Protein 6SMS (pdb70)

Radius of gyration: 31.62 Å; Cα contacts (8 Å, |Δi|>4): 1943; chains: 1; bounding box: 71×90×67 Å

Secondary structure (DSSP, 8-state):
-----SBS-EEEEESSSSS-SEEEEEEPPTTSSS--HHHHHHHS-GGG-EEEEEEEEEEE--SS-EEEEEEESS---EEEETTEEEEETTBSPPPEEE-TT--EEEEEEEEEEEEEETTSHHHHH--EEEE-TT--EEEPPGGGEE---TTSHHHHHHHHHHTT--TTT----SS--TT--TT-SSS-HHHHHH-EEEETTEEEE--THHHHTT---B---TT-SSTT-SSS-HHHHHHT-S-TTS-GGGSSTTB-----EEEEEEEEEEESSTT-TT-BEE--EEETTHHHHTTPEEEEEETTTTEEEEEESS---TTEEEEE---EES--TTGGG-SEEEEEEEEEEEE-SSS-EEEE--EEEEEETTEEEEEE-GGG-SS-EEE-TT-EESPTTS--EEGGGSGGGTT--EEEEHHHHHHHHTTPPEEEEEE-TT-EEEEE-TTS-EEEEEETHHHHHHHHHHEEEEEEE-SS-EEEEEEE---TT-TT--PPP-BHHHHHHHH-TTTEEEETTEEEETTEE-STTTSEEEEEHHHHHHHHHHHH-SSSTTTT--SGGGPBP-TT-EEEEEPPSEEE-GGG-EEESTTS--EEEETTEEEETEEEEEETTEEEEEE--SSS----EEEEPTTTTTTSPTTEEEEEEEEEEESS-EEEEEEBTBT-EEEEE---SS-EEEEEEEEEBTTB---EEEEEE-SSS--EEEEEEEEEEEEEPP-

Solvent-accessible surface area: 30607 Å² total

Sequence (723 aa):
QKEMDRKGLLGYYFKDKDFSNLTMMFSPTRYNTLIYDQQTANKLLDKKQQEYQQSIRWIGLIQSNNKTGDFTFELSDDEAIIEMDGKVISNKKGKEKQVVVHLEKGKLVPIKIEYQLDEPLNIDDEKFKGFKLLKVDNQKQLHQVQQDELRNPEFNKKESQEFLAKASKINLFTKKIKRDIDEGTDTDGDSIPDMMWEENGYTIQNRIAVKWNDSLASKGYTKFVSNPLDSHTVGDPYTDYEKASRDLDLSNAKETFNPLVAAFPSVNVSMEKVILSPNKNLSNSVESHSSTNWSYTTNTEGASVEAGIGPKGFSFGVSANYQHSETVAQEWGASIGDTTQQLNTASAGYLNANVRYNNVGTGAIYDVKPTTSFVLEKNTIATITAKSNSTALSISPGESYPKKGQNNGIAITSMDDFNSHPITLNKKQLDQVLTNNPIMLETDQTDGIYKIKDTHGNIVTGGTWNGVTQQQQIKAKTASIIVDDGKQQVAEKRVVAAKDYAYPEDKTPSLTLKDALKLSFPEEIKETDGLLYYNNKPIYESSSVMMTYLDGNNTAKEEVKKQINDKTGEFKDVQHLYAVKLTPKMNFTIKVPVAYDTAKQAVNLGGDNPWGAKGLLGTWVNAMVVVDNSGDKAYKRVEPGYLLSPTLEFSEGSLDNLKKNYSFYVSMYVKSDKPFTLRINNAGPYSTKRRTIEASSNDDFKRVDIPAFYIEGFPIDTIRLLEGSDYPSAIWWKDVSITEVSAVKK

Foldseek 3Di:
DDQDFQWAWKKWFAADQFLFHTFKIFGDPWQANDDDCVVVCLVDPLVSQWGFKMKTWAKFADQAWAKKWKAKPQRCKWKDKQNRTQGHRNDNHDTDTGHHPDIIIMMIMDGHPHIDRCPDPVNRRIFMWIQGPVSDIDTRGRLRGGYHPLLDQVQLVVQQQCQQADPPPRDGHPDFGNSHQNRSNNHGQCQQQQWWAADLRMIGRDDVVVVVVPTDTAHFFSNHQQLLLASHGQSCLRNVNFDPLFANLSSGSFWHAAWAKAKDWAQKWKDLDFVCPPIKTAPKAKDQFQQQFPPWDKDWLFFPQTEIATAGQRGDDRNKIWMWRQAIDHDCVVVLVHQKMFMKTFMKMATQERHKWPQWQKKKFWAFPNRTQFIRGSQQCVPGDTAGHGAMVVGPVDTGHIPLNGRRQVNTTGMGGNVRSLSRNQTRITMIRMDGFQIFGWDADSSRDIDTSGTSNVRVVSSLQFWEWEWECQRPGIHIITGGAFDPVDVSSRGDWDFQLNCVCSRCVPQWDADPRFIGGVNAGQGRLAKHKGWYPVLVVLLSVLCVDCDPPNVVPNGRRRRTGHRHTYMYIFGFLAKWFLLAKAFDDPPQGQWIQTLFAIFGQWHWDQDPNDIWIKGRCPPDDDKGKGFGDVPRCVSPRAQFKKKKKKWKAKQAWWKKWFAQDVQIWIDIGGHDPGTHMDITMGGHHVVGDGGIIITGDDDPPMMMIIGIIGIGTNRGHGD

Nearest PDB structures (foldseek):
  6sms-assembly1_A  TM=1.001E+00  e=0.000E+00  Bacillus thuringiensis
  6uwi-assembly1_E  TM=7.255E-01  e=1.960E-38  Clostridioides difficile
  6uwi-assembly2_g  TM=7.234E-01  e=5.382E-38  Clostridioides difficile
  6uwi-assembly1_A  TM=7.252E-01  e=7.403E-38  Clostridioides difficile
  6uwi-assembly2_d  TM=7.255E-01  e=8.683E-38  Clostridioides difficile

B-factor: mean 29.75, std 10.73, range [6.21, 104.7]

Structure (mmCIF, N/CA/C/O backbone):
data_6SMS
#
_entry.id   6SMS
#
_cell.length_a   105.170
_cell.length_b   176.240
_cell.length_c   48.780
_cell.angle_alpha   90.000
_cell.angle_beta   90.000
_cell.angle_gamma   90.000
#
_symmetry.space_group_name_H-M   'P 21 21 2'
#
loop_
_entity.id
_entity.type
_entity.pdbx_description
1 polymer 'Vegetative Insecticidal Protein 1Ac from Bacillus Thuringiensis'
2 non-polymer 'CALCIUM ION'
3 non-polymer 1,2-ETHANEDIOL
4 non-polymer 'SULFATE ION'
5 water water
#
loop_
_atom_site.group_PDB
_atom_site.id
_atom_site.type_symbol
_atom_site.label_atom_id
_atom_site.label_alt_id
_atom_site.label_comp_id
_atom_site.label_asym_id
_atom_site.label_entity_id
_atom_site.label_seq_id
_atom_site.pdbx_PDB_ins_code
_atom_site.Cartn_x
_atom_site.Cartn_y
_atom_site.Cartn_z
_atom_site.occupancy
_atom_site.B_iso_or_equiv
_atom_site.auth_seq_id
_atom_site.auth_comp_id
_atom_site.auth_asym_id
_atom_site.auth_atom_id
_atom_site.pdbx_PDB_model_num
ATOM 1 N N . GLN A 1 1 ? 34.453 44.123 4.038 1.00 58.99 16 GLN A N 1
ATOM 2 C CA . GLN A 1 1 ? 34.361 42.657 3.793 1.00 45.81 16 GLN A CA 1
ATOM 3 C C . GLN A 1 1 ? 33.131 42.315 2.946 1.00 44.68 16 GLN A C 1
ATOM 4 O O . GLN A 1 1 ? 32.167 43.112 2.914 1.00 44.72 16 GLN A O 1
ATOM 10 N N . LYS A 1 2 ? 33.164 41.131 2.315 1.00 42.38 17 LYS A N 1
ATOM 11 C CA . LYS A 1 2 ? 32.008 40.539 1.586 1.00 42.84 17 LYS A CA 1
ATOM 12 C C . LYS A 1 2 ? 30.802 40.348 2.523 1.00 40.49 17 LYS A C 1
ATOM 13 O O . LYS A 1 2 ? 30.970 39.817 3.661 1.00 42.29 17 LYS A O 1
ATOM 19 N N . GLU A 1 3 ? 29.611 40.714 2.048 1.00 44.18 18 GLU A N 1
ATOM 20 C CA . GLU A 1 3 ? 28.318 40.226 2.611 1.00 43.23 18 GLU A CA 1
ATOM 21 C C . GLU A 1 3 ? 28.045 38.849 1.979 1.00 38.86 18 GLU A C 1
ATOM 22 O O . GLU A 1 3 ? 27.926 38.744 0.742 1.00 45.45 18 GLU A O 1
ATOM 28 N N . MET A 1 4 ? 28.043 37.806 2.792 1.00 36.79 19 MET A N 1
ATOM 29 C CA . MET A 1 4 ? 27.978 36.411 2.289 1.00 33.29 19 MET A CA 1
ATOM 30 C C . MET A 1 4 ? 26.673 35.776 2.760 1.00 31.96 19 MET A C 1
ATOM 31 O O . MET A 1 4 ? 26.164 36.169 3.837 1.00 35.20 19 MET A O 1
ATOM 36 N N . ASP A 1 5 ? 26.144 34.832 1.984 1.00 30.58 20 ASP A N 1
ATOM 37 C CA . ASP A 1 5 ? 24.929 34.071 2.369 1.00 32.21 20 ASP A CA 1
ATOM 38 C C . ASP A 1 5 ? 25.389 32.913 3.277 1.00 27.04 20 ASP A C 1
ATOM 39 O O . ASP A 1 5 ? 26.625 32.804 3.567 1.00 29.10 20 ASP A O 1
ATOM 44 N N . ARG A 1 6 ? 24.443 32.119 3.775 1.00 26.05 21 ARG A N 1
ATOM 45 C CA . ARG A 1 6 ? 24.721 30.921 4.602 1.00 22.80 21 ARG A CA 1
ATOM 46 C C . ARG A 1 6 ? 24.575 29.648 3.802 1.00 21.70 21 ARG A C 1
ATOM 47 O O . ARG A 1 6 ? 24.289 28.607 4.446 1.00 22.65 21 ARG A O 1
ATOM 55 N N . LYS A 1 7 ? 24.807 29.703 2.504 1.00 22.07 22 LYS A N 1
ATOM 56 C CA . LYS A 1 7 ? 24.782 28.491 1.661 1.00 22.39 22 LYS A CA 1
ATOM 57 C C . LYS A 1 7 ? 26.143 27.781 1.721 1.00 21.96 22 LYS A C 1
ATOM 58 O O . LYS A 1 7 ? 27.148 28.339 2.213 1.00 23.79 22 LYS A O 1
ATOM 64 N N . GLY A 1 8 ? 26.161 26.583 1.161 1.00 19.70 23 GLY A N 1
ATOM 65 C CA . GLY A 1 8 ? 27.285 25.652 1.275 1.00 20.89 23 GLY A CA 1
ATOM 66 C C . GLY A 1 8 ? 27.368 25.107 2.685 1.00 19.62 23 GLY A C 1
ATOM 67 O O . GLY A 1 8 ? 26.459 25.324 3.511 1.00 20.95 23 GLY A O 1
ATOM 68 N N . LEU A 1 9 ? 28.408 24.327 2.958 1.00 19.27 24 LEU A N 1
ATOM 69 C CA . LEU A 1 9 ? 28.623 23.782 4.310 1.00 18.65 24 LEU A CA 1
ATOM 70 C C . LEU A 1 9 ? 29.729 24.577 4.991 1.00 19.09 24 LEU A C 1
ATOM 71 O O . LEU A 1 9 ? 30.420 25.376 4.310 1.00 19.91 24 LEU A O 1
ATOM 76 N N . LEU A 1 10 ? 29.929 24.327 6.271 1.00 17.01 25 LEU A N 1
ATOM 77 C CA . LEU A 1 10 ? 31.085 24.872 6.999 1.00 17.13 25 LEU A CA 1
ATOM 78 C C . LEU A 1 10 ? 32.236 23.848 6.958 1.00 17.66 25 LEU A C 1
ATOM 79 O O . LEU A 1 10 ? 32.075 22.720 7.482 1.00 18.45 25 LEU A O 1
ATOM 84 N N . GLY A 1 11 ? 33.337 24.205 6.303 1.00 16.99 26 GLY A N 1
ATOM 85 C CA . GLY A 1 11 ? 34.515 23.339 6.147 1.00 16.23 26 GLY A CA 1
ATOM 86 C C . GLY A 1 11 ? 35.565 23.617 7.184 1.00 16.64 26 GLY A C 1
ATOM 87 O O . GLY A 1 11 ? 35.914 24.790 7.388 1.00 17.28 26 GLY A O 1
ATOM 88 N N . TYR A 1 12 ? 36.063 22.557 7.794 1.00 16.41 27 TYR A N 1
ATOM 89 C CA . TYR A 1 12 ? 37.127 22.545 8.817 1.00 15.32 27 TYR A CA 1
ATOM 90 C C . TYR A 1 12 ? 38.300 21.780 8.218 1.00 16.99 27 TYR A C 1
ATOM 91 O O . TYR A 1 12 ? 38.152 20.599 7.869 1.00 18.43 27 TYR A O 1
ATOM 100 N N . TYR A 1 13 ? 39.447 22.432 8.130 1.00 16.29 28 TYR A N 1
ATOM 101 C CA . TYR A 1 13 ? 40.640 21.901 7.414 1.00 16.97 28 TYR A CA 1
ATOM 102 C C . TYR A 1 13 ? 41.740 21.722 8.447 1.00 18.18 28 TYR A C 1
ATOM 103 O O . TYR A 1 13 ? 42.165 22.704 9.054 1.00 18.23 28 TYR A O 1
ATOM 112 N N . PHE A 1 14 ? 42.136 20.479 8.690 1.00 18.53 29 PHE A N 1
ATOM 113 C CA . PHE A 1 14 ? 43.057 20.127 9.793 1.00 18.60 29 PHE A CA 1
ATOM 114 C C . PHE A 1 14 ? 44.429 19.735 9.253 1.00 19.74 29 PHE A C 1
ATOM 115 O O . PHE A 1 14 ? 44.541 19.048 8.208 1.00 20.06 29 PHE A O 1
ATOM 123 N N . LYS A 1 15 ? 45.445 20.124 10.013 1.00 19.45 30 LYS A N 1
ATOM 124 C CA . LYS A 1 15 ? 46.851 19.778 9.702 1.00 21.16 30 LYS A CA 1
ATOM 125 C C . LYS A 1 15 ? 47.085 18.270 9.884 1.00 21.91 30 LYS A C 1
ATOM 126 O O . LYS A 1 15 ? 47.783 17.646 9.050 1.00 22.73 30 LYS A O 1
ATOM 132 N N . ASP A 1 16 ? 46.568 17.718 10.976 1.00 20.59 31 ASP A N 1
ATOM 133 C CA . ASP A 1 16 ? 46.781 16.298 11.346 1.00 22.50 31 ASP A CA 1
ATOM 134 C C . ASP A 1 16 ? 45.723 15.404 10.687 1.00 23.04 31 ASP A C 1
ATOM 135 O O . ASP A 1 16 ? 44.823 15.908 10.024 1.00 22.79 31 ASP A O 1
ATOM 140 N N . LYS A 1 17 ? 45.900 14.078 10.834 1.00 23.86 32 LYS A N 1
ATOM 141 C CA . LYS A 1 17 ? 44.981 13.083 10.239 1.00 22.95 32 LYS A CA 1
ATOM 142 C C . LYS A 1 17 ? 43.717 12.908 11.108 1.00 23.10 32 LYS A C 1
ATOM 143 O O . LYS A 1 17 ? 42.739 12.326 10.615 1.00 24.29 32 LYS A O 1
ATOM 149 N N . ASP A 1 18 ? 43.733 13.341 12.370 1.00 22.69 33 ASP A N 1
ATOM 150 C CA . ASP A 1 18 ? 42.744 12.927 13.394 1.00 23.12 33 ASP A CA 1
ATOM 151 C C . ASP A 1 18 ? 41.851 14.104 13.827 1.00 22.65 33 ASP A C 1
ATOM 152 O O . ASP A 1 18 ? 41.386 14.096 14.959 1.00 22.98 33 ASP A O 1
ATOM 157 N N . PHE A 1 19 ? 41.634 15.118 12.990 1.00 20.98 34 PHE A N 1
ATOM 158 C CA . PHE A 1 19 ? 40.652 16.189 13.290 1.00 21.63 34 PHE A CA 1
ATOM 159 C C . PHE A 1 19 ? 40.984 16.862 14.638 1.00 22.25 34 PHE A C 1
ATOM 160 O O . PHE A 1 19 ? 40.051 17.277 15.383 1.00 22.54 34 PHE A O 1
ATOM 168 N N . SER A 1 20 ? 42.267 17.047 14.944 1.00 21.89 35 SER A N 1
ATOM 169 C CA . SER A 1 20 ? 42.728 17.569 16.261 1.00 22.94 35 SER A CA 1
ATOM 170 C C . SER A 1 20 ? 43.396 18.934 16.164 1.00 24.71 35 SER A C 1
ATOM 171 O O . SER A 1 20 ? 43.350 19.637 17.180 1.00 31.52 35 SER A O 1
ATOM 174 N N . ASN A 1 21 ? 44.050 19.259 15.044 1.00 20.93 36 ASN A N 1
ATOM 175 C CA . ASN A 1 21 ? 44.828 20.518 14.917 1.00 20.08 36 ASN A CA 1
ATOM 176 C C . ASN A 1 21 ? 44.204 21.321 13.777 1.00 20.01 36 ASN A C 1
ATOM 177 O O . ASN A 1 21 ? 44.613 21.150 12.614 1.00 21.35 36 ASN A O 1
ATOM 182 N N . LEU A 1 22 ? 43.240 22.162 14.105 1.00 19.59 37 LEU A N 1
ATOM 183 C CA . LEU A 1 22 ? 42.516 22.908 13.061 1.00 18.00 37 LEU A CA 1
ATOM 184 C C . LEU A 1 22 ? 43.428 24.028 12.536 1.00 18.19 37 LEU A C 1
ATOM 185 O O . LEU A 1 22 ? 44.025 24.742 13.331 1.00 18.73 37 LEU A O 1
ATOM 190 N N . THR A 1 23 ? 43.506 24.153 11.228 1.00 17.26 38 THR A N 1
ATOM 191 C CA . THR A 1 23 ? 44.263 25.206 10.541 1.00 17.68 38 THR A CA 1
ATOM 192 C C . THR A 1 23 ? 43.351 26.346 10.088 1.00 17.94 38 THR A C 1
ATOM 193 O O . THR A 1 23 ? 43.714 27.511 10.248 1.00 19.27 38 THR A O 1
ATOM 197 N N A MET A 1 24 ? 42.255 26.060 9.386 0.50 16.10 39 MET A N 1
ATOM 198 N N B MET A 1 24 ? 42.144 26.043 9.636 0.50 16.55 39 MET A N 1
ATOM 199 C CA A MET A 1 24 ? 41.303 27.135 9.024 0.50 17.37 39 MET A CA 1
ATOM 200 C CA B MET A 1 24 ? 41.296 27.047 8.972 0.50 17.60 39 MET A CA 1
ATOM 201 C C A MET A 1 24 ? 39.909 26.566 8.827 0.50 16.40 39 MET A C 1
ATOM 202 C C B MET A 1 24 ? 39.878 26.518 8.982 0.50 16.32 39 MET A C 1
ATOM 203 O O A MET A 1 24 ? 39.794 25.335 8.537 0.50 17.06 39 MET A O 1
ATOM 204 O O B MET A 1 24 ? 39.714 25.271 8.921 0.50 17.08 39 MET A O 1
ATOM 213 N N . PHE A 1 25 ? 38.885 27.400 9.055 1.00 17.42 40 PHE A N 1
ATOM 214 C CA . PHE A 1 25 ? 37.508 26.965 8.753 1.00 16.66 40 PHE A CA 1
ATOM 215 C C . PHE A 1 25 ? 36.810 28.089 8.014 1.00 15.94 40 PHE A C 1
ATOM 216 O O . PHE A 1 25 ? 37.063 29.305 8.248 1.00 17.69 40 PHE A O 1
ATOM 224 N N . SER A 1 26 ? 35.943 27.693 7.110 1.00 17.37 41 SER A N 1
ATOM 225 C CA . SER A 1 26 ? 35.274 28.624 6.173 1.00 16.21 41 SER A CA 1
ATOM 226 C C . SER A 1 26 ? 34.033 27.974 5.621 1.00 18.05 41 SER A C 1
ATOM 227 O O . SER A 1 26 ? 34.031 26.776 5.337 1.00 18.25 41 SER A O 1
ATOM 230 N N . PRO A 1 27 ? 32.999 28.747 5.281 1.00 17.26 42 PRO A N 1
ATOM 231 C CA . PRO A 1 27 ? 31.989 28.182 4.411 1.00 17.57 42 PRO A CA 1
ATOM 232 C C . PRO A 1 27 ? 32.574 27.811 3.046 1.00 19.01 42 PRO A C 1
ATOM 233 O O . PRO A 1 27 ? 33.578 28.370 2.571 1.00 20.41 42 PRO A O 1
ATOM 237 N N . THR A 1 28 ? 31.927 26.865 2.391 1.00 18.90 43 THR A N 1
ATOM 238 C CA . THR A 1 28 ? 32.373 26.372 1.087 1.00 19.83 43 THR A CA 1
ATOM 239 C C . THR A 1 28 ? 31.871 27.276 -0.030 1.00 21.80 43 THR A C 1
ATOM 240 O O . THR A 1 28 ? 30.733 27.784 0.019 1.00 23.11 43 THR A O 1
ATOM 244 N N . ARG A 1 29 ? 32.716 27.489 -1.021 1.00 23.27 44 ARG A N 1
ATOM 245 C CA . ARG A 1 29 ? 32.375 28.411 -2.115 1.00 27.18 44 ARG A CA 1
ATOM 246 C C . ARG A 1 29 ? 31.641 27.637 -3.206 1.00 24.98 44 ARG A C 1
ATOM 247 O O . ARG A 1 29 ? 31.713 26.397 -3.253 1.00 26.12 44 ARG A O 1
ATOM 255 N N . TYR A 1 30 ? 30.878 28.378 -3.982 1.00 26.88 45 TYR A N 1
ATOM 256 C CA . TYR A 1 30 ? 29.868 27.894 -4.947 1.00 27.39 45 TYR A CA 1
ATOM 257 C C . TYR A 1 30 ? 30.282 26.598 -5.655 1.00 27.41 45 TYR A C 1
ATOM 258 O O . TYR A 1 30 ? 31.232 26.543 -6.487 1.00 28.76 45 TYR A O 1
ATOM 267 N N . ASN A 1 31 ? 29.506 25.568 -5.347 1.00 26.72 46 ASN A N 1
ATOM 268 C CA . ASN A 1 31 ? 29.536 24.231 -5.985 1.00 28.43 46 ASN A CA 1
ATOM 269 C C . ASN A 1 31 ? 30.916 23.585 -5.812 1.00 26.06 46 ASN A C 1
ATOM 270 O O . ASN A 1 31 ? 31.318 22.823 -6.704 1.00 29.25 46 ASN A O 1
ATOM 275 N N . THR A 1 32 ? 31.630 23.910 -4.737 1.00 24.72 47 THR A N 1
ATOM 276 C CA . THR A 1 32 ? 32.923 23.260 -4.388 1.00 25.48 47 THR A CA 1
ATOM 277 C C . THR A 1 32 ? 32.863 22.879 -2.922 1.00 25.32 47 THR A C 1
ATOM 278 O O . THR A 1 32 ? 31.902 23.201 -2.241 1.00 25.72 47 THR A O 1
ATOM 282 N N . LEU A 1 33 ? 33.869 22.184 -2.456 1.00 25.02 48 LEU A N 1
ATOM 283 C CA . LEU A 1 33 ? 33.982 21.881 -1.022 1.00 24.22 48 LEU A CA 1
ATOM 284 C C . LEU A 1 33 ? 35.246 22.564 -0.526 1.00 23.63 48 LEU A C 1
ATOM 285 O O . LEU A 1 33 ? 35.815 22.132 0.441 1.00 23.71 48 LEU A O 1
ATOM 290 N N . ILE A 1 34 ? 35.640 23.647 -1.177 1.00 24.27 49 ILE A N 1
ATOM 291 C CA . ILE A 1 34 ? 36.846 24.408 -0.749 1.00 22.31 49 ILE A CA 1
ATOM 292 C C . ILE A 1 34 ? 36.439 25.874 -0.543 1.00 22.65 49 ILE A C 1
ATOM 293 O O . ILE A 1 34 ? 35.254 26.189 -0.541 1.00 25.33 49 ILE A O 1
ATOM 298 N N . TYR A 1 35 ? 37.405 26.727 -0.298 1.00 23.14 50 TYR A N 1
ATOM 299 C CA . TYR A 1 35 ? 37.186 28.116 0.164 1.00 22.31 50 TYR A CA 1
ATOM 300 C C . TYR A 1 35 ? 37.791 29.105 -0.832 1.00 23.07 50 TYR A C 1
ATOM 301 O O . TYR A 1 35 ? 38.414 28.711 -1.832 1.00 23.89 50 TYR A O 1
ATOM 310 N N . ASP A 1 36 ? 37.635 30.394 -0.517 1.00 23.22 51 ASP A N 1
ATOM 311 C CA . ASP A 1 36 ? 38.167 31.518 -1.334 1.00 24.00 51 ASP A CA 1
ATOM 312 C C . ASP A 1 36 ? 39.685 31.657 -1.125 1.00 24.02 51 ASP A C 1
ATOM 313 O O . ASP A 1 36 ? 40.104 32.058 -0.050 1.00 24.76 51 ASP A O 1
ATOM 318 N N . GLN A 1 37 ? 40.487 31.366 -2.148 1.00 25.22 52 GLN A N 1
ATOM 319 C CA . GLN A 1 37 ? 41.974 31.385 -2.034 1.00 25.78 52 GLN A CA 1
ATOM 320 C C . GLN A 1 37 ? 42.488 32.819 -1.956 1.00 24.95 52 GLN A C 1
ATOM 321 O O . GLN A 1 37 ? 43.482 33.052 -1.271 1.00 27.59 52 GLN A O 1
ATOM 327 N N . GLN A 1 38 ? 41.829 33.770 -2.594 1.00 25.92 53 GLN A N 1
ATOM 328 C CA . GLN A 1 38 ? 42.314 35.179 -2.535 1.00 27.07 53 GLN A CA 1
ATOM 329 C C . GLN A 1 38 ? 42.365 35.590 -1.067 1.00 25.41 53 GLN A C 1
ATOM 330 O O . GLN A 1 38 ? 43.338 36.236 -0.683 1.00 28.77 53 GLN A O 1
ATOM 336 N N . THR A 1 39 ? 41.327 35.294 -0.277 1.00 24.99 54 THR A N 1
ATOM 337 C CA . THR A 1 39 ? 41.292 35.667 1.142 1.00 22.92 54 THR A CA 1
ATOM 338 C C . THR A 1 39 ? 42.229 34.741 1.924 1.00 22.44 54 THR A C 1
ATOM 339 O O . THR A 1 39 ? 42.992 35.232 2.723 1.00 24.03 54 THR A O 1
ATOM 343 N N . ALA A 1 40 ? 42.161 33.435 1.706 1.00 23.34 55 ALA A N 1
ATOM 344 C CA . ALA A 1 40 ? 42.932 32.457 2.531 1.00 21.80 55 ALA A CA 1
ATOM 345 C C . ALA A 1 40 ? 44.425 32.750 2.414 1.00 22.54 55 ALA A C 1
ATOM 346 O O . ALA A 1 40 ? 45.149 32.664 3.440 1.00 22.01 55 ALA A O 1
ATOM 348 N N . ASN A 1 41 ? 44.879 33.128 1.226 1.00 23.22 56 ASN A N 1
ATOM 349 C CA . ASN A 1 41 ? 46.319 33.349 0.946 1.00 25.69 56 ASN A CA 1
ATOM 350 C C . ASN A 1 41 ? 46.840 34.555 1.732 1.00 24.39 56 ASN A C 1
ATOM 351 O O . ASN A 1 41 ? 48.038 34.640 1.984 1.00 27.98 56 ASN A O 1
ATOM 356 N N . LYS A 1 42 ? 45.973 35.485 2.106 1.00 24.94 57 LYS A N 1
ATOM 357 C CA . LYS A 1 42 ? 46.408 36.618 2.943 1.00 26.01 57 LYS A CA 1
ATOM 358 C C . LYS A 1 42 ? 46.499 36.225 4.414 1.00 24.13 57 LYS A C 1
ATOM 359 O O . LYS A 1 42 ? 47.270 36.867 5.153 1.00 27.19 57 LYS A O 1
ATOM 365 N N . LEU A 1 43 ? 45.738 35.219 4.836 1.00 22.76 58 LEU A N 1
ATOM 366 C CA . LEU A 1 43 ? 45.697 34.820 6.252 1.00 25.11 58 LEU A CA 1
ATOM 367 C C . LEU A 1 43 ? 46.767 33.769 6.538 1.00 24.71 58 LEU A C 1
ATOM 368 O O . LEU A 1 43 ? 47.266 33.724 7.691 1.00 29.51 58 LEU A O 1
ATOM 373 N N . LEU A 1 44 ? 47.098 32.959 5.536 1.00 24.11 59 LEU A N 1
ATOM 374 C CA . LEU A 1 44 ? 48.025 31.818 5.707 1.00 27.01 59 LEU A CA 1
ATOM 375 C C . LEU A 1 44 ? 48.813 31.614 4.425 1.00 26.34 59 LEU A C 1
ATOM 376 O O . LEU A 1 44 ? 48.208 31.487 3.392 1.00 27.48 59 LEU A O 1
ATOM 381 N N . ASP A 1 45 ? 50.134 31.495 4.512 1.00 30.28 60 ASP A N 1
ATOM 382 C CA . ASP A 1 45 ? 50.952 31.221 3.310 1.00 32.39 60 ASP A CA 1
ATOM 383 C C . ASP A 1 45 ? 50.392 29.968 2.627 1.00 30.24 60 ASP A C 1
ATOM 384 O O . ASP A 1 45 ? 50.014 28.997 3.343 1.00 27.52 60 ASP A O 1
ATOM 389 N N . LYS A 1 46 ? 50.314 29.993 1.292 1.00 32.96 61 LYS A N 1
ATOM 390 C CA . LYS A 1 46 ? 49.815 28.845 0.487 1.00 34.83 61 LYS A CA 1
ATOM 391 C C . LYS A 1 46 ? 50.514 27.557 0.933 1.00 31.54 61 LYS A C 1
ATOM 392 O O . LYS A 1 46 ? 49.889 26.489 0.923 1.00 33.79 61 LYS A O 1
ATOM 398 N N . LYS A 1 47 ? 51.774 27.646 1.320 1.00 34.05 62 LYS A N 1
ATOM 399 C CA . LYS A 1 47 ? 52.577 26.444 1.664 1.00 36.54 62 LYS A CA 1
ATOM 400 C C . LYS A 1 47 ? 52.036 25.782 2.938 1.00 33.16 62 LYS A C 1
ATOM 401 O O . LYS A 1 47 ? 52.208 24.570 3.074 1.00 39.43 62 LYS A O 1
ATOM 407 N N . GLN A 1 48 ? 51.363 26.524 3.815 1.00 30.09 63 GLN A N 1
ATOM 408 C CA . GLN A 1 48 ? 50.810 26.008 5.093 1.00 29.21 63 GLN A CA 1
ATOM 409 C C . GLN A 1 48 ? 49.351 25.549 4.929 1.00 26.65 63 GLN A C 1
ATOM 410 O O . GLN A 1 48 ? 48.793 25.037 5.896 1.00 28.00 63 GLN A O 1
ATOM 416 N N . GLN A 1 49 ? 48.763 25.722 3.746 1.00 25.36 64 GLN A N 1
ATOM 417 C CA . GLN A 1 49 ? 47.377 25.276 3.423 1.00 23.58 64 GLN A CA 1
ATOM 418 C C . GLN A 1 49 ? 47.451 23.841 2.920 1.00 24.30 64 GLN A C 1
ATOM 419 O O . GLN A 1 49 ? 47.112 23.580 1.781 1.00 25.22 64 GLN A O 1
ATOM 425 N N . GLU A 1 50 ? 47.933 22.940 3.767 1.00 24.10 65 GLU A N 1
ATOM 426 C CA . GLU A 1 50 ? 47.972 21.501 3.421 1.00 25.28 65 GLU A CA 1
ATOM 427 C C . GLU A 1 50 ? 47.429 20.735 4.612 1.00 22.89 65 GLU A C 1
ATOM 428 O O . GLU A 1 50 ? 47.742 21.076 5.760 1.00 22.72 65 GLU A O 1
ATOM 434 N N . TYR A 1 51 ? 46.550 19.805 4.305 1.00 21.48 66 TYR A N 1
ATOM 435 C CA . TYR A 1 51 ? 45.630 19.230 5.306 1.00 20.23 66 TYR A CA 1
ATOM 436 C C . TYR A 1 51 ? 45.705 17.718 5.219 1.00 21.08 66 TYR A C 1
ATOM 437 O O . TYR A 1 51 ? 45.917 17.175 4.126 1.00 22.33 66 TYR A O 1
ATOM 446 N N A GLN A 1 52 ? 45.502 17.068 6.360 0.50 20.49 67 GLN A N 1
ATOM 447 N N B GLN A 1 52 ? 45.505 17.046 6.348 0.50 20.17 67 GLN A N 1
ATOM 448 C CA A GLN A 1 52 ? 45.420 15.583 6.422 0.50 20.93 67 GLN A CA 1
ATOM 449 C CA B GLN A 1 52 ? 45.376 15.562 6.319 0.50 20.47 67 GLN A CA 1
ATOM 450 C C A GLN A 1 52 ? 44.017 15.091 6.819 0.50 20.58 67 GLN A C 1
ATOM 451 C C B GLN A 1 52 ? 44.024 15.076 6.868 0.50 20.38 67 GLN A C 1
ATOM 452 O O A GLN A 1 52 ? 43.762 13.880 6.686 0.50 21.28 67 GLN A O 1
ATOM 453 O O B GLN A 1 52 ? 43.796 13.853 6.860 0.50 21.29 67 GLN A O 1
ATOM 464 N N . SER A 1 53 ? 43.103 15.959 7.262 1.00 19.76 68 SER A N 1
ATOM 465 C CA . SER A 1 53 ? 41.708 15.560 7.571 1.00 19.69 68 SER A CA 1
ATOM 466 C C . SER A 1 53 ? 40.838 16.777 7.343 1.00 19.48 68 SER A C 1
ATOM 467 O O . SER A 1 53 ? 41.329 17.919 7.486 1.00 19.76 68 SER A O 1
ATOM 470 N N . ILE A 1 54 ? 39.611 16.533 6.926 1.00 18.51 69 ILE A N 1
ATOM 471 C CA . ILE A 1 54 ? 38.634 17.604 6.623 1.00 17.45 69 ILE A CA 1
ATOM 472 C C . ILE A 1 54 ? 37.289 17.173 7.173 1.00 18.69 69 ILE A C 1
ATOM 473 O O . ILE A 1 54 ? 36.875 16.001 6.975 1.00 18.90 69 ILE A O 1
ATOM 478 N N . ARG A 1 55 ? 36.585 18.121 7.775 1.00 16.86 70 ARG A N 1
ATOM 479 C CA . ARG A 1 55 ? 35.172 17.919 8.142 1.00 16.49 70 ARG A CA 1
ATOM 480 C C . ARG A 1 55 ? 34.328 18.993 7.453 1.00 17.87 70 ARG A C 1
ATOM 481 O O . ARG A 1 55 ? 34.671 20.185 7.559 1.00 18.11 70 ARG A O 1
ATOM 489 N N . TRP A 1 56 ? 33.230 18.609 6.797 1.00 17.39 71 TRP A N 1
ATOM 490 C CA . TRP A 1 56 ? 32.213 19.568 6.322 1.00 17.58 71 TRP A CA 1
ATOM 491 C C . TRP A 1 56 ? 30.940 19.364 7.124 1.00 18.19 71 TRP A C 1
ATOM 492 O O . TRP A 1 56 ? 30.514 18.204 7.298 1.00 20.01 71 TRP A O 1
ATOM 503 N N . ILE A 1 57 ? 30.334 20.418 7.625 1.00 17.65 72 ILE A N 1
ATOM 504 C CA . ILE A 1 57 ? 29.201 20.249 8.557 1.00 16.76 72 ILE A CA 1
ATOM 505 C C . ILE A 1 57 ? 28.164 21.340 8.271 1.00 16.91 72 ILE A C 1
ATOM 506 O O . ILE A 1 57 ? 28.520 22.501 7.963 1.00 17.65 72 ILE A O 1
ATOM 511 N N . GLY A 1 58 ? 26.904 20.982 8.436 1.00 18.22 73 GLY A N 1
ATOM 512 C CA . GLY A 1 58 ? 25.790 21.929 8.289 1.00 18.28 73 GLY A CA 1
ATOM 513 C C . GLY A 1 58 ? 24.512 21.190 7.998 1.00 19.15 73 GLY A C 1
ATOM 514 O O . GLY A 1 58 ? 24.150 20.296 8.797 1.00 19.40 73 GLY A O 1
ATOM 515 N N . LEU A 1 59 ? 23.836 21.594 6.935 1.00 18.78 74 LEU A N 1
ATOM 516 C CA . LEU A 1 59 ? 22.484 21.100 6.618 1.00 19.21 74 LEU A CA 1
ATOM 517 C C . LEU A 1 59 ? 22.373 20.811 5.146 1.00 20.36 74 LEU A C 1
ATOM 518 O O . LEU A 1 59 ? 23.014 21.493 4.357 1.00 20.26 74 LEU A O 1
ATOM 523 N N . ILE A 1 60 ? 21.555 19.800 4.807 1.00 20.80 75 ILE A N 1
ATOM 524 C CA . ILE A 1 60 ? 21.290 19.500 3.383 1.00 20.51 75 ILE A CA 1
ATOM 525 C C . ILE A 1 60 ? 19.777 19.561 3.163 1.00 21.02 75 ILE A C 1
ATOM 526 O O . ILE A 1 60 ? 19.023 19.120 4.041 1.00 22.52 75 ILE A O 1
ATOM 531 N N . GLN A 1 61 ? 19.365 20.009 1.994 1.00 23.36 76 GLN A N 1
ATOM 532 C CA . GLN A 1 61 ? 17.964 19.849 1.536 1.00 25.86 76 GLN A CA 1
ATOM 533 C C . GLN A 1 61 ? 18.016 19.355 0.101 1.00 27.08 76 GLN A C 1
ATOM 534 O O . GLN A 1 61 ? 18.913 19.751 -0.646 1.00 33.30 76 GLN A O 1
ATOM 540 N N . SER A 1 62 ? 17.088 18.499 -0.278 1.00 24.59 77 SER A N 1
ATOM 541 C CA . SER A 1 62 ? 17.016 18.099 -1.683 1.00 26.67 77 SER A CA 1
ATOM 542 C C . SER A 1 62 ? 16.177 19.133 -2.432 1.00 25.44 77 SER A C 1
ATOM 543 O O . SER A 1 62 ? 15.173 19.591 -1.887 1.00 26.52 77 SER A O 1
ATOM 546 N N A ASN A 1 63 ? 16.508 19.390 -3.685 0.50 27.47 78 ASN A N 1
ATOM 547 N N B ASN A 1 63 ? 16.558 19.381 -3.683 0.50 27.45 78 ASN A N 1
ATOM 548 C CA A ASN A 1 63 ? 15.684 20.228 -4.589 0.50 28.47 78 ASN A CA 1
ATOM 549 C CA B ASN A 1 63 ? 15.802 20.142 -4.711 0.50 28.78 78 ASN A CA 1
ATOM 550 C C A ASN A 1 63 ? 14.522 19.405 -5.165 0.50 29.05 78 ASN A C 1
ATOM 551 C C B ASN A 1 63 ? 14.506 19.418 -5.092 0.50 29.57 78 ASN A C 1
ATOM 552 O O A ASN A 1 63 ? 13.748 19.970 -5.932 0.50 30.19 78 ASN A O 1
ATOM 553 O O B ASN A 1 63 ? 13.630 20.064 -5.657 0.50 31.07 78 ASN A O 1
ATOM 562 N N . LYS A 1 64 ? 14.428 18.107 -4.853 1.00 28.96 79 LYS A N 1
ATOM 563 C CA . LYS A 1 64 ? 13.300 17.270 -5.303 1.00 31.01 79 LYS A CA 1
ATOM 564 C C . LYS A 1 64 ? 13.098 16.177 -4.262 1.00 29.25 79 LYS A C 1
ATOM 565 O O . LYS A 1 64 ? 14.067 15.600 -3.786 1.00 30.17 79 LYS A O 1
ATOM 571 N N . THR A 1 65 ? 11.850 15.907 -3.901 1.00 28.80 80 THR A N 1
ATOM 572 C CA . THR A 1 65 ? 11.529 14.791 -2.985 1.00 28.30 80 THR A CA 1
ATOM 573 C C . THR A 1 65 ? 11.963 13.479 -3.645 1.00 28.58 80 THR A C 1
ATOM 574 O O . THR A 1 65 ? 11.706 13.266 -4.845 1.00 31.37 80 THR A O 1
ATOM 578 N N . GLY A 1 66 ? 12.605 12.621 -2.881 1.00 27.92 81 GLY A N 1
ATOM 579 C CA . GLY A 1 66 ? 13.051 11.341 -3.443 1.00 28.45 81 GLY A CA 1
ATOM 580 C C . GLY A 1 66 ? 13.779 10.492 -2.428 1.00 27.65 81 GLY A C 1
ATOM 581 O O . GLY A 1 66 ? 13.829 10.842 -1.231 1.00 28.84 81 GLY A O 1
ATOM 582 N N . ASP A 1 67 ? 14.284 9.363 -2.922 1.00 29.12 82 ASP A N 1
ATOM 583 C CA . ASP A 1 67 ? 15.022 8.382 -2.109 1.00 28.26 82 ASP A CA 1
ATOM 584 C C . ASP A 1 67 ? 16.427 8.313 -2.680 1.00 27.64 82 ASP A C 1
ATOM 585 O O . ASP A 1 67 ? 16.561 7.978 -3.862 1.00 31.13 82 ASP A O 1
ATOM 590 N N . PHE A 1 68 ? 17.432 8.657 -1.877 1.00 25.62 83 PHE A N 1
ATOM 591 C CA . PHE A 1 68 ? 18.782 8.916 -2.398 1.00 26.22 83 PHE A CA 1
ATOM 592 C C . PHE A 1 68 ? 19.822 8.122 -1.613 1.00 25.53 83 PHE A C 1
ATOM 593 O O . PHE A 1 68 ? 19.688 7.897 -0.395 1.00 25.49 83 PHE A O 1
ATOM 601 N N . THR A 1 69 ? 20.921 7.857 -2.286 1.00 25.74 84 THR A N 1
ATOM 602 C CA . THR A 1 69 ? 22.187 7.501 -1.601 1.00 25.61 84 THR A CA 1
ATOM 603 C C . THR A 1 69 ? 23.170 8.631 -1.845 1.00 25.72 84 THR A C 1
ATOM 604 O O . THR A 1 69 ? 22.953 9.414 -2.782 1.00 25.96 84 THR A O 1
ATOM 608 N N . PHE A 1 70 ? 24.211 8.687 -1.029 1.00 23.73 85 PHE A N 1
ATOM 609 C CA . PHE A 1 70 ? 25.223 9.755 -1.110 1.00 24.48 85 PHE A CA 1
ATOM 610 C C . PHE A 1 70 ? 26.607 9.151 -1.268 1.00 25.49 85 PHE A C 1
ATOM 611 O O . PHE A 1 70 ? 26.908 8.105 -0.715 1.00 26.74 85 PHE A O 1
ATOM 619 N N . GLU A 1 71 ? 27.454 9.902 -1.944 1.00 25.67 86 GLU A N 1
ATOM 620 C CA . GLU A 1 71 ? 28.873 9.554 -2.051 1.00 24.98 86 GLU A CA 1
ATOM 621 C C . GLU A 1 71 ? 29.679 10.844 -2.196 1.00 24.89 86 GLU A C 1
ATOM 622 O O . GLU A 1 71 ? 29.188 11.846 -2.718 1.00 27.12 86 GLU A O 1
ATOM 628 N N . LEU A 1 72 ? 30.909 10.785 -1.741 1.00 25.67 87 LEU A N 1
ATOM 629 C CA . LEU A 1 72 ? 31.879 11.822 -2.077 1.00 25.66 87 LEU A CA 1
ATOM 630 C C . LEU A 1 72 ? 32.616 11.402 -3.351 1.00 31.98 87 LEU A C 1
ATOM 631 O O . LEU A 1 72 ? 32.715 10.202 -3.643 1.00 34.34 87 LEU A O 1
ATOM 636 N N . SER A 1 73 ? 33.109 12.383 -4.100 1.00 35.07 88 SER A N 1
ATOM 637 C CA . SER A 1 73 ? 33.887 12.174 -5.340 1.00 37.44 88 SER A CA 1
ATOM 638 C C . SER A 1 73 ? 35.022 11.174 -5.061 1.00 39.30 88 SER A C 1
ATOM 639 O O . SER A 1 73 ? 35.230 10.281 -5.952 1.00 46.87 88 SER A O 1
ATOM 642 N N . ASP A 1 74 ? 35.721 11.284 -3.909 1.00 38.50 89 ASP A N 1
ATOM 643 C CA . ASP A 1 74 ? 36.730 10.270 -3.455 1.00 36.87 89 ASP A CA 1
ATOM 644 C C . ASP A 1 74 ? 36.102 9.564 -2.255 1.00 37.45 89 ASP A C 1
ATOM 645 O O . ASP A 1 74 ? 36.180 10.161 -1.187 1.00 41.46 89 ASP A O 1
ATOM 650 N N . ASP A 1 75 ? 35.404 8.442 -2.469 1.00 28.89 90 ASP A N 1
ATOM 651 C CA . ASP A 1 75 ? 34.427 7.905 -1.501 1.00 27.22 90 ASP A CA 1
ATOM 652 C C . ASP A 1 75 ? 35.079 6.938 -0.512 1.00 27.90 90 ASP A C 1
ATOM 653 O O . ASP A 1 75 ? 34.570 6.821 0.625 1.00 27.87 90 ASP A O 1
ATOM 658 N N . GLU A 1 76 ? 36.187 6.281 -0.888 1.00 28.90 91 GLU A N 1
ATOM 659 C CA . GLU A 1 76 ? 36.734 5.192 -0.042 1.00 31.97 91 GLU A CA 1
ATOM 660 C C . GLU A 1 76 ? 37.361 5.753 1.222 1.00 30.80 91 GLU A C 1
ATOM 661 O O . GLU A 1 76 ? 37.590 4.972 2.137 1.00 32.75 91 GLU A O 1
ATOM 674 N N . ALA A 1 78 ? 35.872 8.606 2.762 1.00 24.67 93 ALA A N 1
ATOM 675 C CA . ALA A 1 78 ? 34.862 9.518 3.272 1.00 21.46 93 ALA A CA 1
ATOM 676 C C . ALA A 1 78 ? 33.890 8.726 4.143 1.00 20.96 93 ALA A C 1
ATOM 677 O O . ALA A 1 78 ? 33.488 7.610 3.761 1.00 23.43 93 ALA A O 1
ATOM 679 N N . ILE A 1 79 ? 33.379 9.375 5.173 1.00 20.59 94 ILE A N 1
ATOM 680 C CA . ILE A 1 79 ? 32.226 8.900 5.964 1.00 21.27 94 ILE A CA 1
ATOM 681 C C . ILE A 1 79 ? 31.205 10.033 6.025 1.00 20.58 94 ILE A C 1
ATOM 682 O O . ILE A 1 79 ? 31.595 11.172 6.241 1.00 20.42 94 ILE A O 1
ATOM 687 N N . ILE A 1 80 ? 29.943 9.704 5.740 1.00 20.54 95 ILE A N 1
ATOM 688 C CA . ILE A 1 80 ? 28.824 10.688 5.697 1.00 20.14 95 ILE A CA 1
ATOM 689 C C . ILE A 1 80 ? 27.786 10.322 6.762 1.00 20.73 95 ILE A C 1
ATOM 690 O O . ILE A 1 80 ? 27.255 9.189 6.702 1.00 21.67 95 ILE A O 1
ATOM 695 N N . GLU A 1 81 ? 27.470 11.287 7.634 1.00 20.76 96 GLU A N 1
ATOM 696 C CA . GLU A 1 81 ? 26.413 11.211 8.644 1.00 20.78 96 GLU A CA 1
ATOM 697 C C . GLU A 1 81 ? 25.298 12.164 8.224 1.00 20.29 96 GLU A C 1
ATOM 698 O O . GLU A 1 81 ? 25.576 13.329 7.940 1.00 21.19 96 GLU A O 1
ATOM 704 N N . MET A 1 82 ? 24.052 11.717 8.273 1.00 22.52 97 MET A N 1
ATOM 705 C CA . MET A 1 82 ? 22.896 12.572 7.903 1.00 23.20 97 MET A CA 1
ATOM 706 C C . MET A 1 82 ? 21.822 12.330 8.948 1.00 23.32 97 MET A C 1
ATOM 707 O O . MET A 1 82 ? 21.472 11.156 9.212 1.00 23.91 97 MET A O 1
ATOM 712 N N . ASP A 1 83 ? 21.376 13.401 9.606 1.00 23.87 98 ASP A N 1
ATOM 713 C CA . ASP A 1 83 ? 20.318 13.306 10.645 1.00 26.21 98 ASP A CA 1
ATOM 714 C C . ASP A 1 83 ? 20.756 12.298 11.727 1.00 24.96 98 ASP A C 1
ATOM 715 O O . ASP A 1 83 ? 19.898 11.557 12.191 1.00 28.92 98 ASP A O 1
ATOM 720 N N . GLY A 1 84 ? 22.049 12.310 12.107 1.00 25.65 99 GLY A N 1
ATOM 721 C CA . GLY A 1 84 ? 22.621 11.542 13.231 1.00 25.16 99 GLY A CA 1
ATOM 722 C C . GLY A 1 84 ? 22.891 10.084 12.867 1.00 27.62 99 GLY A C 1
ATOM 723 O O . GLY A 1 84 ? 23.341 9.345 13.755 1.00 31.72 99 GLY A O 1
ATOM 724 N N . LYS A 1 85 ? 22.662 9.692 11.614 1.00 26.32 100 LYS A N 1
ATOM 725 C CA . LYS A 1 85 ? 22.819 8.295 11.134 1.00 26.68 100 LYS A CA 1
ATOM 726 C C . LYS A 1 85 ? 23.990 8.211 10.159 1.00 24.92 100 LYS A C 1
ATOM 727 O O . LYS A 1 85 ? 24.072 9.020 9.238 1.00 23.76 100 LYS A O 1
ATOM 733 N N . VAL A 1 86 ? 24.832 7.177 10.262 1.00 25.12 101 VAL A N 1
ATOM 734 C CA . VAL A 1 86 ? 25.925 7.015 9.271 1.00 24.67 101 VAL A CA 1
ATOM 735 C C . VAL A 1 86 ? 25.332 6.411 8.005 1.00 24.13 101 VAL A C 1
ATOM 736 O O . VAL A 1 86 ? 24.816 5.258 8.057 1.00 25.49 101 VAL A O 1
ATOM 740 N N . ILE A 1 87 ? 25.375 7.127 6.901 1.00 21.47 102 ILE A N 1
ATOM 741 C CA . ILE A 1 87 ? 24.667 6.715 5.667 1.00 23.81 102 ILE A CA 1
ATOM 742 C C . ILE A 1 87 ? 25.640 6.288 4.583 1.00 23.96 102 ILE A C 1
ATOM 743 O O . ILE A 1 87 ? 25.176 5.844 3.529 1.00 24.61 102 ILE A O 1
ATOM 748 N N . SER A 1 88 ? 26.941 6.503 4.778 1.00 22.20 103 SER A N 1
ATOM 749 C CA . SER A 1 88 ? 27.958 5.975 3.855 1.00 23.31 103 SER A CA 1
ATOM 750 C C . SER A 1 88 ? 29.264 5.848 4.624 1.00 22.63 103 SER A C 1
ATOM 751 O O . SER A 1 88 ? 29.603 6.821 5.362 1.00 23.11 103 SER A O 1
ATOM 754 N N . ASN A 1 89 ? 29.962 4.719 4.483 1.00 24.61 104 ASN A N 1
ATOM 755 C CA . ASN A 1 89 ? 31.168 4.512 5.312 1.00 25.31 104 ASN A CA 1
ATOM 756 C C . ASN A 1 89 ? 32.285 3.987 4.417 1.00 25.21 104 ASN A C 1
ATOM 757 O O . ASN A 1 89 ? 32.258 2.764 4.111 1.00 27.21 104 ASN A O 1
ATOM 762 N N A LYS A 1 90 ? 33.197 4.857 3.965 0.50 25.61 105 LYS A N 1
ATOM 763 N N B LYS A 1 90 ? 33.169 4.867 3.938 0.50 25.44 105 LYS A N 1
ATOM 764 C CA A LYS A 1 90 ? 34.338 4.483 3.083 0.50 26.09 105 LYS A CA 1
ATOM 765 C CA B LYS A 1 90 ? 34.332 4.462 3.107 0.50 25.66 105 LYS A CA 1
ATOM 766 C C A LYS A 1 90 ? 33.787 3.722 1.865 0.50 27.23 105 LYS A C 1
ATOM 767 C C B LYS A 1 90 ? 33.789 3.720 1.870 0.50 27.33 105 LYS A C 1
ATOM 768 O O A LYS A 1 90 ? 34.395 2.705 1.451 0.50 29.85 105 LYS A O 1
ATOM 769 O O B LYS A 1 90 ? 34.401 2.708 1.448 0.50 29.90 105 LYS A O 1
ATOM 780 N N . GLY A 1 91 ? 32.682 4.218 1.299 1.00 27.56 106 GLY A N 1
ATOM 781 C CA . GLY A 1 91 ? 32.109 3.712 0.039 1.00 28.05 106 GLY A CA 1
ATOM 782 C C . GLY A 1 91 ? 31.222 2.500 0.248 1.00 28.49 106 GLY A C 1
ATOM 783 O O . GLY A 1 91 ? 30.678 1.993 -0.750 1.00 30.87 106 GLY A O 1
ATOM 784 N N . LYS A 1 92 ? 31.046 2.066 1.498 1.00 26.66 107 LYS A N 1
ATOM 785 C CA . LYS A 1 92 ? 30.249 0.863 1.851 1.00 27.77 107 LYS A CA 1
ATOM 786 C C . LYS A 1 92 ? 29.095 1.221 2.790 1.00 26.14 107 LYS A C 1
ATOM 787 O O . LYS A 1 92 ? 28.982 2.385 3.270 1.00 24.48 107 LYS A O 1
ATOM 793 N N . GLU A 1 93 ? 28.204 0.274 3.051 1.00 26.80 108 GLU A N 1
ATOM 794 C CA . GLU A 1 93 ? 27.115 0.445 4.039 1.00 26.57 108 GLU A CA 1
ATOM 795 C C . GLU A 1 93 ? 26.248 1.648 3.704 1.00 25.62 108 GLU A C 1
ATOM 796 O O . GLU A 1 93 ? 25.857 2.378 4.622 1.00 26.72 108 GLU A O 1
ATOM 802 N N . LYS A 1 94 ? 25.952 1.803 2.426 1.00 25.66 109 LYS A N 1
ATOM 803 C CA . LYS A 1 94 ? 25.157 2.965 1.967 1.00 24.59 109 LYS A CA 1
ATOM 804 C C . LYS A 1 94 ? 23.702 2.783 2.369 1.00 24.78 109 LYS A C 1
ATOM 805 O O . LYS A 1 94 ? 23.063 1.777 1.983 1.00 26.36 109 LYS A O 1
ATOM 811 N N . GLN A 1 95 ? 23.172 3.744 3.105 1.00 24.72 110 GLN A N 1
ATOM 812 C CA . GLN A 1 95 ? 21.728 3.777 3.431 1.00 26.08 110 GLN A CA 1
ATOM 813 C C . GLN A 1 95 ? 20.992 4.640 2.402 1.00 26.68 110 GLN A C 1
ATOM 814 O O . GLN A 1 95 ? 21.499 5.755 2.031 1.00 27.97 110 GLN A O 1
ATOM 820 N N . VAL A 1 96 ? 19.814 4.208 2.004 1.00 28.66 111 VAL A N 1
ATOM 821 C CA . VAL A 1 96 ? 18.884 5.029 1.192 1.00 28.58 111 VAL A CA 1
ATOM 822 C C . VAL A 1 96 ? 18.180 5.953 2.163 1.00 29.08 111 VAL A C 1
ATOM 823 O O . VAL A 1 96 ? 17.637 5.483 3.180 1.00 30.33 111 VAL A O 1
ATOM 827 N N A VAL A 1 97 ? 18.213 7.247 1.875 0.50 26.89 112 VAL A N 1
ATOM 828 N N B VAL A 1 97 ? 18.219 7.244 1.843 0.50 26.47 112 VAL A N 1
ATOM 829 C CA A VAL A 1 97 ? 17.578 8.263 2.751 0.50 26.74 112 VAL A CA 1
ATOM 830 C CA B VAL A 1 97 ? 17.649 8.342 2.670 0.50 26.35 112 VAL A CA 1
ATOM 831 C C A VAL A 1 97 ? 16.497 8.983 1.947 0.50 26.18 112 VAL A C 1
ATOM 832 C C B VAL A 1 97 ? 16.481 8.967 1.903 0.50 26.40 112 VAL A C 1
ATOM 833 O O A VAL A 1 97 ? 16.734 9.405 0.804 0.50 27.29 112 VAL A O 1
ATOM 834 O O B VAL A 1 97 ? 16.648 9.337 0.730 0.50 28.10 112 VAL A O 1
ATOM 841 N N . HIS A 1 98 ? 15.322 9.057 2.551 1.00 26.62 113 HIS A N 1
ATOM 842 C CA . HIS A 1 98 ? 14.188 9.798 1.978 1.00 27.08 113 HIS A CA 1
ATOM 843 C C . HIS A 1 98 ? 14.353 11.261 2.355 1.00 27.51 113 HIS A C 1
ATOM 844 O O . HIS A 1 98 ? 14.450 11.550 3.552 1.00 29.38 113 HIS A O 1
ATOM 851 N N . LEU A 1 99 ? 14.394 12.126 1.357 1.00 26.26 114 LEU A N 1
ATOM 852 C CA . LEU A 1 99 ? 14.465 13.588 1.597 1.00 25.07 114 LEU A CA 1
ATOM 853 C C . LEU A 1 99 ? 13.275 14.286 0.945 1.00 25.97 114 LEU A C 1
ATOM 854 O O . LEU A 1 99 ? 12.948 13.997 -0.223 1.00 27.03 114 LEU A O 1
ATOM 859 N N . GLU A 1 100 ? 12.584 15.096 1.728 1.00 26.84 115 GLU A N 1
ATOM 860 C CA . GLU A 1 100 ? 11.450 15.898 1.234 1.00 28.36 115 GLU A CA 1
ATOM 861 C C . GLU A 1 100 ? 12.020 17.217 0.691 1.00 26.85 115 GLU A C 1
ATOM 862 O O . GLU A 1 100 ? 12.822 17.854 1.410 1.00 27.70 115 GLU A O 1
ATOM 868 N N . LYS A 1 101 ? 11.565 17.640 -0.484 1.00 27.41 116 LYS A N 1
ATOM 869 C CA . LYS A 1 101 ? 11.968 18.951 -1.067 1.00 28.75 116 LYS A CA 1
ATOM 870 C C . LYS A 1 101 ? 11.907 20.048 -0.011 1.00 26.50 116 LYS A C 1
ATOM 871 O O . LYS A 1 101 ? 10.845 20.283 0.568 1.00 28.17 116 LYS A O 1
ATOM 877 N N . GLY A 1 102 ? 13.028 20.760 0.150 1.00 26.35 117 GLY A N 1
ATOM 878 C CA . GLY A 1 102 ? 13.083 22.014 0.920 1.00 27.53 117 GLY A CA 1
ATOM 879 C C . GLY A 1 102 ? 13.191 21.799 2.409 1.00 27.29 117 GLY A C 1
ATOM 880 O O . GLY A 1 102 ? 13.186 22.818 3.137 1.00 29.98 117 GLY A O 1
ATOM 881 N N . LYS A 1 103 ? 13.354 20.548 2.857 1.00 25.63 118 LYS A N 1
ATOM 882 C CA . LYS A 1 103 ? 13.451 20.238 4.294 1.00 25.46 118 LYS A CA 1
ATOM 883 C C . LYS A 1 103 ? 14.928 20.052 4.661 1.00 24.19 118 LYS A C 1
ATOM 884 O O . LYS A 1 103 ? 15.573 19.134 4.145 1.00 25.61 118 LYS A O 1
ATOM 890 N N . LEU A 1 104 ? 15.458 20.915 5.518 1.00 24.62 119 LEU A N 1
ATOM 891 C CA . LEU A 1 104 ? 16.891 20.867 5.874 1.00 24.37 119 LEU A CA 1
ATOM 892 C C . LEU A 1 104 ? 17.148 19.800 6.930 1.00 24.24 119 LEU A C 1
ATOM 893 O O . LEU A 1 104 ? 16.433 19.796 7.945 1.00 28.34 119 LEU A O 1
ATOM 898 N N . VAL A 1 105 ? 18.137 18.931 6.695 1.00 22.45 120 VAL A N 1
ATOM 899 C CA . VAL A 1 105 ? 18.551 17.933 7.720 1.00 23.11 120 VAL A CA 1
ATOM 900 C C . VAL A 1 105 ? 20.034 18.053 7.990 1.00 21.12 120 VAL A C 1
ATOM 901 O O . VAL A 1 105 ? 20.809 18.381 7.093 1.00 20.56 120 VAL A O 1
ATOM 905 N N . PRO A 1 106 ? 20.456 17.801 9.239 1.00 21.01 121 PRO A N 1
ATOM 906 C CA . PRO A 1 106 ? 21.877 17.866 9.555 1.00 21.72 121 PRO A CA 1
ATOM 907 C C . PRO A 1 106 ? 22.728 16.908 8.710 1.00 20.51 121 PRO A C 1
ATOM 908 O O . PRO A 1 106 ? 22.342 15.767 8.442 1.00 20.48 121 PRO A O 1
ATOM 912 N N . ILE A 1 107 ? 23.897 17.384 8.318 1.00 18.83 122 ILE A N 1
ATOM 913 C CA . ILE A 1 107 ? 24.868 16.557 7.573 1.00 18.19 122 ILE A CA 1
ATOM 914 C C . ILE A 1 107 ? 26.257 16.832 8.155 1.00 18.28 122 ILE A C 1
ATOM 915 O O . ILE A 1 107 ? 26.603 17.991 8.476 1.00 18.10 122 ILE A O 1
ATOM 920 N N . LYS A 1 108 ? 27.058 15.779 8.273 1.00 19.79 123 LYS A N 1
ATOM 921 C CA . LYS A 1 108 ? 28.482 15.853 8.674 1.00 19.30 123 LYS A CA 1
ATOM 922 C C . LYS A 1 108 ? 29.241 14.925 7.737 1.00 18.35 123 LYS A C 1
ATOM 923 O O . LYS A 1 108 ? 28.879 13.766 7.681 1.00 21.13 123 LYS A O 1
ATOM 929 N N . ILE A 1 109 ? 30.245 15.420 7.022 1.00 19.06 124 ILE A N 1
ATOM 930 C CA . ILE A 1 109 ? 31.095 14.627 6.106 1.00 18.40 124 ILE A CA 1
ATOM 931 C C . ILE A 1 109 ? 32.517 14.684 6.634 1.00 18.00 124 ILE A C 1
ATOM 932 O O . ILE A 1 109 ? 32.992 15.810 6.920 1.00 18.54 124 ILE A O 1
ATOM 937 N N . GLU A 1 110 ? 33.152 13.526 6.832 1.00 19.70 125 GLU A N 1
ATOM 938 C CA . GLU A 1 110 ? 34.566 13.489 7.253 1.00 19.36 125 GLU A CA 1
ATOM 939 C C . GLU A 1 110 ? 35.430 12.761 6.234 1.00 19.98 125 GLU A C 1
ATOM 940 O O . GLU A 1 110 ? 35.030 11.745 5.677 1.00 20.59 125 GLU A O 1
ATOM 946 N N . TYR A 1 111 ? 36.637 13.270 6.040 1.00 20.78 126 TYR A N 1
ATOM 947 C CA . TYR A 1 111 ? 37.585 12.770 5.023 1.00 21.16 126 TYR A CA 1
ATOM 948 C C . TYR A 1 111 ? 38.961 12.692 5.655 1.00 20.87 126 TYR A C 1
ATOM 949 O O . TYR A 1 111 ? 39.411 13.678 6.281 1.00 21.03 126 TYR A O 1
ATOM 958 N N . GLN A 1 112 ? 39.641 11.569 5.483 1.00 21.45 127 GLN A N 1
ATOM 959 C CA . GLN A 1 112 ? 41.022 11.402 5.994 1.00 24.00 127 GLN A CA 1
ATOM 960 C C . GLN A 1 112 ? 41.967 11.141 4.822 1.00 25.15 127 GLN A C 1
ATOM 961 O O . GLN A 1 112 ? 41.612 10.386 3.915 1.00 27.29 127 GLN A O 1
ATOM 967 N N . LEU A 1 113 ? 43.148 11.728 4.862 1.00 26.08 128 LEU A N 1
ATOM 968 C CA . LEU A 1 113 ? 44.211 11.533 3.835 1.00 28.64 128 LEU A CA 1
ATOM 969 C C . LEU A 1 113 ? 45.413 10.800 4.434 1.00 30.10 128 LEU A C 1
ATOM 970 O O . LEU A 1 113 ? 45.658 10.974 5.628 1.00 31.11 128 LEU A O 1
ATOM 975 N N . ASP A 1 114 ? 46.175 10.044 3.638 1.00 35.49 129 ASP A N 1
ATOM 976 C CA . ASP A 1 114 ? 47.336 9.302 4.203 1.00 42.77 129 ASP A CA 1
ATOM 977 C C . ASP A 1 114 ? 48.580 10.191 4.220 1.00 38.40 129 ASP A C 1
ATOM 978 O O . ASP A 1 114 ? 49.580 9.808 4.859 1.00 41.28 129 ASP A O 1
ATOM 983 N N . GLU A 1 115 ? 48.558 11.334 3.544 1.00 36.35 130 GLU A N 1
ATOM 984 C CA . GLU A 1 115 ? 49.650 12.331 3.646 1.00 35.54 130 GLU A CA 1
ATOM 985 C C . GLU A 1 115 ? 49.048 13.703 3.359 1.00 30.96 130 GLU A C 1
ATOM 986 O O . GLU A 1 115 ? 47.968 13.799 2.776 1.00 31.40 130 GLU A O 1
ATOM 992 N N . PRO A 1 116 ? 49.700 14.795 3.792 1.00 30.85 131 PRO A N 1
ATOM 993 C CA . PRO A 1 116 ? 49.156 16.138 3.599 1.00 29.11 131 PRO A CA 1
ATOM 994 C C . PRO A 1 116 ? 48.936 16.458 2.119 1.00 27.48 131 PRO A C 1
ATOM 995 O O . PRO A 1 116 ? 49.766 16.101 1.301 1.00 31.64 131 PRO A O 1
ATOM 999 N N . LEU A 1 117 ? 47.826 17.117 1.832 1.00 26.70 132 LEU A N 1
ATOM 1000 C CA . LEU A 1 117 ? 47.463 17.560 0.474 1.00 30.10 132 LEU A CA 1
ATOM 1001 C C . LEU A 1 117 ? 47.276 19.078 0.486 1.00 27.09 132 LEU A C 1
ATOM 1002 O O . LEU A 1 117 ? 46.595 19.578 1.368 1.00 26.14 132 LEU A O 1
ATOM 1007 N N . ASN A 1 118 ? 47.913 19.770 -0.447 1.00 29.21 133 ASN A N 1
ATOM 1008 C CA . ASN A 1 118 ? 47.789 21.236 -0.565 1.00 30.29 133 ASN A CA 1
ATOM 1009 C C . ASN A 1 118 ? 46.419 21.500 -1.176 1.00 29.94 133 ASN A C 1
ATOM 1010 O O . ASN A 1 118 ? 45.982 20.722 -2.043 1.00 29.21 133 ASN A O 1
ATOM 1015 N N . ILE A 1 119 ? 45.740 22.543 -0.697 1.00 29.08 134 ILE A N 1
ATOM 1016 C CA . ILE A 1 119 ? 44.394 22.940 -1.205 1.00 32.56 134 ILE A CA 1
ATOM 1017 C C . ILE A 1 119 ? 44.427 23.138 -2.727 1.00 31.82 134 ILE A C 1
ATOM 1018 O O . ILE A 1 119 ? 43.357 22.985 -3.346 1.00 35.63 134 ILE A O 1
ATOM 1023 N N . ASP A 1 120 ? 45.565 23.487 -3.316 1.00 33.69 135 ASP A N 1
ATOM 1024 C CA . ASP A 1 120 ? 45.694 23.725 -4.783 1.00 41.95 135 ASP A CA 1
ATOM 1025 C C . ASP A 1 120 ? 45.963 22.420 -5.554 1.00 41.15 135 ASP A C 1
ATOM 1026 O O . ASP A 1 120 ? 46.157 22.498 -6.754 1.00 46.47 135 ASP A O 1
ATOM 1031 N N . ASP A 1 121 ? 45.887 21.239 -4.940 1.00 34.01 136 ASP A N 1
ATOM 1032 C CA . ASP A 1 121 ? 46.010 19.955 -5.691 1.00 37.35 136 ASP A CA 1
ATOM 1033 C C . ASP A 1 121 ? 44.749 19.714 -6.539 1.00 35.95 136 ASP A C 1
ATOM 1034 O O . ASP A 1 121 ? 43.666 20.068 -6.065 1.00 32.70 136 ASP A O 1
ATOM 1039 N N . GLU A 1 122 ? 44.878 19.089 -7.718 1.00 42.04 137 GLU A N 1
ATOM 1040 C CA . GLU A 1 122 ? 43.726 18.611 -8.550 1.00 46.22 137 GLU A CA 1
ATOM 1041 C C . GLU A 1 122 ? 42.632 17.951 -7.687 1.00 41.06 137 GLU A C 1
ATOM 1042 O O . GLU A 1 122 ? 41.412 18.214 -7.921 1.00 41.18 137 GLU A O 1
ATOM 1048 N N . LYS A 1 123 ? 43.023 17.084 -6.753 1.00 39.23 138 LYS A N 1
ATOM 1049 C CA . LYS A 1 123 ? 42.096 16.233 -5.966 1.00 38.03 138 LYS A CA 1
ATOM 1050 C C . LYS A 1 123 ? 41.216 17.117 -5.076 1.00 37.03 138 LYS A C 1
ATOM 1051 O O . LYS A 1 123 ? 40.026 16.827 -4.899 1.00 38.99 138 LYS A O 1
ATOM 1057 N N . PHE A 1 124 ? 41.792 18.170 -4.523 1.00 33.88 139 PHE A N 1
ATOM 1058 C CA . PHE A 1 124 ? 41.109 19.065 -3.563 1.00 35.65 139 PHE A CA 1
ATOM 1059 C C . PHE A 1 124 ? 40.079 19.890 -4.308 1.00 36.79 139 PHE A C 1
ATOM 1060 O O . PHE A 1 124 ? 38.984 20.151 -3.781 1.00 39.36 139 PHE A O 1
ATOM 1068 N N . LYS A 1 125 ? 40.437 20.309 -5.515 1.00 41.78 140 LYS A N 1
ATOM 1069 C CA . LYS A 1 125 ? 39.544 21.134 -6.358 1.00 45.79 140 LYS A CA 1
ATOM 1070 C C . LYS A 1 125 ? 38.408 20.248 -6.862 1.00 43.22 140 LYS A C 1
ATOM 1071 O O . LYS A 1 125 ? 37.328 20.784 -7.148 1.00 46.75 140 LYS A O 1
ATOM 1077 N N . GLY A 1 126 ? 38.633 18.936 -6.936 1.00 39.79 141 GLY A N 1
ATOM 1078 C CA . GLY A 1 126 ? 37.680 17.998 -7.553 1.00 47.19 141 GLY A CA 1
ATOM 1079 C C . GLY A 1 126 ? 36.621 17.507 -6.581 1.00 42.11 141 GLY A C 1
ATOM 1080 O O . GLY A 1 126 ? 35.629 16.961 -7.059 1.00 44.38 141 GLY A O 1
ATOM 1081 N N . PHE A 1 127 ? 36.862 17.624 -5.271 1.00 38.83 142 PHE A N 1
ATOM 1082 C CA . PHE A 1 127 ? 35.984 17.076 -4.221 1.00 38.84 142 PHE A CA 1
ATOM 1083 C C . PHE A 1 127 ? 34.576 17.605 -4.439 1.00 36.79 142 PHE A C 1
ATOM 1084 O O . PHE A 1 127 ? 34.333 18.857 -4.483 1.00 31.73 142 PHE A O 1
ATOM 1092 N N . LYS A 1 128 ? 33.659 16.663 -4.515 1.00 32.08 143 LYS A N 1
ATOM 1093 C CA . LYS A 1 128 ? 32.239 17.033 -4.547 1.00 29.44 143 LYS A CA 1
ATOM 1094 C C . LYS A 1 128 ? 31.449 16.013 -3.751 1.00 26.58 143 LYS A C 1
ATOM 1095 O O . LYS A 1 128 ? 31.923 14.850 -3.561 1.00 28.17 143 LYS A O 1
ATOM 1101 N N . LEU A 1 129 ? 30.235 16.419 -3.404 1.00 25.75 144 LEU A N 1
ATOM 1102 C CA . LEU A 1 129 ? 29.219 15.530 -2.796 1.00 23.34 144 LEU A CA 1
ATOM 1103 C C . LEU A 1 129 ? 28.204 15.200 -3.881 1.00 23.51 144 LEU A C 1
ATOM 1104 O O . LEU A 1 129 ? 27.728 16.134 -4.535 1.00 25.26 144 LEU A O 1
ATOM 1109 N N . LEU A 1 130 ? 27.916 13.913 -4.064 1.00 25.26 145 LEU A N 1
ATOM 1110 C CA . LEU A 1 130 ? 26.995 13.439 -5.117 1.00 25.24 145 LEU A CA 1
ATOM 1111 C C . LEU A 1 130 ? 25.799 12.754 -4.454 1.00 25.47 145 LEU A C 1
ATOM 1112 O O . LEU A 1 130 ? 25.970 12.093 -3.413 1.00 24.96 145 LEU A O 1
ATOM 1117 N N . LYS A 1 131 ? 24.635 12.955 -5.059 1.00 26.90 146 LYS A N 1
ATOM 1118 C CA . LYS A 1 131 ? 23.338 12.358 -4.684 1.00 27.40 146 LYS A CA 1
ATOM 1119 C C . LYS A 1 131 ? 22.969 11.384 -5.798 1.00 28.09 146 LYS A C 1
ATOM 1120 O O . LYS A 1 131 ? 23.033 11.757 -6.978 1.00 30.92 146 LYS A O 1
ATOM 1126 N N . VAL A 1 132 ? 22.656 10.148 -5.433 1.00 28.90 147 VAL A N 1
ATOM 1127 C CA . VAL A 1 132 ? 22.260 9.143 -6.437 1.00 32.66 147 VAL A CA 1
ATOM 1128 C C . VAL A 1 132 ? 20.785 8.839 -6.227 1.00 31.09 147 VAL A C 1
ATOM 1129 O O . VAL A 1 132 ? 20.426 8.433 -5.137 1.00 30.36 147 VAL A O 1
ATOM 1133 N N . ASP A 1 133 ? 19.970 9.074 -7.241 1.00 34.14 148 ASP A N 1
ATOM 1134 C CA . ASP A 1 133 ? 18.507 8.868 -7.141 1.00 36.58 148 ASP A CA 1
ATOM 1135 C C . ASP A 1 133 ? 18.178 7.385 -7.347 1.00 38.15 148 ASP A C 1
ATOM 1136 O O . ASP A 1 133 ? 19.101 6.563 -7.555 1.00 40.00 148 ASP A O 1
ATOM 1141 N N . ASN A 1 134 ? 16.886 7.065 -7.297 1.00 38.32 149 ASN A N 1
ATOM 1142 C CA . ASN A 1 134 ? 16.314 5.705 -7.502 1.00 46.38 149 ASN A CA 1
ATOM 1143 C C . ASN A 1 134 ? 16.749 5.081 -8.845 1.00 50.48 149 ASN A C 1
ATOM 1144 O O . ASN A 1 134 ? 16.836 3.834 -8.879 1.00 52.10 149 ASN A O 1
ATOM 1149 N N . GLN A 1 135 ? 17.057 5.868 -9.892 1.00 54.47 150 GLN A N 1
ATOM 1150 C CA . GLN A 1 135 ? 17.557 5.334 -11.202 1.00 51.54 150 GLN A CA 1
ATOM 1151 C C . GLN A 1 135 ? 19.057 5.024 -11.146 1.00 50.85 150 GLN A C 1
ATOM 1152 O O . GLN A 1 135 ? 19.594 4.560 -12.154 1.00 50.00 150 GLN A O 1
ATOM 1158 N N . LYS A 1 136 ? 19.717 5.286 -10.021 1.00 53.64 151 LYS A N 1
ATOM 1159 C CA . LYS A 1 136 ? 21.198 5.269 -9.901 1.00 51.63 151 LYS A CA 1
ATOM 1160 C C . LYS A 1 136 ? 21.753 6.348 -10.841 1.00 50.94 151 LYS A C 1
ATOM 1161 O O . LYS A 1 136 ? 22.931 6.246 -11.228 1.00 61.90 151 LYS A O 1
ATOM 1167 N N . GLN A 1 137 ? 20.933 7.356 -11.150 1.00 50.88 152 GLN A N 1
ATOM 1168 C CA . GLN A 1 137 ? 21.357 8.630 -11.804 1.00 49.84 152 GLN A CA 1
ATOM 1169 C C . GLN A 1 137 ? 22.010 9.562 -10.774 1.00 46.98 152 GLN A C 1
ATOM 1170 O O . GLN A 1 137 ? 21.406 9.897 -9.750 1.00 46.04 152 GLN A O 1
ATOM 1176 N N . LEU A 1 138 ? 23.208 10.008 -11.116 1.00 43.02 153 LEU A N 1
ATOM 1177 C CA . LEU A 1 138 ? 24.146 10.741 -10.243 1.00 41.60 153 LEU A CA 1
ATOM 1178 C C . LEU A 1 138 ? 23.931 12.248 -10.431 1.00 36.70 153 LEU A C 1
ATOM 1179 O O . LEU A 1 138 ? 23.809 12.680 -11.584 1.00 39.12 153 LEU A O 1
ATOM 1184 N N . HIS A 1 139 ? 23.846 13.007 -9.340 1.00 31.34 154 HIS A N 1
ATOM 1185 C CA . HIS A 1 139 ? 23.705 14.484 -9.359 1.00 32.09 154 HIS A CA 1
ATOM 1186 C C . HIS A 1 139 ? 24.709 15.089 -8.390 1.00 30.12 154 HIS A C 1
ATOM 1187 O O . HIS A 1 139 ? 24.777 14.638 -7.252 1.00 30.33 154 HIS A O 1
ATOM 1194 N N . GLN A 1 140 ? 25.436 16.115 -8.799 1.00 28.50 155 GLN A N 1
ATOM 1195 C CA . GLN A 1 140 ? 26.223 16.881 -7.815 1.00 27.96 155 GLN A CA 1
ATOM 1196 C C . GLN A 1 140 ? 25.223 17.601 -6.907 1.00 27.01 155 GLN A C 1
ATOM 1197 O O . GLN A 1 140 ? 24.307 18.266 -7.429 1.00 28.62 155 GLN A O 1
ATOM 1203 N N . VAL A 1 141 ? 25.456 17.558 -5.603 1.00 24.88 156 VAL A N 1
ATOM 1204 C CA . VAL A 1 141 ? 24.663 18.370 -4.653 1.00 24.10 156 VAL A CA 1
ATOM 1205 C C . VAL A 1 141 ? 25.033 19.846 -4.856 1.00 25.56 156 VAL A C 1
ATOM 1206 O O . VAL A 1 141 ? 26.221 20.205 -4.844 1.00 25.92 156 VAL A O 1
ATOM 1210 N N . GLN A 1 142 ? 24.023 20.658 -5.135 1.00 24.92 157 GLN A N 1
ATOM 1211 C CA . GLN A 1 142 ? 24.190 22.079 -5.524 1.00 25.95 157 GLN A CA 1
ATOM 1212 C C . GLN A 1 142 ? 24.356 22.969 -4.291 1.00 23.46 157 GLN A C 1
ATOM 1213 O O . GLN A 1 142 ? 23.916 22.622 -3.228 1.00 23.74 157 GLN A O 1
ATOM 1219 N N . GLN A 1 143 ? 24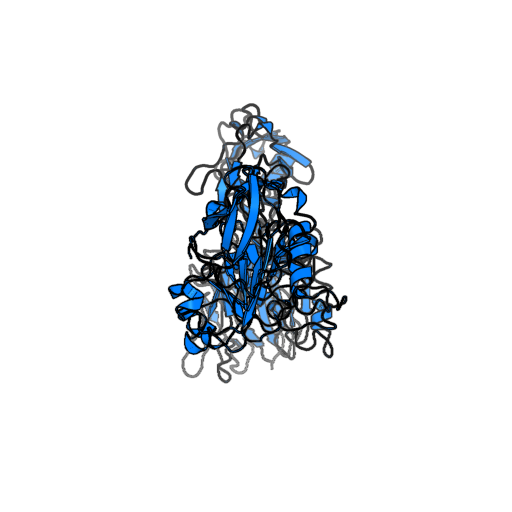.909 24.162 -4.481 1.00 24.93 158 GLN A N 1
ATOM 1220 C CA . GLN A 1 143 ? 25.080 25.135 -3.378 1.00 25.25 158 GLN A CA 1
ATOM 1221 C C . GLN A 1 143 ? 23.747 25.418 -2.674 1.00 24.59 158 GLN A C 1
ATOM 1222 O O . GLN A 1 143 ? 23.736 25.500 -1.431 1.00 24.29 158 GLN A O 1
ATOM 1228 N N . ASP A 1 144 ? 22.657 25.566 -3.428 1.00 25.56 159 ASP A N 1
ATOM 1229 C CA . ASP A 1 144 ? 21.343 25.902 -2.806 1.00 27.36 159 ASP A CA 1
ATOM 1230 C C . ASP A 1 144 ? 20.781 24.692 -2.064 1.00 24.68 159 ASP A C 1
ATOM 1231 O O . ASP A 1 144 ? 19.818 24.892 -1.296 1.00 26.54 159 ASP A O 1
ATOM 1236 N N . GLU A 1 145 ? 21.373 23.508 -2.220 1.00 24.26 160 GLU A N 1
ATOM 1237 C CA . GLU A 1 145 ? 20.942 22.334 -1.436 1.00 22.79 160 GLU A CA 1
ATOM 1238 C C . GLU A 1 145 ? 21.654 22.320 -0.090 1.00 22.40 160 GLU A C 1
ATOM 1239 O O . GLU A 1 145 ? 21.393 21.376 0.711 1.00 24.20 160 GLU A O 1
ATOM 1245 N N . LEU A 1 146 ? 22.604 23.229 0.155 1.00 20.82 161 LEU A N 1
ATOM 1246 C CA . LEU A 1 146 ? 23.459 23.147 1.362 1.00 20.88 161 LEU A CA 1
ATOM 1247 C C . LEU A 1 146 ? 23.319 24.417 2.192 1.00 20.70 161 LEU A C 1
ATOM 1248 O O . LEU A 1 146 ? 23.267 25.540 1.602 1.00 21.42 161 LEU A O 1
ATOM 1253 N N . ARG A 1 147 ? 23.297 24.269 3.509 1.00 21.20 162 ARG A N 1
ATOM 1254 C CA . ARG A 1 147 ? 23.359 25.454 4.400 1.00 21.21 162 ARG A CA 1
ATOM 1255 C C . ARG A 1 147 ? 24.356 25.202 5.521 1.00 21.22 162 ARG A C 1
ATOM 1256 O O . ARG A 1 147 ? 24.658 24.082 5.898 1.00 19.36 162 ARG A O 1
ATOM 1264 N N . ASN A 1 148 ? 24.934 26.282 5.998 1.00 19.04 163 ASN A N 1
ATOM 1265 C CA . ASN A 1 148 ? 25.747 26.269 7.211 1.00 18.49 163 ASN A CA 1
ATOM 1266 C C . ASN A 1 148 ? 24.880 25.865 8.387 1.00 18.77 163 ASN A C 1
ATOM 1267 O O . ASN A 1 148 ? 23.644 26.019 8.351 1.00 19.53 163 ASN A O 1
ATOM 1272 N N . PRO A 1 149 ? 25.495 25.420 9.498 1.00 20.10 164 PRO A N 1
ATOM 1273 C CA . PRO A 1 149 ? 24.754 25.266 10.740 1.00 19.35 164 PRO A CA 1
ATOM 1274 C C . PRO A 1 149 ? 24.003 26.550 11.089 1.00 19.42 164 PRO A C 1
ATOM 1275 O O . PRO A 1 149 ? 24.530 27.653 10.828 1.00 20.34 164 PRO A O 1
ATOM 1279 N N . GLU A 1 150 ? 22.818 26.377 11.671 1.00 20.05 165 GLU A N 1
ATOM 1280 C CA . GLU A 1 150 ? 22.038 27.525 12.165 1.00 21.15 165 GLU A CA 1
ATOM 1281 C C . GLU A 1 150 ? 22.695 27.936 13.482 1.00 20.42 165 GLU A C 1
ATOM 1282 O O . GLU A 1 150 ? 22.327 27.441 14.540 1.00 21.54 165 GLU A O 1
ATOM 1288 N N . PHE A 1 151 ? 23.662 28.852 13.401 1.00 20.99 166 PHE A N 1
ATOM 1289 C CA . PHE A 1 151 ? 24.631 29.104 14.509 1.00 20.84 166 PHE A CA 1
ATOM 1290 C C . PHE A 1 151 ? 23.919 29.409 15.834 1.00 21.57 166 PHE A C 1
ATOM 1291 O O . PHE A 1 151 ? 24.421 29.010 16.905 1.00 22.06 166 PHE A O 1
ATOM 1299 N N . ASN A 1 152 ? 22.838 30.188 15.825 1.00 22.60 167 ASN A N 1
ATOM 1300 C CA . ASN A 1 152 ? 22.203 30.621 17.088 1.00 24.63 167 ASN A CA 1
ATOM 1301 C C . ASN A 1 152 ? 21.267 29.580 17.709 1.00 23.50 167 ASN A C 1
ATOM 1302 O O . ASN A 1 152 ? 20.697 29.865 18.794 1.00 28.49 167 ASN A O 1
ATOM 1307 N N . LYS A 1 153 ? 21.111 28.403 17.098 1.00 22.85 168 LYS A N 1
ATOM 1308 C CA . LYS A 1 153 ? 20.207 27.371 17.669 1.00 25.66 168 LYS A CA 1
ATOM 1309 C C . LYS A 1 153 ? 20.998 26.443 18.585 1.00 22.72 168 LYS A C 1
ATOM 1310 O O . LYS A 1 153 ? 22.044 25.920 18.164 1.00 24.55 168 LYS A O 1
ATOM 1316 N N . LYS A 1 154 ? 20.433 26.122 19.746 1.00 26.01 169 LYS A N 1
ATOM 1317 C CA . LYS A 1 154 ? 21.052 25.170 20.701 1.00 26.29 169 LYS A CA 1
ATOM 1318 C C . LYS A 1 154 ? 21.314 23.820 20.015 1.00 24.15 169 LYS A C 1
ATOM 1319 O O . LYS A 1 154 ? 22.405 23.309 20.256 1.00 25.45 169 LYS A O 1
ATOM 1325 N N . GLU A 1 155 ? 20.406 23.275 19.187 1.00 26.36 170 GLU A N 1
ATOM 1326 C CA . GLU A 1 155 ? 20.603 21.929 18.561 1.00 28.10 170 GLU A CA 1
ATOM 1327 C C . GLU A 1 155 ? 21.836 21.980 17.656 1.00 24.13 170 GLU A C 1
ATOM 1328 O O . GLU A 1 155 ? 22.616 21.012 17.619 1.00 24.91 170 GLU A O 1
ATOM 1334 N N . SER A 1 156 ? 22.094 23.125 17.011 1.00 22.94 171 SER A N 1
ATOM 1335 C CA . SER A 1 156 ? 23.239 23.267 16.081 1.00 22.74 171 SER A CA 1
ATOM 1336 C C . SER A 1 156 ? 24.510 23.364 16.912 1.00 20.98 171 SER A C 1
ATOM 1337 O O . SER A 1 156 ? 25.543 22.798 16.485 1.00 20.92 171 SER A O 1
ATOM 1340 N N . GLN A 1 157 ? 24.462 24.100 18.025 1.00 20.99 172 GLN A N 1
ATOM 1341 C CA . GLN A 1 157 ? 25.637 24.211 18.921 1.00 21.51 172 GLN A CA 1
ATOM 1342 C C . GLN A 1 157 ? 25.979 22.806 19.456 1.00 21.12 172 GLN A C 1
ATOM 1343 O O . GLN A 1 157 ? 27.151 22.465 19.501 1.00 21.03 172 GLN A O 1
ATOM 1349 N N . GLU A 1 158 ? 24.974 22.009 19.803 1.00 21.59 173 GLU A N 1
ATOM 1350 C CA . GLU A 1 158 ? 25.205 20.642 20.325 1.00 22.56 173 GLU A CA 1
ATOM 1351 C C . GLU A 1 158 ? 25.879 19.799 19.235 1.00 20.57 173 GLU A C 1
ATOM 1352 O O . GLU A 1 158 ? 26.830 19.041 19.553 1.00 21.83 173 GLU A O 1
ATOM 1358 N N . PHE A 1 159 ? 25.459 19.974 17.987 1.00 20.69 174 PHE A N 1
ATOM 1359 C CA . PHE A 1 159 ? 25.956 19.205 16.815 1.00 19.57 174 PHE A CA 1
ATOM 1360 C C . PHE A 1 159 ? 27.430 19.552 16.574 1.00 19.21 174 PHE A C 1
ATOM 1361 O O . PHE A 1 159 ? 28.265 18.654 16.389 1.00 21.09 174 PHE A O 1
ATOM 1369 N N . LEU A 1 160 ? 27.765 20.857 16.580 1.00 19.50 175 LEU A N 1
ATOM 1370 C CA . LEU A 1 160 ? 29.164 21.306 16.400 1.00 19.64 175 LEU A CA 1
ATOM 1371 C C . LEU A 1 160 ? 30.029 20.851 17.582 1.00 18.89 175 LEU A C 1
ATOM 1372 O O . LEU A 1 160 ? 31.174 20.409 17.343 1.00 20.26 175 LEU A O 1
ATOM 1377 N N . ALA A 1 161 ? 29.553 21.019 18.824 1.00 19.15 176 ALA A N 1
ATOM 1378 C CA . ALA A 1 161 ? 30.344 20.674 20.016 1.00 19.92 176 ALA A CA 1
ATOM 1379 C C . ALA A 1 161 ? 30.665 19.164 19.960 1.00 21.41 176 ALA A C 1
ATOM 1380 O O . ALA A 1 161 ? 31.824 18.760 20.201 1.00 21.71 176 ALA A O 1
ATOM 1382 N N . LYS A 1 162 ? 29.644 18.354 19.661 1.00 21.84 177 LYS A N 1
ATOM 1383 C CA . LYS A 1 162 ? 29.836 16.900 19.582 1.00 21.36 177 LYS A CA 1
ATOM 1384 C C . LYS A 1 162 ? 30.865 16.554 18.491 1.00 20.91 177 LYS A C 1
ATOM 1385 O O . LYS A 1 162 ? 31.763 15.699 18.735 1.00 21.90 177 LYS A O 1
ATOM 1391 N N . ALA A 1 163 ? 30.754 17.161 17.310 1.00 20.46 178 ALA A N 1
ATOM 1392 C CA . ALA A 1 163 ? 31.644 16.871 16.174 1.00 20.19 178 ALA A CA 1
ATOM 1393 C C . ALA A 1 163 ? 33.079 17.211 16.557 1.00 20.79 178 ALA A C 1
ATOM 1394 O O . ALA A 1 163 ? 33.988 16.540 16.022 1.00 21.33 178 ALA A O 1
ATOM 1396 N N . SER A 1 164 ? 33.285 18.180 17.437 1.00 20.39 179 SER A N 1
ATOM 1397 C CA . SER A 1 164 ? 34.656 18.616 17.798 1.00 19.78 179 SER A CA 1
ATOM 1398 C C . SER A 1 164 ? 35.364 17.614 18.732 1.00 21.21 179 SER A C 1
ATOM 1399 O O . SER A 1 164 ? 36.574 17.821 18.990 1.00 24.01 179 SER A O 1
ATOM 1402 N N . LYS A 1 165 ? 34.620 16.681 19.345 1.00 21.80 180 LYS A N 1
ATOM 1403 C CA . LYS A 1 165 ? 35.138 15.806 20.432 1.00 23.28 180 LYS A CA 1
ATOM 1404 C C . LYS A 1 165 ? 35.245 14.356 19.980 1.00 23.53 180 LYS A C 1
ATOM 1405 O O . LYS A 1 165 ? 35.740 13.543 20.769 1.00 28.03 180 LYS A O 1
ATOM 1411 N N . ILE A 1 166 ? 34.790 14.042 18.782 1.00 23.29 181 ILE A N 1
ATOM 1412 C CA . ILE A 1 166 ? 34.838 12.646 18.273 1.00 24.60 181 ILE A CA 1
ATOM 1413 C C . ILE A 1 166 ? 34.884 12.699 16.756 1.00 23.50 181 ILE A C 1
ATOM 1414 O O . ILE A 1 166 ? 34.578 13.753 16.199 1.00 23.71 181 ILE A O 1
ATOM 1419 N N . ASN A 1 167 ? 35.291 11.620 16.101 1.00 24.35 182 ASN A N 1
ATOM 1420 C CA . ASN A 1 167 ? 35.195 11.577 14.628 1.00 23.11 182 ASN A CA 1
ATOM 1421 C C . ASN A 1 167 ? 34.622 10.228 14.222 1.00 22.80 182 ASN A C 1
ATOM 1422 O O . ASN A 1 167 ? 34.522 9.279 15.078 1.00 26.36 182 ASN A O 1
ATOM 1427 N N . LEU A 1 168 ? 34.161 10.182 12.983 1.00 22.95 183 LEU A N 1
ATOM 1428 C CA . LEU A 1 168 ? 33.408 9.017 12.446 1.00 24.23 183 LEU A CA 1
ATOM 1429 C C . LEU A 1 168 ? 34.348 7.831 12.145 1.00 25.40 183 LEU A C 1
ATOM 1430 O O . LEU A 1 168 ? 33.816 6.712 11.920 1.00 25.74 183 LEU A O 1
ATOM 1435 N N . PHE A 1 169 ? 35.671 8.036 12.111 1.00 25.69 184 PHE A N 1
ATOM 1436 C CA . PHE A 1 169 ? 36.668 6.984 11.782 1.00 26.39 184 PHE A CA 1
ATOM 1437 C C . PHE A 1 169 ? 37.017 6.166 13.033 1.00 27.96 184 PHE A C 1
ATOM 1438 O O . PHE A 1 169 ? 36.925 4.928 12.994 1.00 35.32 184 PHE A O 1
ATOM 1446 N N . THR A 1 170 ? 37.410 6.798 14.128 1.00 28.45 185 THR A N 1
ATOM 1447 C CA . THR A 1 170 ? 37.842 6.082 15.358 1.00 31.96 185 THR A CA 1
ATOM 1448 C C . THR A 1 170 ? 36.739 6.014 16.424 1.00 31.72 185 THR A C 1
ATOM 1449 O O . THR A 1 170 ? 36.793 5.096 17.279 1.00 35.93 185 THR A O 1
ATOM 1453 N N . LYS A 1 171 ? 35.755 6.903 16.403 1.00 30.96 186 LYS A N 1
ATOM 1454 C CA . LYS A 1 171 ? 34.570 6.767 17.287 1.00 31.34 186 LYS A CA 1
ATOM 1455 C C . LYS A 1 171 ? 35.024 6.672 18.754 1.00 33.62 186 LYS A C 1
ATOM 1456 O O . LYS A 1 171 ? 34.479 5.859 19.496 1.00 39.13 186 LYS A O 1
ATOM 1462 N N . LYS A 1 172 ? 35.999 7.487 19.161 1.00 37.15 187 LYS A N 1
ATOM 1463 C CA . LYS A 1 172 ? 36.554 7.512 20.545 1.00 39.51 187 LYS A CA 1
ATOM 1464 C C . LYS A 1 172 ? 36.486 8.962 21.029 1.00 37.14 187 LYS A C 1
ATOM 1465 O O . LYS A 1 172 ? 37.207 9.790 20.448 1.00 38.80 187 LYS A O 1
ATOM 1471 N N . ILE A 1 173 ? 35.642 9.279 22.010 1.00 36.15 188 ILE A N 1
ATOM 1472 C CA . ILE A 1 173 ? 35.516 10.677 22.531 1.00 36.01 188 ILE A CA 1
ATOM 1473 C C . ILE A 1 173 ? 36.891 11.126 23.038 1.00 34.56 188 ILE A C 1
ATOM 1474 O O . ILE A 1 173 ? 37.562 10.318 23.734 1.00 38.46 188 ILE A O 1
ATOM 1479 N N . LYS A 1 174 ? 37.298 12.347 22.685 1.00 32.58 189 LYS A N 1
ATOM 1480 C CA . LYS A 1 174 ? 38.571 12.969 23.151 1.00 35.30 189 LYS A CA 1
ATOM 1481 C C . LYS A 1 174 ? 38.523 13.098 24.679 1.00 38.73 189 LYS A C 1
ATOM 1482 O O . LYS A 1 174 ? 37.488 13.525 25.223 1.00 38.68 189 LYS A O 1
ATOM 1488 N N . ARG A 1 175 ? 39.620 12.761 25.357 1.00 44.46 190 ARG A N 1
ATOM 1489 C CA . ARG A 1 175 ? 39.677 12.794 26.838 1.00 50.15 190 ARG A CA 1
ATOM 1490 C C . ARG A 1 175 ? 39.921 14.246 27.296 1.00 44.99 190 ARG A C 1
ATOM 1491 O O . ARG A 1 175 ? 39.361 14.640 28.338 1.00 57.22 190 ARG A O 1
ATOM 1499 N N . ASP A 1 176 ? 40.636 15.064 26.527 1.00 38.12 191 ASP A N 1
ATOM 1500 C CA . ASP A 1 176 ? 40.959 16.439 26.997 1.00 34.64 191 ASP A CA 1
ATOM 1501 C C . ASP A 1 176 ? 40.791 17.450 25.851 1.00 31.01 191 ASP A C 1
ATOM 1502 O O . ASP A 1 176 ? 40.503 17.040 24.698 1.00 29.73 191 ASP A O 1
ATOM 1507 N N . ILE A 1 177 ? 40.975 18.738 26.160 1.00 27.98 192 ILE A N 1
ATOM 1508 C CA . ILE A 1 177 ? 40.839 19.831 25.165 1.00 29.05 192 ILE A CA 1
ATOM 1509 C C . ILE A 1 177 ? 42.029 19.752 24.220 1.00 27.09 192 ILE A C 1
ATOM 1510 O O . ILE A 1 177 ? 43.141 19.608 24.732 1.00 30.44 192 ILE A O 1
ATOM 1515 N N . ASP A 1 178 ? 41.811 19.836 22.908 1.00 26.42 193 ASP A N 1
ATOM 1516 C CA . ASP A 1 178 ? 42.913 20.001 21.921 1.00 25.57 193 ASP A CA 1
ATOM 1517 C C . ASP A 1 178 ? 42.592 21.183 21.023 1.00 25.63 193 ASP A C 1
ATOM 1518 O O . ASP A 1 178 ? 41.628 21.919 21.344 1.00 27.47 193 ASP A O 1
ATOM 1523 N N . GLU A 1 179 ? 43.371 21.345 19.945 1.00 28.27 194 GLU A N 1
ATOM 1524 C CA . GLU A 1 179 ? 43.214 22.516 19.046 1.00 32.09 194 GLU A CA 1
ATOM 1525 C C . GLU A 1 179 ? 42.074 22.299 18.042 1.00 28.81 194 GLU A C 1
ATOM 1526 O O . GLU A 1 179 ? 42.043 23.053 17.045 1.00 35.53 194 GLU A O 1
ATOM 1532 N N . GLY A 1 180 ? 41.181 21.320 18.258 1.00 26.28 195 GLY A N 1
ATOM 1533 C CA . GLY A 1 180 ? 39.908 21.187 17.527 1.00 28.14 195 GLY A CA 1
ATOM 1534 C C . GLY A 1 180 ? 38.677 21.322 18.430 1.00 24.78 195 GLY A C 1
ATOM 1535 O O . GLY A 1 180 ? 37.572 21.565 17.917 1.00 24.85 195 GLY A O 1
ATOM 1536 N N . THR A 1 181 ? 38.818 21.169 19.731 1.00 21.95 196 THR A N 1
ATOM 1537 C CA . THR A 1 181 ? 37.655 21.154 20.660 1.00 21.87 196 THR A CA 1
ATOM 1538 C C . THR A 1 181 ? 36.843 22.446 20.560 1.00 21.40 196 THR A C 1
ATOM 1539 O O . THR A 1 181 ? 37.467 23.505 20.529 1.00 20.23 196 THR A O 1
ATOM 1543 N N . ASP A 1 182 ? 35.503 22.346 20.543 1.00 20.64 197 ASP A N 1
ATOM 1544 C CA . ASP A 1 182 ? 34.563 23.508 20.504 1.00 19.73 197 ASP A CA 1
ATOM 1545 C C . ASP A 1 182 ? 33.443 23.279 21.526 1.00 19.82 197 ASP A C 1
ATOM 1546 O O . ASP A 1 182 ? 32.309 22.914 21.118 1.00 21.69 197 ASP A O 1
ATOM 1551 N N . THR A 1 183 ? 33.775 23.429 22.798 1.00 20.89 198 THR A N 1
ATOM 1552 C CA . THR A 1 183 ? 32.906 23.113 23.953 1.00 19.93 198 THR A CA 1
ATOM 1553 C C . THR A 1 183 ? 31.538 23.800 23.846 1.00 19.50 198 THR A C 1
ATOM 1554 O O . THR A 1 183 ? 30.512 23.149 24.145 1.00 22.50 198 THR A O 1
ATOM 1558 N N . ASP A 1 184 ? 31.504 25.065 23.416 1.00 19.50 199 ASP A N 1
ATOM 1559 C CA . ASP A 1 184 ? 30.209 25.787 23.435 1.00 18.97 199 ASP A CA 1
ATOM 1560 C C . ASP A 1 184 ? 29.511 25.677 22.082 1.00 18.75 199 ASP A C 1
ATOM 1561 O O . ASP A 1 184 ? 28.417 26.260 21.943 1.00 21.23 199 ASP A O 1
ATOM 1566 N N . GLY A 1 185 ? 30.105 25.005 21.094 1.00 19.43 200 GLY A N 1
ATOM 1567 C CA . GLY A 1 185 ? 29.467 24.798 19.794 1.00 19.27 200 GLY A CA 1
ATOM 1568 C C . GLY A 1 185 ? 29.205 26.076 19.025 1.00 19.00 200 GLY A C 1
ATOM 1569 O O . GLY A 1 185 ? 28.368 26.056 18.100 1.00 19.83 200 GLY A O 1
ATOM 1570 N N . ASP A 1 186 ? 30.002 27.130 19.246 1.00 18.36 201 ASP A N 1
ATOM 1571 C CA . ASP A 1 186 ? 29.833 28.375 18.462 1.00 18.59 201 ASP A CA 1
ATOM 1572 C C . ASP A 1 186 ? 30.694 28.392 17.200 1.00 17.89 201 ASP A C 1
ATOM 1573 O O . ASP A 1 186 ? 30.671 29.397 16.470 1.00 18.75 201 ASP A O 1
ATOM 1578 N N . SER A 1 187 ? 31.383 27.280 16.901 1.00 17.62 202 SER A N 1
ATOM 1579 C CA . SER A 1 187 ? 32.150 27.008 15.666 1.00 17.49 202 SER A CA 1
ATOM 1580 C C . SER A 1 187 ? 33.633 27.267 15.898 1.00 17.26 202 SER A C 1
ATOM 1581 O O . SER A 1 187 ? 34.450 26.769 15.112 1.00 18.52 202 SER A O 1
ATOM 1584 N N . ILE A 1 188 ? 33.975 28.096 16.875 1.00 18.02 203 ILE A N 1
ATOM 1585 C CA . ILE A 1 188 ? 35.376 28.534 17.063 1.00 16.48 203 ILE A CA 1
ATOM 1586 C C . ILE A 1 188 ? 36.007 27.681 18.158 1.00 18.14 203 ILE A C 1
ATOM 1587 O O . ILE A 1 188 ? 35.499 27.590 19.271 1.00 17.88 203 ILE A O 1
ATOM 1592 N N . PRO A 1 189 ? 37.138 27.013 17.898 1.00 18.24 204 PRO A N 1
ATOM 1593 C CA . PRO A 1 189 ? 37.733 26.168 18.931 1.00 18.00 204 PRO A CA 1
ATOM 1594 C C . PRO A 1 189 ? 38.071 26.893 20.226 1.00 17.50 204 PRO A C 1
ATOM 1595 O O . PRO A 1 189 ? 38.412 28.089 20.186 1.00 18.66 204 PRO A O 1
ATOM 1599 N N . ASP A 1 190 ? 37.914 26.191 21.348 1.00 19.70 205 ASP A N 1
ATOM 1600 C CA . ASP A 1 190 ? 38.174 26.763 22.695 1.00 18.93 205 ASP A CA 1
ATOM 1601 C C . ASP A 1 190 ? 39.532 27.461 22.719 1.00 19.19 205 ASP A C 1
ATOM 1602 O O . ASP A 1 190 ? 39.627 28.578 23.242 1.00 20.23 205 ASP A O 1
ATOM 1607 N N A MET A 1 191 ? 40.582 26.816 22.203 0.50 20.88 206 MET A N 1
ATOM 1608 N N B MET A 1 191 ? 40.571 26.793 22.206 0.50 21.30 206 MET A N 1
ATOM 1609 C CA A MET A 1 191 ? 41.950 27.380 22.332 0.50 21.56 206 MET A CA 1
ATOM 1610 C CA B MET A 1 191 ? 41.956 27.324 22.288 0.50 22.67 206 MET A CA 1
ATOM 1611 C C A MET A 1 191 ? 42.081 28.630 21.450 0.50 20.42 206 MET A C 1
ATOM 1612 C C B MET A 1 191 ? 42.044 28.624 21.475 0.50 20.36 206 MET A C 1
ATOM 1613 O O A MET A 1 191 ? 42.870 29.515 21.787 0.50 21.71 206 MET A O 1
ATOM 1614 O O B MET A 1 191 ? 42.743 29.548 21.902 0.50 21.79 206 MET A O 1
ATOM 1623 N N . TRP A 1 192 ? 41.369 28.693 20.330 1.00 18.85 207 TRP A N 1
ATOM 1624 C CA . TRP A 1 192 ? 41.385 29.926 19.499 1.00 18.57 207 TRP A CA 1
ATOM 1625 C C . TRP A 1 192 ? 40.657 31.029 20.296 1.00 18.58 207 TRP A C 1
ATOM 1626 O O . TRP A 1 192 ? 41.111 32.163 20.334 1.00 18.90 207 TRP A O 1
ATOM 1637 N N . GLU A 1 193 ? 39.515 30.712 20.907 1.00 18.60 208 GLU A N 1
ATOM 1638 C CA . GLU A 1 193 ? 38.769 31.761 21.656 1.00 17.36 208 GLU A CA 1
ATOM 1639 C C . GLU A 1 193 ? 39.648 32.299 22.798 1.00 17.54 208 GLU A C 1
ATOM 1640 O O . GLU A 1 193 ? 39.620 33.526 23.053 1.00 19.26 208 GLU A O 1
ATOM 1646 N N . GLU A 1 194 ? 40.476 31.463 23.432 1.00 19.21 209 GLU A N 1
ATOM 1647 C CA . GLU A 1 194 ? 41.320 31.901 24.562 1.00 21.91 209 GLU A CA 1
ATOM 1648 C C . GLU A 1 194 ? 42.542 32.660 24.058 1.00 22.60 209 GLU A C 1
ATOM 1649 O O . GLU A 1 194 ? 42.925 33.675 24.681 1.00 25.22 209 GLU A O 1
ATOM 1655 N N . ASN A 1 195 ? 43.201 32.143 23.036 1.00 21.56 210 ASN A N 1
ATOM 1656 C CA . ASN A 1 195 ? 44.557 32.626 22.669 1.00 22.36 210 ASN A CA 1
ATOM 1657 C C . ASN A 1 195 ? 44.510 33.606 21.514 1.00 22.35 210 ASN A C 1
ATOM 1658 O O . ASN A 1 195 ? 45.507 34.342 21.336 1.00 24.97 210 ASN A O 1
ATOM 1663 N N . GLY A 1 196 ? 43.405 33.634 20.792 1.00 20.09 211 GLY A N 1
ATOM 1664 C CA . GLY A 1 196 ? 43.234 34.589 19.685 1.00 19.43 211 GLY A CA 1
ATOM 1665 C C . GLY A 1 196 ? 42.904 33.951 18.363 1.00 18.43 211 GLY A C 1
ATOM 1666 O O . GLY A 1 196 ? 43.520 32.923 18.003 1.00 19.42 211 GLY A O 1
ATOM 1667 N N . TYR A 1 197 ? 42.082 34.654 17.582 1.00 18.68 212 TYR A N 1
ATOM 1668 C CA . TYR A 1 197 ? 41.730 34.252 16.206 1.00 17.02 212 TYR A CA 1
ATOM 1669 C C . TYR A 1 197 ? 41.414 35.502 15.422 1.00 18.44 212 TYR A C 1
ATOM 1670 O O . TYR A 1 197 ? 41.160 36.565 16.037 1.00 18.45 212 TYR A O 1
ATOM 1679 N N . THR A 1 198 ? 41.395 35.381 14.120 1.00 17.86 213 THR A N 1
ATOM 1680 C CA . THR A 1 198 ? 40.814 36.439 13.280 1.00 17.51 213 THR A CA 1
ATOM 1681 C C . THR A 1 198 ? 39.944 35.812 12.198 1.00 16.65 213 THR A C 1
ATOM 1682 O O . THR A 1 198 ? 40.023 34.608 11.949 1.00 17.80 213 THR A O 1
ATOM 1686 N N . ILE A 1 199 ? 39.066 36.633 11.640 1.00 18.36 214 ILE A N 1
ATOM 1687 C CA . ILE A 1 199 ? 38.139 36.177 10.588 1.00 18.84 214 ILE A CA 1
ATOM 1688 C C . ILE A 1 199 ? 38.127 37.243 9.519 1.00 18.85 214 ILE A C 1
ATOM 1689 O O . ILE A 1 199 ? 37.958 38.392 9.877 1.00 22.00 214 ILE A O 1
ATOM 1694 N N . GLN A 1 200 ? 38.269 36.856 8.275 1.00 19.88 215 GLN A N 1
ATOM 1695 C CA . GLN A 1 200 ? 38.122 37.774 7.129 1.00 20.69 215 GLN A CA 1
ATOM 1696 C C . GLN A 1 200 ? 37.312 37.086 6.039 1.00 20.44 215 GLN A C 1
ATOM 1697 O O . GLN A 1 200 ? 37.708 35.972 5.641 1.00 19.55 215 GLN A O 1
ATOM 1703 N N . ASN A 1 201 ? 36.228 37.715 5.559 1.00 19.20 216 ASN A N 1
ATOM 1704 C CA . ASN A 1 201 ? 35.344 37.100 4.532 1.00 22.13 216 ASN A CA 1
ATOM 1705 C C . ASN A 1 201 ? 34.990 35.681 4.998 1.00 20.40 216 ASN A C 1
ATOM 1706 O O . ASN A 1 201 ? 34.972 34.733 4.173 1.00 21.75 216 ASN A O 1
ATOM 1711 N N . ARG A 1 202 ? 34.705 35.540 6.290 1.00 19.15 217 ARG A N 1
ATOM 1712 C CA . ARG A 1 202 ? 34.253 34.267 6.938 1.00 17.82 217 ARG A CA 1
ATOM 1713 C C . ARG A 1 202 ? 35.303 33.173 6.845 1.00 17.92 217 ARG A C 1
ATOM 1714 O O . ARG A 1 202 ? 34.941 32.023 7.122 1.00 18.73 217 ARG A O 1
ATOM 1722 N N . ILE A 1 203 ? 36.554 33.504 6.605 1.00 18.62 218 ILE A N 1
ATOM 1723 C CA . ILE A 1 203 ? 37.655 32.526 6.809 1.00 17.73 218 ILE A CA 1
ATOM 1724 C C . ILE A 1 203 ? 38.275 32.811 8.166 1.00 18.53 218 ILE A C 1
ATOM 1725 O O . ILE A 1 203 ? 38.771 33.944 8.373 1.00 18.53 218 ILE A O 1
ATOM 1730 N N . ALA A 1 204 ? 38.271 31.829 9.063 1.00 17.62 219 ALA A N 1
ATOM 1731 C CA . ALA A 1 204 ? 38.798 31.960 10.429 1.00 16.90 219 ALA A CA 1
ATOM 1732 C C . ALA A 1 204 ? 40.111 31.164 10.550 1.00 16.57 219 ALA A C 1
ATOM 1733 O O . ALA A 1 204 ? 40.207 30.001 10.080 1.00 17.81 219 ALA A O 1
ATOM 1735 N N . VAL A 1 205 ? 41.089 31.783 11.196 1.00 16.57 220 VAL A N 1
ATOM 1736 C CA . VAL A 1 205 ? 42.405 31.184 11.505 1.00 16.08 220 VAL A CA 1
ATOM 1737 C C . VAL A 1 205 ? 42.800 31.543 12.925 1.00 17.50 220 VAL A C 1
ATOM 1738 O O . VAL A 1 205 ? 42.334 32.575 13.467 1.00 18.37 220 VAL A O 1
ATOM 1742 N N . LYS A 1 206 ? 43.730 30.769 13.473 1.00 18.87 221 LYS A N 1
ATOM 1743 C CA . LYS A 1 206 ? 44.379 31.082 14.754 1.00 20.36 221 LYS A CA 1
ATOM 1744 C C . LYS A 1 206 ? 45.206 32.356 14.596 1.00 20.69 221 LYS A C 1
ATOM 1745 O O . LYS A 1 206 ? 45.805 32.580 13.530 1.00 20.49 221 LYS A O 1
ATOM 1751 N N . TRP A 1 207 ? 45.243 33.166 15.643 1.00 19.99 222 TRP A N 1
ATOM 1752 C CA . TRP A 1 207 ? 46.077 34.384 15.622 1.00 20.49 222 TRP A CA 1
ATOM 1753 C C . TRP A 1 207 ? 47.573 34.053 15.497 1.00 22.98 222 TRP A C 1
ATOM 1754 O O . TRP A 1 207 ? 48.043 33.067 16.095 1.00 25.20 222 TRP A O 1
ATOM 1765 N N . ASN A 1 208 ? 48.274 34.856 14.697 1.00 25.90 223 ASN A N 1
ATOM 1766 C CA . ASN A 1 208 ? 49.748 34.868 14.491 1.00 29.84 223 ASN A CA 1
ATOM 1767 C C . ASN A 1 208 ? 50.166 36.337 14.519 1.00 32.63 223 ASN A C 1
ATOM 1768 O O . ASN A 1 208 ? 49.404 37.192 14.015 1.00 30.08 223 ASN A O 1
ATOM 1773 N N . ASP A 1 209 ? 51.337 36.661 15.045 1.00 39.07 224 ASP A N 1
ATOM 1774 C CA . ASP A 1 209 ? 51.703 38.097 15.128 1.00 42.53 224 ASP A CA 1
ATOM 1775 C C . ASP A 1 209 ? 51.940 38.633 13.714 1.00 40.80 224 ASP A C 1
ATOM 1776 O O . ASP A 1 209 ? 51.823 39.882 13.574 1.00 44.22 224 ASP A O 1
ATOM 1781 N N . SER A 1 210 ? 52.163 37.779 12.698 1.00 37.49 225 SER A N 1
ATOM 1782 C CA . SER A 1 210 ? 52.281 38.277 11.299 1.00 41.42 225 SER A CA 1
ATOM 1783 C C . SER A 1 210 ? 50.962 38.920 10.823 1.00 36.22 225 SER A C 1
ATOM 1784 O O . SER A 1 210 ? 50.995 39.767 9.906 1.00 36.72 225 SER A O 1
ATOM 1787 N N . LEU A 1 211 ? 49.827 38.575 11.421 1.00 35.13 226 LEU A N 1
ATOM 1788 C CA . LEU A 1 211 ? 48.528 39.182 11.035 1.00 32.80 226 LEU A CA 1
ATOM 1789 C C . LEU A 1 211 ? 48.375 40.617 11.576 1.00 33.91 226 LEU A C 1
ATOM 1790 O O . LEU A 1 211 ? 47.623 41.344 10.956 1.00 30.84 226 LEU A O 1
ATOM 1795 N N . ALA A 1 212 ? 49.137 41.081 12.583 1.00 39.15 227 ALA A N 1
ATOM 1796 C CA . ALA A 1 212 ? 49.029 42.470 13.104 1.00 45.81 227 ALA A CA 1
ATOM 1797 C C . ALA A 1 212 ? 49.357 43.495 12.013 1.00 43.36 227 ALA A C 1
ATOM 1798 O O . ALA A 1 212 ? 48.523 44.416 11.797 1.00 47.47 227 ALA A O 1
ATOM 1800 N N . SER A 1 213 ? 50.508 43.358 11.342 1.00 52.11 228 SER A N 1
ATOM 1801 C CA . SER A 1 213 ? 51.020 44.291 10.303 1.00 52.49 228 SER A CA 1
ATOM 1802 C C . SER A 1 213 ? 50.028 44.382 9.139 1.00 50.20 228 SER A C 1
ATOM 1803 O O . SER A 1 213 ? 49.977 45.471 8.498 1.00 56.74 228 SER A O 1
ATOM 1806 N N . LYS A 1 214 ? 49.234 43.319 8.906 1.00 47.56 229 LYS A N 1
ATOM 1807 C CA . LYS A 1 214 ? 48.264 43.270 7.781 1.00 45.48 229 LYS A CA 1
ATOM 1808 C C . LYS A 1 214 ? 46.956 43.941 8.227 1.00 41.52 229 LYS A C 1
ATOM 1809 O O . LYS A 1 214 ? 46.077 44.213 7.354 1.00 50.64 229 LYS A O 1
ATOM 1815 N N . GLY A 1 215 ? 46.894 44.328 9.513 1.00 45.58 230 GLY A N 1
ATOM 1816 C CA . GLY A 1 215 ? 45.813 45.168 10.059 1.00 42.91 230 GLY A CA 1
ATOM 1817 C C . GLY A 1 215 ? 44.617 44.360 10.532 1.00 37.89 230 GLY A C 1
ATOM 1818 O O . GLY A 1 215 ? 43.563 44.961 10.793 1.00 41.77 230 GLY A O 1
ATOM 1819 N N . TYR A 1 216 ? 44.738 43.034 10.607 1.00 31.40 231 TYR A N 1
ATOM 1820 C CA . TYR A 1 216 ? 43.638 42.163 11.065 1.00 28.02 231 TYR A CA 1
ATOM 1821 C C . TYR A 1 216 ? 43.414 42.354 12.555 1.00 25.48 231 TYR A C 1
ATOM 1822 O O . TYR A 1 216 ? 44.335 42.683 13.280 1.00 27.52 231 TYR A O 1
ATOM 1831 N N . THR A 1 217 ? 42.183 42.154 12.988 1.00 24.60 232 THR A N 1
ATOM 1832 C CA . THR A 1 217 ? 41.818 42.275 14.414 1.00 23.01 232 THR A CA 1
ATOM 1833 C C . THR A 1 217 ? 42.028 40.927 15.111 1.00 20.26 232 THR A C 1
ATOM 1834 O O . THR A 1 217 ? 41.566 39.883 14.584 1.00 21.41 232 THR A O 1
ATOM 1838 N N . LYS A 1 218 ? 42.658 40.962 16.275 1.00 20.98 233 LYS A N 1
ATOM 1839 C CA . LYS A 1 218 ? 42.772 39.783 17.161 1.00 20.14 233 LYS A CA 1
ATOM 1840 C C . LYS A 1 218 ? 41.531 39.713 18.019 1.00 20.10 233 LYS A C 1
ATOM 1841 O O . LYS A 1 218 ? 41.370 40.542 18.925 1.00 22.96 233 LYS A O 1
ATOM 1847 N N . PHE A 1 219 ? 40.726 38.690 17.789 1.00 18.08 234 PHE A N 1
ATOM 1848 C CA . PHE A 1 219 ? 39.562 38.423 18.651 1.00 18.60 234 PHE A CA 1
ATOM 1849 C C . PHE A 1 219 ? 39.916 37.392 19.732 1.00 17.44 234 PHE A C 1
ATOM 1850 O O . PHE A 1 219 ? 40.659 36.429 19.454 1.00 18.49 234 PHE A O 1
ATOM 1858 N N . VAL A 1 220 ? 39.335 37.589 20.909 1.00 19.29 235 VAL A N 1
ATOM 1859 C CA . VAL A 1 220 ? 39.263 36.596 22.005 1.00 18.00 235 VAL A CA 1
ATOM 1860 C C . VAL A 1 220 ? 37.822 36.601 22.485 1.00 17.92 235 VAL A C 1
ATOM 1861 O O . VAL A 1 220 ? 37.102 37.630 22.377 1.00 18.99 235 VAL A O 1
ATOM 1865 N N . SER A 1 221 ? 37.390 35.484 22.988 1.00 17.89 236 SER A N 1
ATOM 1866 C CA . SER A 1 221 ? 36.001 35.303 23.429 1.00 17.27 236 SER A CA 1
ATOM 1867 C C . SER A 1 221 ? 35.932 34.155 24.436 1.00 17.30 236 SER A C 1
ATOM 1868 O O . SER A 1 221 ? 36.945 33.492 24.692 1.00 19.38 236 SER A O 1
ATOM 1871 N N . ASN A 1 222 ? 34.770 33.967 25.062 1.00 18.23 237 ASN A N 1
ATOM 1872 C CA . ASN A 1 222 ? 34.610 32.977 26.154 1.00 18.50 237 ASN A CA 1
ATOM 1873 C C . ASN A 1 222 ? 34.467 31.604 25.521 1.00 19.29 237 ASN A C 1
ATOM 1874 O O . ASN A 1 222 ? 33.487 31.380 24.855 1.00 18.93 237 ASN A O 1
ATOM 1879 N N . PRO A 1 223 ? 35.388 30.650 25.731 1.00 18.18 238 PRO A N 1
ATOM 1880 C CA . PRO A 1 223 ? 35.233 29.314 25.118 1.00 18.37 238 PRO A CA 1
ATOM 1881 C C . PRO A 1 223 ? 34.054 28.505 25.675 1.00 18.91 238 PRO A C 1
ATOM 1882 O O . PRO A 1 223 ? 33.686 27.454 25.105 1.00 20.51 238 PRO A O 1
ATOM 1886 N N . LEU A 1 224 ? 33.463 28.960 26.778 1.00 20.24 239 LEU A N 1
ATOM 1887 C CA . LEU A 1 224 ? 32.379 28.201 27.455 1.00 20.98 239 LEU A CA 1
ATOM 1888 C C . LEU A 1 224 ? 31.010 28.863 27.219 1.00 22.66 239 LEU A C 1
ATOM 1889 O O . LEU A 1 224 ? 30.042 28.430 27.825 1.00 25.79 239 LEU A O 1
ATOM 1894 N N . ASP A 1 225 ? 30.925 29.868 26.346 1.00 20.36 240 ASP A N 1
ATOM 1895 C CA . ASP A 1 225 ? 29.654 30.581 26.120 1.00 20.18 240 ASP A CA 1
ATOM 1896 C C . ASP A 1 225 ? 29.566 31.018 24.657 1.00 20.12 240 ASP A C 1
ATOM 1897 O O . ASP A 1 225 ? 30.463 31.725 24.171 1.00 18.88 240 ASP A O 1
ATOM 1902 N N . SER A 1 226 ? 28.532 30.594 23.944 1.00 19.48 241 SER A N 1
ATOM 1903 C CA . SER A 1 226 ? 28.324 30.979 22.534 1.00 18.47 241 SER A CA 1
ATOM 1904 C C . SER A 1 226 ? 27.977 32.468 22.420 1.00 18.81 241 SER A C 1
ATOM 1905 O O . SER A 1 226 ? 28.134 32.992 21.319 1.00 19.08 241 SER A O 1
ATOM 1908 N N . HIS A 1 227 ? 27.530 33.094 23.509 1.00 18.87 242 HIS A N 1
ATOM 1909 C CA . HIS A 1 227 ? 27.226 34.544 23.542 1.00 18.76 242 HIS A CA 1
ATOM 1910 C C . HIS A 1 227 ? 28.005 35.185 24.697 1.00 20.24 242 HIS A C 1
ATOM 1911 O O . HIS A 1 227 ? 27.453 35.350 25.808 1.00 19.73 242 HIS A O 1
ATOM 1918 N N . THR A 1 228 ? 29.268 35.524 24.447 1.00 18.10 243 THR A N 1
ATOM 1919 C CA . THR A 1 228 ? 30.150 36.016 25.529 1.00 19.07 243 THR A CA 1
ATOM 1920 C C . THR A 1 228 ? 29.507 37.210 26.261 1.00 19.83 243 THR A C 1
ATOM 1921 O O . THR A 1 228 ? 29.593 37.259 27.480 1.00 1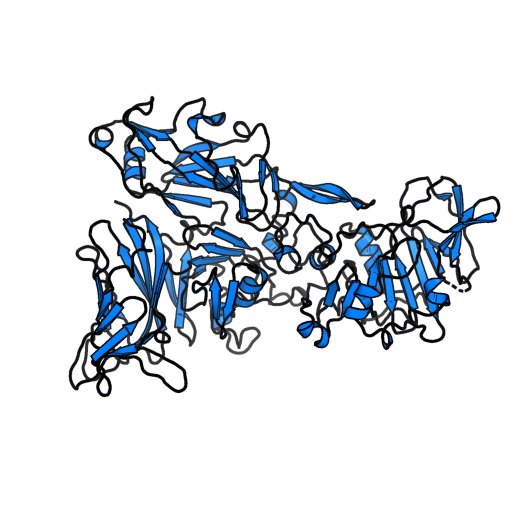9.46 243 THR A O 1
ATOM 1925 N N . VAL A 1 229 ? 28.840 38.135 25.540 1.00 18.58 244 VAL A N 1
ATOM 1926 C CA . VAL A 1 229 ? 28.205 39.331 26.182 1.00 19.09 244 VAL A CA 1
ATOM 1927 C C . VAL A 1 229 ? 26.686 39.220 26.158 1.00 19.24 244 VAL A C 1
ATOM 1928 O O . VAL A 1 229 ? 26.040 40.179 26.531 1.00 21.48 244 VAL A O 1
ATOM 1932 N N . GLY A 1 230 ? 26.115 38.079 25.796 1.00 19.83 245 GLY A N 1
ATOM 1933 C CA . GLY A 1 230 ? 24.677 37.845 26.026 1.00 21.35 245 GLY A CA 1
ATOM 1934 C C . GLY A 1 230 ? 23.761 38.512 25.021 1.00 21.56 245 GLY A C 1
ATOM 1935 O O . GLY A 1 230 ? 22.565 38.528 25.265 1.00 23.46 245 GLY A O 1
ATOM 1936 N N . ASP A 1 231 ? 24.304 39.065 23.943 1.00 21.25 246 ASP A N 1
ATOM 1937 C CA . ASP A 1 231 ? 23.482 39.806 22.968 1.00 20.85 246 ASP A CA 1
ATOM 1938 C C . ASP A 1 231 ? 22.880 38.808 21.992 1.00 21.75 246 ASP A C 1
ATOM 1939 O O . ASP A 1 231 ? 23.056 37.581 22.125 1.00 21.92 246 ASP A O 1
ATOM 1944 N N . PRO A 1 232 ? 22.053 39.265 21.034 1.00 22.30 247 PRO A N 1
ATOM 1945 C CA . PRO A 1 232 ? 21.335 38.314 20.184 1.00 23.39 247 PRO A CA 1
ATOM 1946 C C . PRO A 1 232 ? 22.199 37.435 19.282 1.00 20.81 247 PRO A C 1
ATOM 1947 O O . PRO A 1 232 ? 21.675 36.485 18.702 1.00 23.95 247 PRO A O 1
ATOM 1951 N N . TYR A 1 233 ? 23.486 37.752 19.181 1.00 20.57 248 TYR A N 1
ATOM 1952 C CA . TYR A 1 233 ? 24.364 37.209 18.138 1.00 19.78 248 TYR A CA 1
ATOM 1953 C C . TYR A 1 233 ? 25.427 36.349 18.807 1.00 19.66 248 TYR A C 1
ATOM 1954 O O . TYR A 1 233 ? 25.944 36.714 19.880 1.00 20.42 248 TYR A O 1
ATOM 1963 N N . THR A 1 234 ? 25.784 35.241 18.170 1.00 20.32 249 THR A N 1
ATOM 1964 C CA . THR A 1 234 ? 26.891 34.411 18.732 1.00 18.33 249 THR A CA 1
ATOM 1965 C C . THR A 1 234 ? 28.248 35.123 18.579 1.00 18.53 249 THR A C 1
ATOM 1966 O O . THR A 1 234 ? 28.390 36.013 17.733 1.00 18.70 249 THR A O 1
ATOM 1970 N N . ASP A 1 235 ? 29.252 34.644 19.323 1.00 17.59 250 ASP A N 1
ATOM 1971 C CA . ASP A 1 235 ? 30.636 35.154 19.197 1.00 16.83 250 ASP A CA 1
ATOM 1972 C C . ASP A 1 235 ? 31.054 35.097 17.729 1.00 18.21 250 ASP A C 1
ATOM 1973 O O . ASP A 1 235 ? 31.713 36.019 17.261 1.00 18.64 250 ASP A O 1
ATOM 1978 N N . TYR A 1 236 ? 30.739 34.007 17.036 1.00 18.88 251 TYR A N 1
ATOM 1979 C CA . TYR A 1 236 ? 31.127 33.834 15.630 1.00 18.50 251 TYR A CA 1
ATOM 1980 C C . TYR A 1 236 ? 30.363 34.778 14.713 1.00 18.03 251 TYR A C 1
ATOM 1981 O O . TYR A 1 236 ? 30.956 35.321 13.779 1.00 20.33 251 TYR A O 1
ATOM 1990 N N . GLU A 1 237 ? 29.063 34.930 14.941 1.00 19.38 252 GLU A N 1
ATOM 1991 C CA . GLU A 1 237 ? 28.263 35.837 14.079 1.00 19.63 252 GLU A CA 1
ATOM 1992 C C . GLU A 1 237 ? 28.837 37.270 14.205 1.00 21.03 252 GLU A C 1
ATOM 1993 O O . GLU A 1 237 ? 28.975 38.007 13.190 1.00 21.45 252 GLU A O 1
ATOM 1999 N N . LYS A 1 238 ? 29.212 37.644 15.420 1.00 19.95 253 LYS A N 1
ATOM 2000 C CA . LYS A 1 238 ? 29.783 38.991 15.666 1.00 18.70 253 LYS A CA 1
ATOM 2001 C C . LYS A 1 238 ? 31.159 39.127 14.985 1.00 20.00 253 LYS A C 1
ATOM 2002 O O . LYS A 1 238 ? 31.324 40.033 14.177 1.00 21.92 253 LYS A O 1
ATOM 2008 N N . ALA A 1 239 ? 32.084 38.217 15.243 1.00 19.49 254 ALA A N 1
ATOM 2009 C CA . ALA A 1 239 ? 33.458 38.344 14.728 1.00 20.29 254 ALA A CA 1
ATOM 2010 C C . ALA A 1 239 ? 33.458 38.237 13.201 1.00 20.14 254 ALA A C 1
ATOM 2011 O O . ALA A 1 239 ? 34.272 38.917 12.568 1.00 21.73 254 ALA A O 1
ATOM 2013 N N . SER A 1 240 ? 32.562 37.413 12.644 1.00 20.73 255 SER A N 1
ATOM 2014 C CA . SER A 1 240 ? 32.462 37.150 11.184 1.00 21.60 255 SER A CA 1
ATOM 2015 C C . SER A 1 240 ? 31.660 38.256 10.462 1.00 22.82 255 SER A C 1
ATOM 2016 O O . SER A 1 240 ? 31.603 38.232 9.240 1.00 26.05 255 SER A O 1
ATOM 2019 N N . ARG A 1 241 ? 31.041 39.181 11.202 1.00 24.81 256 ARG A N 1
ATOM 2020 C CA . ARG A 1 241 ? 30.158 40.245 10.664 1.00 27.01 256 ARG A CA 1
ATOM 2021 C C . ARG A 1 241 ? 28.955 39.660 9.947 1.00 27.01 256 ARG A C 1
ATOM 2022 O O . ARG A 1 241 ? 28.467 40.315 9.018 1.00 30.08 256 ARG A O 1
ATOM 2030 N N . ASP A 1 242 ? 28.452 38.530 10.406 1.00 25.73 257 ASP A N 1
ATOM 2031 C CA . ASP A 1 242 ? 27.330 37.817 9.761 1.00 27.92 257 ASP A CA 1
ATOM 2032 C C . ASP A 1 242 ? 26.085 38.207 10.540 1.00 25.96 257 ASP A C 1
ATOM 2033 O O . ASP A 1 242 ? 25.484 37.360 11.200 1.00 28.21 257 ASP A O 1
ATOM 2038 N N . LEU A 1 243 ? 25.786 39.494 10.541 1.00 26.64 258 LEU A N 1
ATOM 2039 C CA . LEU A 1 243 ? 24.689 40.070 11.342 1.00 27.92 258 LEU A CA 1
ATOM 2040 C C . LEU A 1 243 ? 24.245 41.367 10.671 1.00 28.72 258 LEU A C 1
ATOM 2041 O O . LEU A 1 243 ? 24.851 41.803 9.683 1.00 31.27 258 LEU A O 1
ATOM 2046 N N . ASP A 1 244 ? 23.135 41.902 11.157 1.00 26.41 259 ASP A N 1
ATOM 2047 C CA . ASP A 1 244 ? 22.582 43.177 10.661 1.00 26.94 259 ASP A CA 1
ATOM 2048 C C . ASP A 1 244 ? 23.687 44.224 10.733 1.00 27.20 259 ASP A C 1
ATOM 2049 O O . ASP A 1 244 ? 24.100 44.579 11.829 1.00 26.00 259 ASP A O 1
ATOM 2054 N N . LEU A 1 245 ? 24.127 44.728 9.589 1.00 27.81 260 LEU A N 1
ATOM 2055 C CA . LEU A 1 245 ? 25.254 45.681 9.556 1.00 27.22 260 LEU A CA 1
ATOM 2056 C C . LEU A 1 245 ? 24.788 47.092 9.955 1.00 29.67 260 LEU A C 1
ATOM 2057 O O . LEU A 1 245 ? 25.669 47.957 10.003 1.00 29.46 260 LEU A O 1
ATOM 2062 N N . SER A 1 246 ? 23.503 47.301 10.290 1.00 27.04 261 SER A N 1
ATOM 2063 C CA . SER A 1 246 ? 23.005 48.527 10.967 1.00 27.24 261 SER A CA 1
ATOM 2064 C C . SER A 1 246 ? 23.498 48.626 12.406 1.00 25.60 261 SER A C 1
ATOM 2065 O O . SER A 1 246 ? 23.530 49.756 12.978 1.00 24.15 261 SER A O 1
ATOM 2068 N N . ASN A 1 247 ? 23.841 47.496 13.019 1.00 22.35 262 ASN A N 1
ATOM 2069 C CA . ASN A 1 247 ? 24.468 47.515 14.353 1.00 22.61 262 ASN A CA 1
ATOM 2070 C C . ASN A 1 247 ? 25.812 48.249 14.209 1.00 21.32 262 ASN A C 1
ATOM 2071 O O . ASN A 1 247 ? 26.443 48.240 13.117 1.00 24.28 262 ASN A O 1
ATOM 2076 N N . ALA A 1 248 ? 26.254 48.886 15.276 1.00 20.81 263 ALA A N 1
ATOM 2077 C CA . ALA A 1 248 ? 27.494 49.692 15.218 1.00 21.76 263 ALA A CA 1
ATOM 2078 C C . ALA A 1 248 ? 28.695 48.764 14.995 1.00 21.85 263 ALA A C 1
ATOM 2079 O O . ALA A 1 248 ? 28.717 47.602 15.499 1.00 21.18 263 ALA A O 1
ATOM 2081 N N . LYS A 1 249 ? 29.723 49.264 14.316 1.00 23.75 264 LYS A N 1
ATOM 2082 C CA . LYS A 1 249 ? 30.848 48.377 13.918 1.00 22.38 264 LYS A CA 1
ATOM 2083 C C . LYS A 1 249 ? 31.572 47.829 15.168 1.00 21.61 264 LYS A C 1
ATOM 2084 O O . LYS A 1 249 ? 32.088 46.695 15.085 1.00 22.66 264 LYS A O 1
ATOM 2090 N N . GLU A 1 250 ? 31.548 48.519 16.311 1.00 21.08 265 GLU A N 1
ATOM 2091 C CA . GLU A 1 250 ? 32.173 48.000 17.549 1.00 20.55 265 GLU A CA 1
ATOM 2092 C C . GLU A 1 250 ? 31.524 46.674 17.990 1.00 21.71 265 GLU A C 1
ATOM 2093 O O . GLU A 1 250 ? 32.202 45.878 18.671 1.00 21.63 265 GLU A O 1
ATOM 2099 N N . THR A 1 251 ? 30.292 46.415 17.579 1.00 20.05 266 THR A N 1
ATOM 2100 C CA . THR A 1 251 ? 29.583 45.172 17.948 1.00 19.23 266 THR A CA 1
ATOM 2101 C C . THR A 1 251 ? 30.062 43.981 17.112 1.00 20.37 266 THR A C 1
ATOM 2102 O O . THR A 1 251 ? 29.633 42.881 17.416 1.00 21.14 266 THR A O 1
ATOM 2106 N N . PHE A 1 252 ? 30.918 44.189 16.124 1.00 21.42 267 PHE A N 1
ATOM 2107 C CA . PHE A 1 252 ? 31.533 43.128 15.289 1.00 22.54 267 PHE A CA 1
ATOM 2108 C C . PHE A 1 252 ? 32.785 42.654 16.020 1.00 24.56 267 PHE A C 1
ATOM 2109 O O . PHE A 1 252 ? 33.820 42.454 15.359 1.00 31.98 267 PHE A O 1
ATOM 2117 N N . ASN A 1 253 ? 32.709 42.618 17.335 1.00 21.38 268 ASN A N 1
ATOM 2118 C CA . ASN A 1 253 ? 33.727 42.152 18.309 1.00 19.10 268 ASN A CA 1
ATOM 2119 C C . ASN A 1 253 ? 32.938 41.414 19.388 1.00 19.22 268 ASN A C 1
ATOM 2120 O O . ASN A 1 253 ? 32.033 41.968 19.993 1.00 19.00 268 ASN A O 1
ATOM 2125 N N . PRO A 1 254 ? 33.261 40.139 19.672 1.00 18.50 269 PRO A N 1
ATOM 2126 C CA . PRO A 1 254 ? 32.555 39.390 20.712 1.00 17.98 269 PRO A CA 1
ATOM 2127 C C . PRO A 1 254 ? 32.474 40.057 22.089 1.00 18.61 269 PRO A C 1
ATOM 2128 O O . PRO A 1 254 ? 31.596 39.680 22.867 1.00 19.68 269 PRO A O 1
ATOM 2132 N N . LEU A 1 255 ? 33.365 41.022 22.375 1.00 18.22 270 LEU A N 1
ATOM 2133 C CA . LEU A 1 255 ? 33.422 41.619 23.731 1.00 18.78 270 LEU A CA 1
ATOM 2134 C C . LEU A 1 255 ? 32.613 42.919 23.841 1.00 17.66 270 LEU A C 1
ATOM 2135 O O . LEU A 1 255 ? 32.513 43.378 25.001 1.00 18.56 270 LEU A O 1
ATOM 2140 N N . VAL A 1 256 ? 31.965 43.352 22.765 1.00 19.01 271 VAL A N 1
ATOM 2141 C CA . VAL A 1 256 ? 31.118 44.580 22.790 1.00 18.19 271 VAL A CA 1
ATOM 2142 C C . VAL A 1 256 ? 29.678 44.219 22.387 1.00 18.52 271 VAL A C 1
ATOM 2143 O O . VAL A 1 256 ? 29.463 43.748 21.287 1.00 18.92 271 VAL A O 1
ATOM 2147 N N . ALA A 1 257 ? 28.733 44.384 23.293 1.00 16.23 272 ALA A N 1
ATOM 2148 C CA . ALA A 1 257 ? 27.309 44.036 23.024 1.00 18.66 272 ALA A CA 1
ATOM 2149 C C . ALA A 1 257 ? 26.738 45.006 21.992 1.00 18.04 272 ALA A C 1
ATOM 2150 O O . ALA A 1 257 ? 26.938 46.227 22.156 1.00 19.89 272 ALA A O 1
ATOM 2152 N N . ALA A 1 258 ? 25.872 44.468 21.150 1.00 18.38 273 ALA A N 1
ATOM 2153 C CA . ALA A 1 258 ? 24.843 45.229 20.439 1.00 18.94 273 ALA A CA 1
ATOM 2154 C C . ALA A 1 258 ? 23.721 45.454 21.435 1.00 18.10 273 ALA A C 1
ATOM 2155 O O . ALA A 1 258 ? 23.181 44.497 21.950 1.00 19.42 273 ALA A O 1
ATOM 2157 N N . PHE A 1 259 ? 23.407 46.723 21.725 1.00 18.00 274 PHE A N 1
ATOM 2158 C CA . PHE A 1 259 ? 22.425 47.044 22.775 1.00 20.05 274 PHE A CA 1
ATOM 2159 C C . PHE A 1 259 ? 21.929 48.438 22.468 1.00 19.58 274 PHE A C 1
ATOM 2160 O O . PHE A 1 259 ? 22.689 49.395 22.569 1.00 20.75 274 PHE A O 1
ATOM 2168 N N . PRO A 1 260 ? 20.656 48.618 22.085 1.00 19.15 275 PRO A N 1
ATOM 2169 C CA . PRO A 1 260 ? 20.146 49.968 21.844 1.00 18.83 275 PRO A CA 1
ATOM 2170 C C . PRO A 1 260 ? 19.952 50.681 23.175 1.00 19.95 275 PRO A C 1
ATOM 2171 O O . PRO A 1 260 ? 19.777 50.060 24.218 1.00 20.40 275 PRO A O 1
ATOM 2175 N N . SER A 1 261 ? 19.905 52.007 23.112 1.00 19.89 276 SER A N 1
ATOM 2176 C CA . SER A 1 261 ? 19.481 52.786 24.282 1.00 18.98 276 SER A CA 1
ATOM 2177 C C . SER A 1 261 ? 18.684 53.998 23.797 1.00 19.44 276 SER A C 1
ATOM 2178 O O . SER A 1 261 ? 19.300 54.980 23.412 1.00 20.05 276 SER A O 1
ATOM 2181 N N . VAL A 1 262 ? 17.373 53.884 23.777 1.00 19.90 277 VAL A N 1
ATOM 2182 C CA . VAL A 1 262 ? 16.531 54.968 23.240 1.00 19.09 277 VAL A CA 1
ATOM 2183 C C . VAL A 1 262 ? 16.174 55.927 24.374 1.00 20.34 277 VAL A C 1
ATOM 2184 O O . VAL A 1 262 ? 15.666 55.504 25.422 1.00 20.51 277 VAL A O 1
ATOM 2188 N N . ASN A 1 263 ? 16.456 57.210 24.155 1.00 20.59 278 ASN A N 1
ATOM 2189 C CA . ASN A 1 263 ? 16.037 58.263 25.105 1.00 19.31 278 ASN A CA 1
ATOM 2190 C C . ASN A 1 263 ? 15.338 59.357 24.293 1.00 19.80 278 ASN A C 1
ATOM 2191 O O . ASN A 1 263 ? 15.277 59.309 23.050 1.00 18.92 278 ASN A O 1
ATOM 2196 N N . VAL A 1 264 ? 14.786 60.290 25.034 1.00 19.94 279 VAL A N 1
ATOM 2197 C CA . VAL A 1 264 ? 14.122 61.489 24.469 1.00 20.44 279 VAL A CA 1
ATOM 2198 C C . VAL A 1 264 ? 14.755 62.728 25.087 1.00 19.72 279 VAL A C 1
ATOM 2199 O O . VAL A 1 264 ? 14.935 62.773 26.300 1.00 20.37 279 VAL A O 1
ATOM 2203 N N . SER A 1 265 ? 15.042 63.692 24.223 1.00 19.96 280 SER A N 1
ATOM 2204 C CA . SER A 1 265 ? 15.506 65.024 24.613 1.00 19.71 280 SER A CA 1
ATOM 2205 C C . SER A 1 265 ? 14.505 66.074 24.142 1.00 20.49 280 SER A C 1
ATOM 2206 O O . SER A 1 265 ? 13.686 65.782 23.267 1.00 21.48 280 SER A O 1
ATOM 2209 N N . MET A 1 266 ? 14.614 67.266 24.728 1.00 20.36 281 MET A N 1
ATOM 2210 C CA . MET A 1 266 ? 13.723 68.420 24.412 1.00 20.52 281 MET A CA 1
ATOM 2211 C C . MET A 1 266 ? 14.561 69.541 23.818 1.00 21.73 281 MET A C 1
ATOM 2212 O O . MET A 1 266 ? 15.693 69.718 24.235 1.00 22.88 281 MET A O 1
ATOM 2217 N N . GLU A 1 267 ? 13.954 70.270 22.895 1.00 21.93 282 GLU A N 1
ATOM 2218 C CA . GLU A 1 267 ? 14.569 71.406 22.179 1.00 22.45 282 GLU A CA 1
ATOM 2219 C C . GLU A 1 267 ? 13.506 72.496 22.054 1.00 23.10 282 GLU A C 1
ATOM 2220 O O . GLU A 1 267 ? 12.306 72.179 22.097 1.00 22.77 282 GLU A O 1
ATOM 2226 N N . LYS A 1 268 ? 13.945 73.731 21.910 1.00 25.08 283 LYS A N 1
ATOM 2227 C CA . LYS A 1 268 ? 13.037 74.897 21.646 1.00 24.73 283 LYS A CA 1
ATOM 2228 C C . LYS A 1 268 ? 11.949 74.905 22.715 1.00 22.99 283 LYS A C 1
ATOM 2229 O O . LYS A 1 268 ? 10.699 74.953 22.417 1.00 25.52 283 LYS A O 1
ATOM 2235 N N . VAL A 1 269 ? 12.413 74.878 23.948 1.00 22.98 284 VAL A N 1
ATOM 2236 C CA . VAL A 1 269 ? 11.545 74.849 25.158 1.00 22.50 284 VAL A CA 1
ATOM 2237 C C . VAL A 1 269 ? 11.058 76.268 25.426 1.00 20.96 284 VAL A C 1
ATOM 2238 O O . VAL A 1 269 ? 11.887 77.184 25.526 1.00 23.08 284 VAL A O 1
ATOM 2242 N N . ILE A 1 270 ? 9.738 76.432 25.537 1.00 21.17 285 ILE A N 1
ATOM 2243 C CA . ILE A 1 270 ? 9.121 77.744 25.848 1.00 21.64 285 ILE A CA 1
ATOM 2244 C C . ILE A 1 270 ? 8.149 77.621 27.023 1.00 22.80 285 ILE A C 1
ATOM 2245 O O . ILE A 1 270 ? 7.591 76.515 27.281 1.00 22.80 285 ILE A O 1
ATOM 2250 N N . LEU A 1 271 ? 7.883 78.757 27.676 1.00 23.72 286 LEU A N 1
ATOM 2251 C CA . LEU A 1 271 ? 6.836 78.883 28.706 1.00 22.22 286 LEU A CA 1
ATOM 2252 C C . LEU A 1 271 ? 5.966 80.104 28.376 1.00 22.08 286 LEU A C 1
ATOM 2253 O O . LEU A 1 271 ? 6.518 81.176 28.053 1.00 24.93 286 LEU A O 1
ATOM 2258 N N . SER A 1 272 ? 4.673 79.965 28.538 1.00 21.63 287 SER A N 1
ATOM 2259 C CA . SER A 1 272 ? 3.718 81.079 28.392 1.00 22.64 287 SER A CA 1
ATOM 2260 C C . SER A 1 272 ? 2.754 81.086 29.562 1.00 24.72 287 SER A C 1
ATOM 2261 O O . SER A 1 272 ? 2.383 80.041 30.068 1.00 24.00 287 SER A O 1
ATOM 2264 N N . PRO A 1 273 ? 2.247 82.269 29.981 1.00 24.15 288 PRO A N 1
ATOM 2265 C CA . PRO A 1 273 ? 1.183 82.319 30.974 1.00 25.66 288 PRO A CA 1
ATOM 2266 C C . PRO A 1 273 ? -0.163 82.027 30.314 1.00 25.19 288 PRO A C 1
ATOM 2267 O O . PRO A 1 273 ? -1.113 81.931 31.035 1.00 25.58 288 PRO A O 1
ATOM 2271 N N . ASN A 1 274 ? -0.195 81.962 28.980 1.00 24.45 289 ASN A N 1
ATOM 2272 C CA . ASN A 1 274 ? -1.440 81.802 28.174 1.00 25.93 289 ASN A CA 1
ATOM 2273 C C . ASN A 1 274 ? -1.531 80.357 27.648 1.00 25.35 289 ASN A C 1
ATOM 2274 O O . ASN A 1 274 ? -0.549 79.853 27.067 1.00 25.57 289 ASN A O 1
ATOM 2279 N N . LYS A 1 275 ? -2.708 79.756 27.768 1.00 27.46 290 LYS A N 1
ATOM 2280 C CA . LYS A 1 275 ? -2.993 78.423 27.191 1.00 28.32 290 LYS A CA 1
ATOM 2281 C C . LYS A 1 275 ? -2.688 78.401 25.687 1.00 28.53 290 LYS A C 1
ATOM 2282 O O . LYS A 1 275 ? -2.247 77.312 25.201 1.00 28.74 290 LYS A O 1
ATOM 2288 N N . ASN A 1 276 ? -2.933 79.506 24.966 1.00 28.34 291 ASN A N 1
ATOM 2289 C CA . ASN A 1 276 ? -2.724 79.578 23.495 1.00 29.93 291 ASN A CA 1
ATOM 2290 C C . ASN A 1 276 ? -1.252 79.874 23.168 1.00 29.33 291 ASN A C 1
ATOM 2291 O O . ASN A 1 276 ? -0.922 79.953 21.973 1.00 30.45 291 ASN A O 1
ATOM 2296 N N . LEU A 1 277 ? -0.394 79.972 24.191 1.00 28.21 292 LEU A N 1
ATOM 2297 C CA . LEU A 1 277 ? 1.088 80.135 24.094 1.00 26.82 292 LEU A CA 1
ATOM 2298 C C . LEU A 1 277 ? 1.488 81.478 23.504 1.00 27.72 292 LEU A C 1
ATOM 2299 O O . LEU A 1 277 ? 2.674 81.689 23.258 1.00 28.67 292 LEU A O 1
ATOM 2304 N N . SER A 1 278 ? 0.561 82.415 23.417 1.00 26.99 293 SER A N 1
ATOM 2305 C CA . SER A 1 278 ? 0.918 83.799 23.030 1.00 28.37 293 SER A CA 1
ATOM 2306 C C . SER A 1 278 ? 1.882 84.377 24.076 1.00 27.78 293 SER A C 1
ATOM 2307 O O . SER A 1 278 ? 1.779 84.065 25.274 1.00 27.95 293 SER A O 1
ATOM 2310 N N . ASN A 1 279 ? 2.747 85.276 23.624 1.00 28.89 294 ASN A N 1
ATOM 2311 C CA . ASN A 1 279 ? 3.753 85.970 24.468 1.00 28.89 294 ASN A CA 1
ATOM 2312 C C . ASN A 1 279 ? 4.568 84.930 25.229 1.00 28.86 294 ASN A C 1
ATOM 2313 O O . ASN A 1 279 ? 4.745 85.067 26.450 1.00 28.47 294 ASN A O 1
ATOM 2318 N N . SER A 1 280 ? 5.027 83.920 24.506 1.00 28.92 295 SER A N 1
ATOM 2319 C CA . SER A 1 280 ? 5.943 82.893 25.060 1.00 27.68 295 SER A CA 1
ATOM 2320 C C . SER A 1 280 ? 7.300 83.521 25.439 1.00 27.02 295 SER A C 1
ATOM 2321 O O . SER A 1 280 ? 7.737 84.477 24.800 1.00 31.12 295 SER A O 1
ATOM 2324 N N . VAL A 1 281 ? 7.903 83.006 26.507 1.00 27.28 296 VAL A N 1
ATOM 2325 C CA . VAL A 1 281 ? 9.321 83.191 26.903 1.00 25.82 296 VAL A CA 1
ATOM 2326 C C . VAL A 1 281 ? 10.125 82.020 26.345 1.00 24.80 296 VAL A C 1
ATOM 2327 O O . VAL A 1 281 ? 9.710 80.880 26.540 1.00 25.75 296 VAL A O 1
ATOM 2331 N N . GLU A 1 282 ? 11.247 82.320 25.707 1.00 25.69 297 GLU A N 1
ATOM 2332 C CA . GLU A 1 282 ? 12.145 81.297 25.149 1.00 25.11 297 GLU A CA 1
ATOM 2333 C C . GLU A 1 282 ? 13.240 81.033 26.171 1.00 26.21 297 GLU A C 1
ATOM 2334 O O . GLU A 1 282 ? 13.219 81.624 27.254 1.00 24.87 297 GLU A O 1
ATOM 2340 N N . SER A 1 283 ? 14.099 80.059 25.889 1.00 25.25 298 SER A N 1
ATOM 2341 C CA . SER A 1 283 ? 15.081 79.623 26.893 1.00 25.22 298 SER A CA 1
ATOM 2342 C C . SER A 1 283 ? 16.401 79.246 26.219 1.00 26.46 298 SER A C 1
ATOM 2343 O O . SER A 1 283 ? 16.429 78.815 25.017 1.00 26.39 298 SER A O 1
ATOM 2346 N N . HIS A 1 284 ? 17.463 79.368 26.995 1.00 26.35 299 HIS A N 1
ATOM 2347 C CA . HIS A 1 284 ? 18.774 78.754 26.676 1.00 27.08 299 HIS A CA 1
ATOM 2348 C C . HIS A 1 284 ? 18.825 77.358 27.293 1.00 25.11 299 HIS A C 1
ATOM 2349 O O . HIS 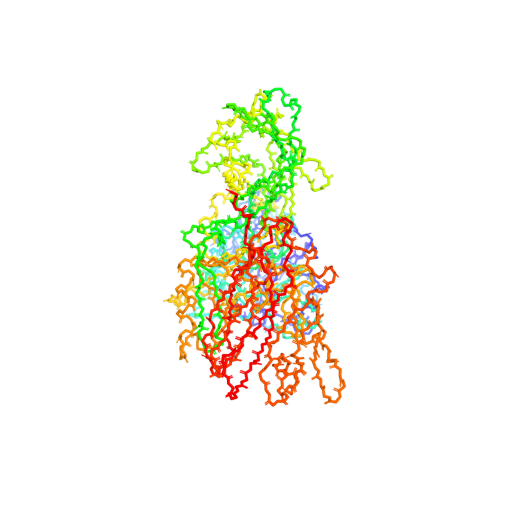A 1 284 ? 19.611 77.120 28.192 1.00 27.05 299 HIS A O 1
ATOM 2356 N N . SER A 1 285 ? 17.923 76.489 26.888 1.00 25.03 300 SER A N 1
ATOM 2357 C CA . SER A 1 285 ? 17.743 75.165 27.519 1.00 22.57 300 SER A CA 1
ATOM 2358 C C . SER A 1 285 ? 18.959 74.284 27.251 1.00 24.66 300 SER A C 1
ATOM 2359 O O . SER A 1 285 ? 19.658 74.451 26.235 1.00 26.42 300 SER A O 1
ATOM 2362 N N . SER A 1 286 ? 19.157 73.348 28.154 1.00 22.14 301 SER A N 1
ATOM 2363 C CA . SER A 1 286 ? 20.229 72.369 27.990 1.00 23.60 301 SER A CA 1
ATOM 2364 C C . SER A 1 286 ? 19.716 70.967 28.328 1.00 22.20 301 SER A C 1
ATOM 2365 O O . SER A 1 286 ? 18.924 70.786 29.259 1.00 22.20 301 SER A O 1
ATOM 2368 N N . THR A 1 287 ? 20.234 69.976 27.594 1.00 22.02 302 THR A N 1
ATOM 2369 C CA . THR A 1 287 ? 20.041 68.555 27.917 1.00 21.09 302 THR A CA 1
ATOM 2370 C C . THR A 1 287 ? 21.247 68.089 28.732 1.00 20.71 302 THR A C 1
ATOM 2371 O O . THR A 1 287 ? 22.396 68.263 28.249 1.00 24.80 302 THR A O 1
ATOM 2375 N N . ASN A 1 288 ? 20.993 67.598 29.938 1.00 18.55 303 ASN A N 1
ATOM 2376 C CA . ASN A 1 288 ? 22.040 67.018 30.801 1.00 19.12 303 ASN A CA 1
ATOM 2377 C C . ASN A 1 288 ?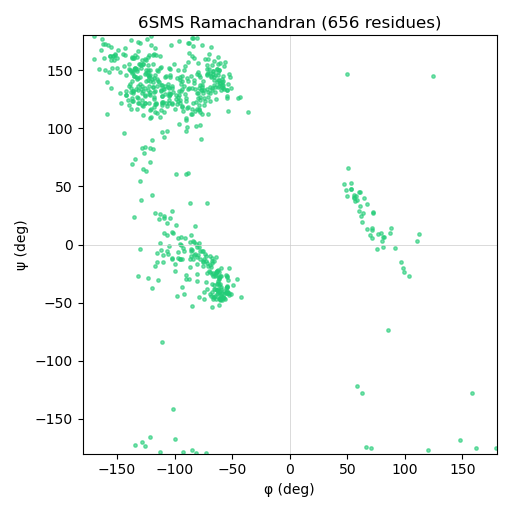 21.845 65.495 30.810 1.00 18.73 303 ASN A C 1
ATOM 2378 O O . ASN A 1 288 ? 20.972 64.977 31.524 1.00 19.30 303 ASN A O 1
ATOM 2383 N N . TRP A 1 289 ? 22.606 64.798 29.986 1.00 18.52 304 TRP A N 1
ATOM 2384 C CA . TRP A 1 289 ? 22.354 63.377 29.692 1.00 19.45 304 TRP A CA 1
ATOM 2385 C C . TRP A 1 289 ? 22.452 62.566 30.993 1.00 22.65 304 TRP A C 1
ATOM 2386 O O . TRP A 1 289 ? 21.508 61.802 31.283 1.00 27.81 304 TRP A O 1
ATOM 2397 N N . SER A 1 290 ? 23.489 62.786 31.793 1.00 19.01 305 SER A N 1
ATOM 2398 C CA . SER A 1 290 ? 23.932 61.941 32.935 1.00 19.04 305 SER A CA 1
ATOM 2399 C C . SER A 1 290 ? 23.665 62.612 34.291 1.00 18.57 305 SER A C 1
ATOM 2400 O O . SER A 1 290 ? 24.321 62.296 35.274 1.00 20.69 305 SER A O 1
ATOM 2403 N N . TYR A 1 291 ? 22.683 63.522 34.333 1.00 19.39 306 TYR A N 1
ATOM 2404 C CA . TYR A 1 291 ? 22.338 64.350 35.512 1.00 19.10 306 TYR A CA 1
ATOM 2405 C C . TYR A 1 291 ? 22.326 63.558 36.817 1.00 19.15 306 TYR A C 1
ATOM 2406 O O . TYR A 1 291 ? 22.883 63.988 37.796 1.00 20.97 306 TYR A O 1
ATOM 2415 N N A THR A 1 292 ? 21.605 62.426 36.899 0.50 18.80 307 THR A N 1
ATOM 2416 N N B THR A 1 292 ? 21.603 62.432 36.771 0.50 19.74 307 THR A N 1
ATOM 2417 C CA A THR A 1 292 ? 21.431 61.731 38.200 0.50 19.48 307 THR A CA 1
ATOM 2418 C CA B THR A 1 292 ? 21.355 61.497 37.885 0.50 24.11 307 THR A CA 1
ATOM 2419 C C A THR A 1 292 ? 22.778 61.120 38.628 0.50 19.90 307 THR A C 1
ATOM 2420 C C B THR A 1 292 ? 22.689 61.068 38.527 0.50 21.19 307 THR A C 1
ATOM 2421 O O A THR A 1 292 ? 22.963 60.871 39.854 0.50 21.73 307 THR A O 1
ATOM 2422 O O B THR A 1 292 ? 22.771 60.901 39.771 0.50 21.78 307 THR A O 1
ATOM 2429 N N . ASN A 1 293 ? 23.695 60.905 37.668 1.00 19.42 308 ASN A N 1
ATOM 2430 C CA . ASN A 1 293 ? 24.984 60.258 37.983 1.00 19.69 308 ASN A CA 1
ATOM 2431 C C . ASN A 1 293 ? 25.973 61.270 38.546 1.00 19.51 308 ASN A C 1
ATOM 2432 O O . ASN A 1 293 ? 26.907 60.846 39.245 1.00 21.49 308 ASN A O 1
ATOM 2437 N N . THR A 1 294 ? 25.709 62.576 38.376 1.00 19.56 309 THR A N 1
ATOM 2438 C CA . THR A 1 294 ? 26.682 63.622 38.760 1.00 21.89 309 THR A CA 1
ATOM 2439 C C . THR A 1 294 ? 26.086 64.550 39.807 1.00 21.93 309 THR A C 1
ATOM 2440 O O . THR A 1 294 ? 26.829 65.013 40.673 1.00 22.55 309 THR A O 1
ATOM 2444 N N . GLU A 1 295 ? 24.798 64.870 39.720 1.00 26.30 310 GLU A N 1
ATOM 2445 C CA . GLU A 1 295 ? 24.297 65.978 40.554 1.00 27.34 310 GLU A CA 1
ATOM 2446 C C . GLU A 1 295 ? 24.223 65.427 41.986 1.00 27.45 310 GLU A C 1
ATOM 2447 O O . GLU A 1 295 ? 23.726 64.318 42.159 1.00 31.77 310 GLU A O 1
ATOM 2453 N N . GLY A 1 296 ? 24.846 66.106 42.952 1.00 27.07 311 GLY A N 1
ATOM 2454 C CA . GLY A 1 296 ? 24.843 65.693 44.365 1.00 27.24 311 GLY A CA 1
ATOM 2455 C C . GLY A 1 296 ? 25.781 64.530 44.653 1.00 26.22 311 GLY A C 1
ATOM 2456 O O . GLY A 1 296 ? 25.734 64.011 45.756 1.00 30.09 311 GLY A O 1
ATOM 2457 N N . ALA A 1 297 ? 26.617 64.124 43.703 1.00 27.81 312 ALA A N 1
ATOM 2458 C CA . ALA A 1 297 ? 27.531 62.983 43.918 1.00 24.28 312 ALA A CA 1
ATOM 2459 C C . ALA A 1 297 ? 28.504 63.318 45.048 1.00 24.49 312 ALA A C 1
ATOM 2460 O O . ALA A 1 297 ? 28.864 64.508 45.229 1.00 27.68 312 ALA A O 1
ATOM 2462 N N . SER A 1 298 ? 28.977 62.305 45.763 1.00 25.03 313 SER A N 1
ATOM 2463 C CA . SER A 1 298 ? 30.048 62.420 46.772 1.00 27.18 313 SER A CA 1
ATOM 2464 C C . SER A 1 298 ? 31.361 62.075 46.091 1.00 23.51 313 SER A C 1
ATOM 2465 O O . SER A 1 298 ? 31.406 61.232 45.195 1.00 32.81 313 SER A O 1
ATOM 2468 N N . VAL A 1 299 ? 32.408 62.792 46.439 1.00 23.36 314 VAL A N 1
ATOM 2469 C CA . VAL A 1 299 ? 33.719 62.498 45.815 1.00 22.77 314 VAL A CA 1
ATOM 2470 C C . VAL A 1 299 ? 34.537 61.696 46.798 1.00 23.73 314 VAL A C 1
ATOM 2471 O O . VAL A 1 299 ? 34.636 62.115 47.964 1.00 27.94 314 VAL A O 1
ATOM 2475 N N . GLU A 1 300 ? 35.109 60.599 46.320 1.00 23.35 315 GLU A N 1
ATOM 2476 C CA . GLU A 1 300 ? 36.058 59.770 47.095 1.00 24.20 315 GLU A CA 1
ATOM 2477 C C . GLU A 1 300 ? 37.457 59.999 46.520 1.00 23.56 315 GLU A C 1
ATOM 2478 O O . GLU A 1 300 ? 37.649 59.797 45.305 1.00 24.13 315 GLU A O 1
ATOM 2484 N N . ALA A 1 301 ? 38.385 60.457 47.358 1.00 24.97 316 ALA A N 1
ATOM 2485 C CA . ALA A 1 301 ? 39.735 60.826 46.889 1.00 26.41 316 ALA A CA 1
ATOM 2486 C C . ALA A 1 301 ? 40.821 60.065 47.637 1.00 28.55 316 ALA A C 1
ATOM 2487 O O . ALA A 1 301 ? 40.515 59.284 48.556 1.00 28.39 316 ALA A O 1
ATOM 2489 N N . GLY A 1 302 ? 42.058 60.293 47.230 1.00 27.89 317 GLY A N 1
ATOM 2490 C CA . GLY A 1 302 ? 43.215 59.637 47.856 1.00 29.02 317 GLY A CA 1
ATOM 2491 C C . GLY A 1 302 ? 43.210 58.144 47.594 1.00 28.16 317 GLY A C 1
ATOM 2492 O O . GLY A 1 302 ? 43.699 57.400 48.469 1.00 31.11 317 GLY A O 1
ATOM 2493 N N . ILE A 1 303 ? 42.758 57.726 46.423 1.00 27.51 318 ILE A N 1
ATOM 2494 C CA . ILE A 1 303 ? 42.586 56.274 46.129 1.00 27.81 318 ILE A CA 1
ATOM 2495 C C . ILE A 1 303 ? 43.928 55.730 45.650 1.00 28.15 318 ILE A C 1
ATOM 2496 O O . ILE A 1 303 ? 44.424 56.113 44.547 1.00 28.09 318 ILE A O 1
ATOM 2501 N N . GLY A 1 304 ? 44.450 54.798 46.453 1.00 30.64 319 GLY A N 1
ATOM 2502 C CA . GLY A 1 304 ? 45.684 54.061 46.173 1.00 31.68 319 GLY A CA 1
ATOM 2503 C C . GLY A 1 304 ? 46.888 54.982 46.184 1.00 31.11 319 GLY A C 1
ATOM 2504 O O . GLY A 1 304 ? 46.816 56.194 46.446 1.00 34.31 319 GLY A O 1
ATOM 2505 N N . PRO A 1 305 ? 48.047 54.424 45.829 1.00 34.47 320 PRO A N 1
ATOM 2506 C CA . PRO A 1 305 ? 49.287 55.211 45.864 1.00 38.20 320 PRO A CA 1
ATOM 2507 C C . PRO A 1 305 ? 49.405 56.363 44.849 1.0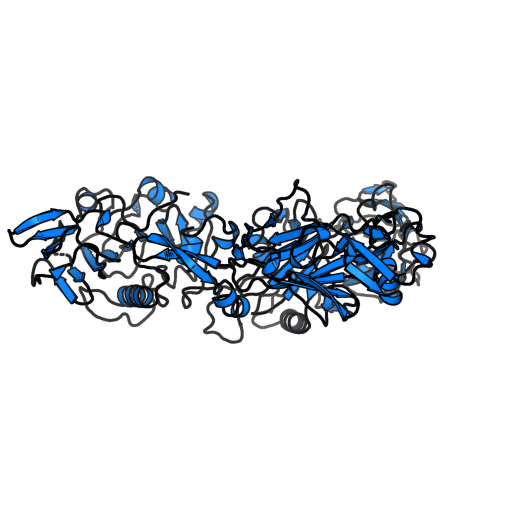0 37.81 320 PRO A C 1
ATOM 2508 O O . PRO A 1 305 ? 50.234 57.253 45.027 1.00 39.56 320 PRO A O 1
ATOM 2512 N N . LYS A 1 306 ? 48.558 56.375 43.828 1.00 37.78 321 LYS A N 1
ATOM 2513 C CA . LYS A 1 306 ? 48.579 57.408 42.763 1.00 34.94 321 LYS A CA 1
ATOM 2514 C C . LYS A 1 306 ? 47.531 58.476 43.099 1.00 33.76 321 LYS A C 1
ATOM 2515 O O . LYS A 1 306 ? 47.483 59.518 42.417 1.00 32.20 321 LYS A O 1
ATOM 2521 N N . GLY A 1 307 ? 46.738 58.231 44.143 1.00 30.84 322 GLY A N 1
ATOM 2522 C CA . GLY A 1 307 ? 45.848 59.237 44.739 1.00 26.60 322 GLY A CA 1
ATOM 2523 C C . GLY A 1 307 ? 44.825 59.747 43.765 1.00 25.51 322 GLY A C 1
ATOM 2524 O O . GLY A 1 307 ? 44.559 60.978 43.811 1.00 26.19 322 GLY A O 1
ATOM 2525 N N . PHE A 1 308 ? 44.166 58.892 42.985 1.00 23.44 323 PHE A N 1
ATOM 2526 C CA . PHE A 1 308 ? 43.089 59.349 42.060 1.00 22.68 323 PHE A CA 1
ATOM 2527 C C . PHE A 1 308 ? 41.784 59.541 42.837 1.00 23.26 323 PHE A C 1
ATOM 2528 O O . PHE A 1 308 ? 41.730 59.344 44.064 1.00 23.74 323 PHE A O 1
ATOM 2536 N N . SER A 1 309 ? 40.750 59.990 42.138 1.00 21.10 324 SER A N 1
ATOM 2537 C CA . SER A 1 309 ? 39.441 60.269 42.775 1.00 21.40 324 SER A CA 1
ATOM 2538 C C . SER A 1 309 ? 38.304 59.916 41.822 1.00 21.51 324 SER A C 1
ATOM 2539 O O . SER A 1 309 ? 38.525 59.730 40.635 1.00 21.88 324 SER A O 1
ATOM 2542 N N . PHE A 1 310 ? 37.100 59.801 42.366 1.00 20.36 325 PHE A N 1
ATOM 2543 C CA . PHE A 1 310 ? 35.904 59.608 41.532 1.00 19.38 325 PHE A CA 1
ATOM 2544 C C . PHE A 1 310 ? 34.690 60.110 42.323 1.00 19.49 325 PHE A C 1
ATOM 2545 O O . PHE A 1 310 ? 34.741 60.249 43.565 1.00 21.46 325 PHE A O 1
ATOM 2553 N N . GLY A 1 311 ? 33.620 60.342 41.585 1.00 19.41 326 GLY A N 1
ATOM 2554 C CA . GLY A 1 311 ? 32.308 60.652 42.163 1.00 20.62 326 GLY A CA 1
ATOM 2555 C C . GLY A 1 311 ? 31.501 59.385 42.355 1.00 21.07 326 GLY A C 1
ATOM 2556 O O . GLY A 1 311 ? 31.720 58.413 41.617 1.00 22.85 326 GLY A O 1
ATOM 2557 N N . VAL A 1 312 ? 30.636 59.396 43.354 1.00 19.92 327 VAL A N 1
ATOM 2558 C CA . VAL A 1 312 ? 29.709 58.285 43.655 1.00 21.01 327 VAL A CA 1
ATOM 2559 C C . VAL A 1 312 ? 28.309 58.861 43.694 1.00 21.59 327 VAL A C 1
ATOM 2560 O O . VAL A 1 312 ? 28.021 59.730 44.527 1.00 23.57 327 VAL A O 1
ATOM 2564 N N . SER A 1 313 ? 27.455 58.322 42.836 1.00 22.58 328 SER A N 1
ATOM 2565 C CA . SER A 1 313 ? 26.011 58.644 42.827 1.00 22.20 328 SER A CA 1
ATOM 2566 C C . SER A 1 313 ? 25.250 57.597 43.669 1.00 25.42 328 SER A C 1
ATOM 2567 O O . SER A 1 313 ? 25.463 56.359 43.444 1.00 31.19 328 SER A O 1
ATOM 2570 N N . ALA A 1 314 ? 24.295 58.043 44.470 1.00 29.50 329 ALA A N 1
ATOM 2571 C CA . ALA A 1 314 ? 23.297 57.200 45.182 1.00 31.23 329 ALA A CA 1
ATOM 2572 C C . ALA A 1 314 ? 22.086 56.922 44.281 1.00 29.00 329 ALA A C 1
ATOM 2573 O O . ALA A 1 314 ? 21.258 56.105 44.722 1.00 33.19 329 ALA A O 1
ATOM 2575 N N . ASN A 1 315 ? 21.974 57.589 43.118 1.00 26.98 330 ASN A N 1
ATOM 2576 C CA . ASN A 1 315 ? 20.841 57.465 42.171 1.00 26.91 330 ASN A CA 1
ATOM 2577 C C . ASN A 1 315 ? 21.361 57.222 40.762 1.00 22.01 330 ASN A C 1
ATOM 2578 O O . ASN A 1 315 ? 21.017 57.948 39.827 1.00 22.98 330 ASN A O 1
ATOM 2583 N N . TYR A 1 316 ? 22.179 56.198 40.592 1.00 21.86 331 TYR A N 1
ATOM 2584 C CA . TYR A 1 316 ? 22.810 55.954 39.290 1.00 21.18 331 TYR A CA 1
ATOM 2585 C C . TYR A 1 316 ? 21.746 55.471 38.320 1.00 19.42 331 TYR A C 1
ATOM 2586 O O . TYR A 1 316 ? 20.985 54.538 38.668 1.00 21.95 331 TYR A O 1
ATOM 2595 N N . GLN A 1 317 ? 21.700 56.074 37.145 1.00 19.41 332 GLN A N 1
ATOM 2596 C CA . GLN A 1 317 ? 20.745 55.688 36.076 1.00 20.50 332 GLN A CA 1
ATOM 2597 C C . GLN A 1 317 ? 21.481 55.599 34.742 1.00 18.66 332 GLN A C 1
ATOM 2598 O O . GLN A 1 317 ? 22.491 56.299 34.535 1.00 21.82 332 GLN A O 1
ATOM 2604 N N . HIS A 1 318 ? 20.984 54.738 33.869 1.00 20.21 333 HIS A N 1
ATOM 2605 C CA . HIS A 1 318 ? 21.583 54.531 32.541 1.00 19.15 333 HIS A CA 1
ATOM 2606 C C . HIS A 1 318 ? 21.037 55.574 31.563 1.00 18.51 333 HIS A C 1
ATOM 2607 O O . HIS A 1 318 ? 20.224 56.453 31.952 1.00 20.22 333 HIS A O 1
ATOM 2614 N N . SER A 1 319 ? 21.435 55.484 30.313 1.00 18.79 334 SER A N 1
ATOM 2615 C CA . SER A 1 319 ? 21.299 56.595 29.332 1.00 18.83 334 SER A CA 1
ATOM 2616 C C . SER A 1 319 ? 19.853 56.770 28.834 1.00 18.63 334 SER A C 1
ATOM 2617 O O . SER A 1 319 ? 19.608 57.781 28.116 1.00 20.42 334 SER A O 1
ATOM 2620 N N . GLU A 1 320 ? 18.914 55.889 29.199 1.00 18.81 335 GLU A N 1
ATOM 2621 C CA . GLU A 1 320 ? 17.485 56.106 28.859 1.00 18.85 335 GLU A CA 1
ATOM 2622 C C . GLU A 1 320 ? 16.855 57.208 29.731 1.00 19.48 335 GLU A C 1
ATOM 2623 O O . GLU A 1 320 ? 15.705 57.611 29.431 1.00 20.86 335 GLU A O 1
ATOM 2629 N N . THR A 1 321 ? 17.568 57.690 30.753 1.00 19.41 336 THR A N 1
ATOM 2630 C CA . THR A 1 321 ? 17.156 58.780 31.654 1.00 19.67 336 THR A CA 1
ATOM 2631 C C . THR A 1 321 ? 17.954 60.037 31.255 1.00 19.40 336 THR A C 1
ATOM 2632 O O . THR A 1 321 ? 19.177 59.995 31.162 1.00 19.95 336 THR A O 1
ATOM 2636 N N . VAL A 1 322 ? 17.232 61.139 31.037 1.00 18.89 337 VAL A N 1
ATOM 2637 C CA . VAL A 1 322 ? 17.775 62.439 30.544 1.00 19.01 337 VAL A CA 1
ATOM 2638 C C . VAL A 1 322 ? 17.210 63.551 31.419 1.00 18.77 337 VAL A C 1
ATOM 2639 O O . VAL A 1 322 ? 16.060 63.465 31.809 1.00 20.36 337 VAL A O 1
ATOM 2643 N N . ALA A 1 323 ? 18.000 64.573 31.728 1.00 18.23 338 ALA A N 1
ATOM 2644 C CA . ALA A 1 323 ? 17.477 65.799 32.374 1.00 19.19 338 ALA A CA 1
ATOM 2645 C C . ALA A 1 323 ? 17.412 66.951 31.367 1.00 20.04 338 ALA A C 1
ATOM 2646 O O . ALA A 1 323 ? 18.355 67.167 30.576 1.00 20.72 338 ALA A O 1
ATOM 2648 N N . GLN A 1 324 ? 16.302 67.681 31.451 1.00 18.82 339 GLN A N 1
ATOM 2649 C CA . GLN A 1 324 ? 16.119 68.936 30.695 1.00 20.01 339 GLN A CA 1
ATOM 2650 C C . GLN A 1 324 ? 16.125 70.118 31.668 1.00 19.51 339 GLN A C 1
ATOM 2651 O O . GLN A 1 324 ? 15.333 70.132 32.621 1.00 21.86 339 GLN A O 1
ATOM 2657 N N . GLU A 1 325 ? 17.053 71.048 31.435 1.00 18.99 340 GLU A N 1
ATOM 2658 C CA . GLU A 1 325 ? 17.290 72.218 32.303 1.00 20.46 340 GLU A CA 1
ATOM 2659 C C . GLU A 1 325 ? 16.855 73.472 31.524 1.00 19.39 340 GLU A C 1
ATOM 2660 O O . GLU A 1 325 ? 17.142 73.588 30.320 1.00 22.67 340 GLU A O 1
ATOM 2666 N N . TRP A 1 326 ? 16.094 74.359 32.146 1.00 20.93 341 TRP A N 1
ATOM 2667 C CA . TRP A 1 326 ? 15.596 75.602 31.483 1.00 22.67 341 TRP A CA 1
ATOM 2668 C C . TRP A 1 326 ? 16.778 76.496 31.069 1.00 22.76 341 TRP A C 1
ATOM 2669 O O . TRP A 1 326 ? 16.751 77.074 29.950 1.00 24.21 341 TRP A O 1
ATOM 2680 N N . GLY A 1 327 ? 17.805 76.558 31.912 1.00 23.77 342 GLY A N 1
ATOM 2681 C CA . GLY A 1 327 ? 19.050 77.285 31.598 1.00 26.77 342 GLY A CA 1
ATOM 2682 C C . GLY A 1 327 ? 18.916 78.744 31.948 1.00 26.99 342 GLY A C 1
ATOM 2683 O O . GLY A 1 327 ? 19.472 79.150 32.975 1.00 32.64 342 GLY A O 1
ATOM 2684 N N . ALA A 1 328 ? 18.161 79.486 31.139 1.00 27.52 343 ALA A N 1
ATOM 2685 C CA . ALA A 1 328 ? 17.894 80.926 31.320 1.00 27.91 343 ALA A CA 1
ATOM 2686 C C . ALA A 1 328 ? 16.735 81.348 30.424 1.00 27.02 343 ALA A C 1
ATOM 2687 O O . ALA A 1 328 ? 16.618 80.828 29.301 1.00 27.23 343 ALA A O 1
ATOM 2689 N N . SER A 1 329 ? 15.997 82.365 30.850 1.00 25.77 344 SER A N 1
ATOM 2690 C CA . SER A 1 329 ? 14.891 82.925 30.049 1.00 25.83 344 SER A CA 1
ATOM 2691 C C . SER A 1 329 ? 15.450 83.873 28.984 1.00 26.65 344 SER A C 1
ATOM 2692 O O . SER A 1 329 ? 16.456 84.586 29.227 1.00 32.11 344 SER A O 1
ATOM 2695 N N . ILE A 1 330 ? 14.764 83.896 27.846 1.00 28.00 345 ILE A N 1
ATOM 2696 C CA . ILE A 1 330 ? 14.943 84.868 26.735 1.00 28.14 345 ILE A CA 1
ATOM 2697 C C . ILE A 1 330 ? 13.583 85.553 26.557 1.00 29.67 345 ILE A C 1
ATOM 2698 O O . ILE A 1 330 ? 12.604 84.921 26.040 1.00 31.74 345 ILE A O 1
ATOM 2703 N N . GLY A 1 331 ? 13.537 86.806 26.952 1.00 34.46 346 GLY A N 1
ATOM 2704 C CA . GLY A 1 331 ? 12.355 87.659 26.735 1.00 34.46 346 GLY A CA 1
ATOM 2705 C C . GLY A 1 331 ? 11.818 88.135 28.054 1.00 33.72 346 GLY A C 1
ATOM 2706 O O . GLY A 1 331 ? 12.438 87.833 29.084 1.00 39.63 346 GLY A O 1
ATOM 2707 N N . ASP A 1 332 ? 10.703 88.856 28.007 1.00 35.55 347 ASP A N 1
ATOM 2708 C CA . ASP A 1 332 ? 10.101 89.537 29.180 1.00 36.75 347 ASP A CA 1
ATOM 2709 C C . ASP A 1 332 ? 9.319 88.495 29.987 1.00 31.30 347 ASP A C 1
ATOM 2710 O O . ASP A 1 332 ? 8.324 87.949 29.446 1.00 34.02 347 ASP A O 1
ATOM 2715 N N . THR A 1 333 ? 9.738 88.244 31.230 1.00 30.64 348 THR A N 1
ATOM 2716 C CA . THR A 1 333 ? 9.105 87.267 32.158 1.00 32.68 348 THR A CA 1
ATOM 2717 C C . THR A 1 333 ? 8.140 87.972 33.125 1.00 32.66 348 THR A C 1
ATOM 2718 O O . THR A 1 333 ? 7.600 87.287 34.017 1.00 31.26 348 THR A O 1
ATOM 2722 N N . THR A 1 334 ? 7.887 89.284 32.961 1.00 33.08 349 THR A N 1
ATOM 2723 C CA . THR A 1 334 ? 7.035 90.054 33.899 1.00 35.00 349 THR A CA 1
ATOM 2724 C C . THR A 1 334 ? 5.710 89.308 34.106 1.00 31.87 349 THR A C 1
ATOM 2725 O O . THR A 1 334 ? 5.342 88.989 35.265 1.00 32.65 349 THR A O 1
ATOM 2729 N N A GLN A 1 335 ? 5.012 89.027 32.998 0.50 30.77 350 GLN A N 1
ATOM 2730 N N B GLN A 1 335 ? 5.026 88.969 33.021 0.50 30.55 350 GLN A N 1
ATOM 2731 C CA A GLN A 1 335 ? 3.662 88.398 33.002 0.50 31.74 350 GLN A CA 1
ATOM 2732 C CA B GLN A 1 335 ? 3.657 88.412 33.125 0.50 30.93 350 GLN A CA 1
ATOM 2733 C C A GLN A 1 335 ? 3.794 86.996 33.608 0.50 29.35 350 GLN A C 1
ATOM 2734 C C B GLN A 1 335 ? 3.736 86.944 33.564 0.50 29.29 350 GLN A C 1
ATOM 2735 O O A GLN A 1 335 ? 3.082 86.694 34.578 0.50 30.96 350 GLN A O 1
ATOM 2736 O O B GLN A 1 335 ? 2.894 86.507 34.352 0.50 28.95 350 GLN A O 1
ATOM 2747 N N . LEU A 1 336 ? 4.728 86.194 33.098 1.00 26.97 351 LEU A N 1
ATOM 2748 C CA . LEU A 1 336 ? 4.884 84.780 33.525 1.00 27.45 351 LEU A CA 1
ATOM 2749 C C . LEU A 1 336 ? 5.112 84.734 35.036 1.00 28.21 351 LEU A C 1
ATOM 2750 O O . LEU A 1 336 ? 4.531 83.859 35.704 1.00 28.76 351 LEU A O 1
ATOM 2755 N N . ASN A 1 337 ? 5.811 85.725 35.588 1.00 27.22 352 ASN A N 1
ATOM 2756 C CA . ASN A 1 337 ? 6.134 85.731 37.043 1.00 32.20 352 ASN A CA 1
ATOM 2757 C C . ASN A 1 337 ? 4.893 86.044 37.914 1.00 29.17 352 ASN A C 1
ATOM 2758 O O . ASN A 1 337 ? 4.944 85.817 39.127 1.00 33.05 352 ASN A O 1
ATOM 2763 N N . THR A 1 338 ? 3.785 86.535 37.360 1.00 29.69 353 THR A N 1
ATOM 2764 C CA . THR A 1 338 ? 2.571 86.833 38.176 1.00 29.43 353 THR A CA 1
ATOM 2765 C C . THR A 1 338 ? 1.530 85.741 37.987 1.00 28.63 353 THR A C 1
ATOM 2766 O O . THR A 1 338 ? 0.550 85.761 38.714 1.00 28.66 353 THR A O 1
ATOM 2770 N N . ALA A 1 339 ? 1.717 84.858 37.009 1.00 29.32 354 ALA A N 1
ATOM 2771 C CA . ALA A 1 339 ? 0.675 83.885 36.577 1.00 29.02 354 ALA A CA 1
ATOM 2772 C C . ALA A 1 339 ? 0.431 82.776 37.623 1.00 29.88 354 ALA A C 1
ATOM 2773 O O . ALA A 1 339 ? 1.353 82.418 38.355 1.00 31.54 354 ALA A O 1
ATOM 2775 N N . SER A 1 340 ? -0.806 82.281 37.718 1.00 27.79 355 SER A N 1
ATOM 2776 C CA . SER A 1 340 ? -1.208 81.144 38.608 1.00 30.10 355 SER A CA 1
ATOM 2777 C C . SER A 1 340 ? -0.932 79.775 37.970 1.00 28.44 355 SER A C 1
ATOM 2778 O O . SER A 1 340 ? -1.019 78.723 38.688 1.00 29.66 355 SER A O 1
ATOM 2781 N N . ALA A 1 341 ? -0.627 79.757 36.676 1.00 26.10 356 ALA A N 1
ATOM 2782 C CA . ALA A 1 341 ? -0.281 78.531 35.923 1.00 24.79 356 ALA A CA 1
ATOM 2783 C C . ALA A 1 341 ? 0.582 78.926 34.729 1.00 26.24 356 ALA A C 1
ATOM 2784 O O . ALA A 1 341 ? 0.479 80.096 34.260 1.00 30.54 356 ALA A O 1
ATOM 2786 N N . GLY A 1 342 ? 1.432 78.023 34.293 1.00 25.41 357 GLY A N 1
ATOM 2787 C CA . GLY A 1 342 ? 2.248 78.217 33.094 1.00 26.95 357 GLY A CA 1
ATOM 2788 C C . GLY A 1 342 ? 1.994 77.092 32.120 1.00 23.42 357 GLY A C 1
ATOM 2789 O O . GLY A 1 342 ? 1.470 76.029 32.542 1.00 23.95 357 GLY A O 1
ATOM 2790 N N . TYR A 1 343 ? 2.347 77.314 30.863 1.00 22.60 358 TYR A N 1
ATOM 2791 C CA . TYR A 1 343 ? 2.128 76.329 29.784 1.00 21.48 358 TYR A CA 1
ATOM 2792 C C . TYR A 1 343 ? 3.434 76.126 29.047 1.00 20.82 358 TYR A C 1
ATOM 2793 O O . TYR A 1 343 ? 4.044 77.094 28.587 1.00 22.95 358 TYR A O 1
ATOM 2802 N N . LEU A 1 344 ? 3.913 74.893 29.053 1.00 21.34 359 LEU A N 1
ATOM 2803 C CA . LEU A 1 344 ? 5.229 74.518 28.469 1.00 22.16 359 LEU A CA 1
ATOM 2804 C C . LEU A 1 344 ? 5.018 73.854 27.113 1.00 21.00 359 LEU A C 1
ATOM 2805 O O . LEU A 1 344 ? 4.162 72.953 26.991 1.00 22.43 359 LEU A O 1
ATOM 2810 N N . ASN A 1 345 ? 5.798 74.255 26.131 1.00 22.19 360 ASN A N 1
ATOM 2811 C CA . ASN A 1 345 ? 5.850 73.580 24.815 1.00 22.92 360 ASN A CA 1
ATOM 2812 C C . ASN A 1 345 ? 7.320 73.342 24.491 1.00 20.86 360 ASN A C 1
ATOM 2813 O O . ASN A 1 345 ? 8.226 74.009 25.047 1.00 22.29 360 ASN A O 1
ATOM 2818 N N . ALA A 1 346 ? 7.551 72.342 23.659 1.00 21.18 361 ALA A N 1
ATOM 2819 C CA . ALA A 1 346 ? 8.907 71.991 23.239 1.00 21.57 361 ALA A CA 1
ATOM 2820 C C . ALA A 1 346 ? 8.805 71.095 22.020 1.00 22.89 361 ALA A C 1
ATOM 2821 O O . ALA A 1 346 ? 7.731 70.544 21.765 1.00 23.85 361 ALA A O 1
ATOM 2823 N N . ASN A 1 347 ? 9.937 70.904 21.364 1.00 21.87 362 ASN A N 1
ATOM 2824 C CA . ASN A 1 347 ? 10.113 69.807 20.401 1.00 21.89 362 ASN A CA 1
ATOM 2825 C C . ASN A 1 347 ? 10.827 68.664 21.119 1.00 22.65 362 ASN A C 1
ATOM 2826 O O . ASN A 1 347 ? 11.704 68.885 21.973 1.00 25.07 362 ASN A O 1
ATOM 2831 N N . VAL A 1 348 ? 10.431 67.452 20.778 1.00 20.83 363 VAL A N 1
ATOM 2832 C CA . VAL A 1 348 ? 11.125 66.258 21.296 1.00 20.54 363 VAL A CA 1
ATOM 2833 C C . VAL A 1 348 ? 11.846 65.562 20.156 1.00 20.44 363 VAL A C 1
ATOM 2834 O O . VAL A 1 348 ? 11.497 65.687 18.989 1.00 21.73 363 VAL A O 1
ATOM 2838 N N . ARG A 1 349 ? 12.897 64.881 20.554 1.00 19.40 364 ARG A N 1
ATOM 2839 C CA . ARG A 1 349 ? 13.718 64.087 19.623 1.00 19.56 364 ARG A CA 1
ATOM 2840 C C . ARG A 1 349 ? 14.057 62.759 20.311 1.00 20.40 364 ARG A C 1
ATOM 2841 O O . ARG A 1 349 ? 14.471 62.742 21.487 1.00 20.16 364 ARG A O 1
ATOM 2849 N N . TYR A 1 350 ? 13.853 61.670 19.588 1.00 20.37 365 TYR A N 1
ATOM 2850 C CA . TYR A 1 350 ? 14.302 60.333 20.030 1.00 18.41 365 TYR A CA 1
ATOM 2851 C C . TYR A 1 350 ? 15.755 60.133 19.631 1.00 19.96 365 TYR A C 1
ATOM 2852 O O . TYR A 1 350 ? 16.128 60.410 18.486 1.00 22.15 365 TYR A O 1
ATOM 2861 N N . ASN A 1 351 ? 16.552 59.615 20.547 1.00 19.03 366 ASN A N 1
ATOM 2862 C CA . ASN A 1 351 ? 17.984 59.363 20.253 1.00 20.41 366 ASN A CA 1
ATOM 2863 C C . ASN A 1 351 ? 18.312 57.924 20.610 1.00 20.36 366 ASN A C 1
ATOM 2864 O O . ASN A 1 351 ? 18.015 57.525 21.730 1.00 20.80 366 ASN A O 1
ATOM 2869 N N . ASN A 1 352 ? 18.955 57.213 19.692 1.00 19.30 367 ASN A N 1
ATOM 2870 C CA . ASN A 1 352 ? 19.506 55.878 20.019 1.00 19.90 367 ASN A CA 1
ATOM 2871 C C . ASN A 1 352 ? 20.973 56.097 20.364 1.00 18.85 367 ASN A C 1
ATOM 2872 O O . ASN A 1 352 ? 21.768 56.313 19.427 1.00 19.96 367 ASN A O 1
ATOM 2877 N N . VAL A 1 353 ? 21.290 56.069 21.660 1.00 18.66 368 VAL A N 1
ATOM 2878 C CA . VAL A 1 353 ? 22.661 56.393 22.129 1.00 17.54 368 VAL A CA 1
ATOM 2879 C C . VAL A 1 353 ? 23.445 55.107 22.454 1.00 19.08 368 VAL A C 1
ATOM 2880 O O . VAL A 1 353 ? 24.515 55.192 23.079 1.00 19.79 368 VAL A O 1
ATOM 2884 N N . GLY A 1 354 ? 22.878 53.955 22.082 1.00 19.80 369 GLY A N 1
ATOM 2885 C CA . GLY A 1 354 ? 23.545 52.667 22.231 1.00 19.53 369 GLY A CA 1
ATOM 2886 C C . GLY A 1 354 ? 24.164 52.207 20.930 1.00 20.13 369 GLY A C 1
ATOM 2887 O O . GLY A 1 354 ? 24.240 52.958 19.974 1.00 23.16 369 GLY A O 1
ATOM 2888 N N . THR A 1 355 ? 24.566 50.939 20.880 1.00 19.08 370 THR A N 1
ATOM 2889 C CA . THR A 1 355 ? 25.268 50.340 19.736 1.00 18.40 370 THR A CA 1
ATOM 2890 C C . THR A 1 355 ? 24.376 49.409 18.904 1.00 18.77 370 THR A C 1
ATOM 2891 O O . THR A 1 355 ? 24.846 48.964 17.814 1.00 21.43 370 THR A O 1
ATOM 2895 N N . GLY A 1 356 ? 23.166 49.114 19.375 1.00 19.72 371 GLY A N 1
ATOM 2896 C CA . GLY A 1 356 ? 22.283 48.174 18.677 1.00 20.60 371 GLY A CA 1
ATOM 2897 C C . GLY A 1 356 ? 21.190 48.852 17.880 1.00 19.65 371 GLY A C 1
ATOM 2898 O O . GLY A 1 356 ? 20.594 49.853 18.365 1.00 20.77 371 GLY A O 1
ATOM 2899 N N . ALA A 1 357 ? 20.950 48.384 16.662 1.00 20.64 372 ALA A N 1
ATOM 2900 C CA . ALA A 1 357 ? 19.836 48.883 15.819 1.00 21.50 372 ALA A CA 1
ATOM 2901 C C . ALA A 1 357 ? 18.522 48.424 16.456 1.00 21.64 372 ALA A C 1
ATOM 2902 O O . ALA A 1 357 ? 18.438 47.274 16.878 1.00 24.46 372 ALA A O 1
ATOM 2904 N N . ILE A 1 358 ? 17.547 49.320 16.539 1.00 21.78 373 ILE A N 1
ATOM 2905 C CA . ILE A 1 358 ? 16.212 48.953 17.085 1.00 21.53 373 ILE A CA 1
ATOM 2906 C C . ILE A 1 358 ? 15.154 49.247 16.035 1.00 22.06 373 ILE A C 1
ATOM 2907 O O . ILE A 1 358 ? 15.189 50.360 15.395 1.00 23.83 373 ILE A O 1
ATOM 2912 N N . TYR A 1 359 ? 14.221 48.309 15.870 1.00 22.62 374 TYR A N 1
ATOM 2913 C CA . TYR A 1 359 ? 13.144 48.428 14.848 1.00 23.96 374 TYR A CA 1
ATOM 2914 C C . TYR A 1 359 ? 11.768 48.338 15.495 1.00 24.22 374 TYR A C 1
ATOM 2915 O O . TYR A 1 359 ? 11.593 47.678 16.525 1.00 24.74 374 TYR A O 1
ATOM 2924 N N . ASP A 1 360 ? 10.823 49.012 14.862 1.00 25.17 375 ASP A N 1
ATOM 2925 C CA . ASP A 1 360 ? 9.379 48.904 15.174 1.00 28.14 375 ASP A CA 1
ATOM 2926 C C . ASP A 1 360 ? 9.126 49.141 16.660 1.00 25.80 375 ASP A C 1
ATOM 2927 O O . ASP A 1 360 ? 8.339 48.414 17.284 1.00 29.04 375 ASP A O 1
ATOM 2932 N N . VAL A 1 361 ? 9.718 50.199 17.191 1.00 25.41 376 VAL A N 1
ATOM 2933 C CA . VAL A 1 361 ? 9.596 50.535 18.631 1.00 25.13 376 VAL A CA 1
ATOM 2934 C C . VAL A 1 361 ? 8.622 51.696 18.809 1.00 24.94 376 VAL A C 1
ATOM 2935 O O . VAL A 1 361 ? 8.581 52.659 17.974 1.00 25.42 376 VAL A O 1
ATOM 2939 N N . LYS A 1 362 ? 7.880 51.638 19.897 1.00 24.27 377 LYS A N 1
ATOM 2940 C CA . LYS A 1 362 ? 6.954 52.737 20.275 1.00 24.39 377 LYS A CA 1
ATOM 2941 C C . LYS A 1 362 ? 7.284 53.081 21.713 1.00 25.40 377 LYS A C 1
ATOM 2942 O O . LYS A 1 362 ? 6.726 52.507 22.644 1.00 27.47 377 LYS A O 1
ATOM 2948 N N . PRO A 1 363 ? 8.315 53.922 21.931 1.00 24.28 378 PRO A N 1
ATOM 2949 C CA . PRO A 1 363 ? 8.824 54.139 23.273 1.00 24.41 378 PRO A CA 1
ATOM 2950 C C . PRO A 1 363 ? 7.797 54.858 24.133 1.00 23.86 378 PRO A C 1
ATOM 2951 O O . PRO A 1 363 ? 7.075 55.717 23.634 1.00 26.20 378 PRO A O 1
ATOM 2955 N N . THR A 1 364 ? 7.833 54.570 25.418 1.00 23.28 379 THR A N 1
ATOM 2956 C CA . THR A 1 364 ? 7.055 55.315 26.424 1.00 23.09 379 THR A CA 1
ATOM 2957 C C . THR A 1 364 ? 7.985 56.222 27.209 1.00 21.34 379 THR A C 1
ATOM 2958 O O . THR A 1 364 ? 9.074 55.789 27.610 1.00 23.32 379 THR A O 1
ATOM 2962 N N . THR A 1 365 ? 7.570 57.467 27.437 1.00 22.25 380 THR A N 1
ATOM 2963 C CA . THR A 1 365 ? 8.426 58.445 28.122 1.00 21.60 380 THR A CA 1
ATOM 2964 C C . THR A 1 365 ? 7.632 59.139 29.222 1.00 21.89 380 THR A C 1
ATOM 2965 O O . THR A 1 365 ? 6.609 59.725 28.917 1.00 24.23 380 THR A O 1
ATOM 2969 N N . SER A 1 366 ? 8.128 59.123 30.448 1.00 21.87 381 SER A N 1
ATOM 2970 C CA . SER A 1 366 ? 7.562 59.946 31.534 1.00 21.06 381 SER A CA 1
ATOM 2971 C C . SER A 1 366 ? 8.336 61.263 31.591 1.00 20.72 381 SER A C 1
ATOM 2972 O O . SER A 1 366 ? 9.562 61.244 31.382 1.00 20.44 381 SER A O 1
ATOM 2975 N N . PHE A 1 367 ? 7.630 62.340 31.920 1.00 19.35 382 PHE A N 1
ATOM 2976 C CA . PHE A 1 367 ? 8.192 63.682 32.184 1.00 20.25 382 PHE A CA 1
ATOM 2977 C C . PHE A 1 367 ? 7.911 63.967 33.651 1.00 20.30 382 PHE A C 1
ATOM 2978 O O . PHE A 1 367 ? 6.750 64.002 34.030 1.00 22.05 382 PHE A O 1
ATOM 2986 N N . VAL A 1 368 ? 8.964 64.043 34.460 1.00 19.89 383 VAL A N 1
ATOM 2987 C CA . VAL A 1 368 ? 8.811 64.118 35.935 1.00 20.61 383 VAL A CA 1
ATOM 2988 C C . VAL A 1 368 ? 9.568 65.338 36.428 1.00 20.97 383 VAL A C 1
ATOM 2989 O O . VAL A 1 368 ? 10.767 65.483 36.139 1.00 22.27 383 VAL A O 1
ATOM 2993 N N . LEU A 1 369 ? 8.869 66.161 37.193 1.00 21.06 384 LEU A N 1
ATOM 2994 C CA . LEU A 1 369 ? 9.441 67.387 37.767 1.00 20.35 384 LEU A CA 1
ATOM 2995 C C . LEU A 1 369 ? 9.324 67.289 39.279 1.00 21.97 384 LEU A C 1
ATOM 2996 O O . LEU A 1 369 ? 8.194 67.271 39.780 1.00 23.92 384 LEU A O 1
ATOM 3001 N N . GLU A 1 370 ? 10.457 67.258 39.983 1.00 24.84 385 GLU A N 1
ATOM 3002 C CA . GLU A 1 370 ? 10.472 67.187 41.461 1.00 26.44 385 GLU A CA 1
ATOM 3003 C C . GLU A 1 370 ? 9.488 66.102 41.911 1.00 26.31 385 GLU A C 1
ATOM 3004 O O . GLU A 1 370 ? 8.631 66.379 42.756 1.00 30.64 385 GLU A O 1
ATOM 3010 N N . LYS A 1 371 ? 9.654 64.905 41.331 1.00 27.99 386 LYS A N 1
ATOM 3011 C CA . LYS A 1 371 ? 8.945 63.652 41.683 1.00 31.48 386 LYS A CA 1
ATOM 3012 C C . LYS A 1 371 ? 7.500 63.595 41.177 1.00 32.28 386 LYS A C 1
ATOM 3013 O O . LYS A 1 371 ? 6.895 62.506 41.346 1.00 34.73 386 LYS A O 1
ATOM 3019 N N . ASN A 1 372 ? 6.975 64.641 40.554 1.00 27.06 387 ASN A N 1
ATOM 3020 C CA . ASN A 1 372 ? 5.585 64.681 40.056 1.00 26.96 387 ASN A CA 1
ATOM 3021 C C . ASN A 1 372 ? 5.577 64.493 38.541 1.00 24.25 387 ASN A C 1
ATOM 3022 O O . ASN A 1 372 ? 6.278 65.236 37.843 1.00 23.60 387 ASN A O 1
ATOM 3027 N N . THR A 1 373 ? 4.766 63.567 38.037 1.00 25.62 388 THR A N 1
ATOM 3028 C CA . THR A 1 373 ? 4.607 63.376 36.585 1.00 24.09 388 THR A CA 1
ATOM 3029 C C . THR A 1 373 ? 3.825 64.561 36.004 1.00 23.69 388 THR A C 1
ATOM 3030 O O . THR A 1 373 ? 2.703 64.836 36.462 1.00 27.60 388 THR A O 1
ATOM 3034 N N . ILE A 1 374 ? 4.382 65.190 34.977 1.00 20.60 389 ILE A N 1
ATOM 3035 C CA . ILE A 1 374 ? 3.710 66.330 34.293 1.00 20.45 389 ILE A CA 1
ATOM 3036 C C . ILE A 1 374 ? 3.242 65.939 32.892 1.00 20.84 389 ILE A C 1
ATOM 3037 O O . ILE A 1 374 ? 2.425 66.657 32.337 1.00 22.76 389 ILE A O 1
ATOM 3042 N N . ALA A 1 375 ? 3.716 64.834 32.333 1.00 21.46 390 ALA A N 1
ATOM 3043 C CA . ALA A 1 375 ? 3.282 64.389 31.002 1.00 21.57 390 ALA A CA 1
ATOM 3044 C C . ALA A 1 375 ? 3.818 62.989 30.775 1.00 20.72 390 ALA A C 1
ATOM 3045 O O . ALA A 1 375 ? 4.772 62.550 31.464 1.00 22.22 390 ALA A O 1
ATOM 3047 N N . THR A 1 376 ? 3.169 62.320 29.843 1.00 23.78 391 THR A N 1
ATOM 3048 C CA . THR A 1 376 ? 3.561 60.972 29.418 1.00 22.04 391 THR A CA 1
ATOM 3049 C C . THR A 1 376 ? 3.356 60.868 27.917 1.00 22.84 391 THR A C 1
ATOM 3050 O O . THR A 1 376 ? 2.266 61.254 27.426 1.00 28.00 391 THR A O 1
ATOM 3054 N N . ILE A 1 377 ? 4.366 60.352 27.225 1.00 23.52 392 ILE A N 1
ATOM 3055 C CA . ILE A 1 377 ? 4.208 59.859 25.828 1.00 26.27 392 ILE A CA 1
ATOM 3056 C C . ILE A 1 377 ? 4.000 58.342 25.887 1.00 24.83 392 ILE A C 1
ATOM 3057 O O . ILE A 1 377 ? 4.779 57.661 26.567 1.00 25.91 392 ILE A O 1
ATOM 3062 N N . THR A 1 378 ? 2.929 57.873 25.250 1.00 26.51 393 THR A N 1
ATOM 3063 C CA . THR A 1 378 ? 2.565 56.443 25.175 1.00 28.13 393 THR A CA 1
ATOM 3064 C C . THR A 1 378 ? 2.706 55.967 23.728 1.00 28.17 393 THR A C 1
ATOM 3065 O O . THR A 1 378 ? 3.062 56.762 22.813 1.00 27.17 393 THR A O 1
ATOM 3069 N N . ALA A 1 379 ? 2.382 54.708 23.488 1.00 27.96 394 ALA A N 1
ATOM 3070 C CA . ALA A 1 379 ? 2.374 54.186 22.113 1.00 30.09 394 ALA A CA 1
ATOM 3071 C C . ALA A 1 379 ? 1.452 55.049 21.228 1.00 30.59 394 ALA A C 1
ATOM 3072 O O . ALA A 1 379 ? 1.664 55.079 20.017 1.00 30.23 394 ALA A O 1
ATOM 3074 N N . LYS A 1 380 ? 0.438 55.709 21.805 1.00 30.48 395 LYS A N 1
ATOM 3075 C CA . LYS A 1 380 ? -0.557 56.515 21.055 1.00 34.23 395 LYS A CA 1
ATOM 3076 C C . LYS A 1 380 ? 0.108 57.571 20.158 1.00 31.13 395 LYS A C 1
ATOM 3077 O O . LYS A 1 380 ? -0.415 57.825 19.065 1.00 31.77 395 LYS A O 1
ATOM 3083 N N . SER A 1 381 ? 1.216 58.185 20.585 1.00 27.65 396 SER A N 1
ATOM 3084 C CA . SER A 1 381 ? 1.903 59.248 19.806 1.00 29.06 396 SER A CA 1
ATOM 3085 C C . SER A 1 381 ? 2.755 58.701 18.649 1.00 28.75 396 SER A C 1
ATOM 3086 O O . SER A 1 381 ? 3.161 59.520 17.802 1.00 32.29 396 SER A O 1
ATOM 3089 N N . ASN A 1 382 ? 3.013 57.394 18.587 1.00 28.24 397 ASN A N 1
ATOM 3090 C CA . ASN A 1 382 ? 3.832 56.792 17.493 1.00 28.28 397 ASN A CA 1
ATOM 3091 C C . ASN A 1 382 ? 3.027 55.642 16.873 1.00 30.10 397 ASN A C 1
ATOM 3092 O O . ASN A 1 382 ? 3.484 54.477 16.945 1.00 32.68 397 ASN A O 1
ATOM 3097 N N . SER A 1 383 ? 1.891 55.952 16.239 1.00 34.62 398 SER A N 1
ATOM 3098 C CA . SER A 1 383 ? 1.050 54.921 15.575 1.00 35.56 398 SER A CA 1
ATOM 3099 C C . SER A 1 383 ? 1.898 54.255 14.485 1.00 36.04 398 SER A C 1
ATOM 3100 O O . SER A 1 383 ? 1.736 53.060 14.267 1.00 37.33 398 SER A O 1
ATOM 3103 N N . THR A 1 384 ? 2.788 55.030 13.855 1.00 33.25 399 THR A N 1
ATOM 3104 C CA . THR A 1 384 ? 3.863 54.524 12.975 1.00 32.71 399 THR A CA 1
ATOM 3105 C C . THR A 1 384 ? 5.067 54.285 13.892 1.00 31.42 399 THR A C 1
ATOM 3106 O O . THR A 1 384 ? 5.623 55.251 14.401 1.00 32.96 399 THR A O 1
ATOM 3110 N N . ALA A 1 385 ? 5.397 53.034 14.166 1.00 30.63 400 ALA A N 1
ATOM 3111 C CA . ALA A 1 385 ? 6.542 52.702 15.034 1.00 29.42 400 ALA A CA 1
ATOM 3112 C C . ALA A 1 385 ? 7.837 53.247 14.416 1.00 28.19 400 ALA A C 1
ATOM 3113 O O . ALA A 1 385 ? 7.924 53.381 13.171 1.00 30.19 400 ALA A O 1
ATOM 3115 N N . LEU A 1 386 ? 8.832 53.462 15.268 1.00 26.13 401 LEU A N 1
ATOM 3116 C CA . LEU A 1 386 ? 10.148 54.051 14.909 1.00 24.89 401 LEU A CA 1
ATOM 3117 C C . LEU A 1 386 ? 11.184 52.954 14.685 1.00 26.09 401 LEU A C 1
ATOM 3118 O O . LEU A 1 386 ? 11.163 51.943 15.407 1.00 26.74 401 LEU A O 1
ATOM 3123 N N . SER A 1 387 ? 12.149 53.238 13.818 1.00 25.73 402 SER A N 1
ATOM 3124 C CA . SER A 1 387 ? 13.363 52.411 13.666 1.00 25.78 402 SER A CA 1
ATOM 3125 C C . SER A 1 387 ? 14.536 53.370 13.713 1.00 24.41 402 SER A C 1
ATOM 3126 O O . SER A 1 387 ? 14.508 54.355 12.966 1.00 26.51 402 SER A O 1
ATOM 3129 N N . ILE A 1 388 ? 15.449 53.162 14.649 1.00 23.38 403 ILE A N 1
ATOM 3130 C CA . ILE A 1 388 ? 16.554 54.126 14.888 1.00 22.92 403 ILE A CA 1
ATOM 3131 C C . ILE A 1 388 ? 17.875 53.369 14.960 1.00 22.68 403 ILE A C 1
ATOM 3132 O O . ILE A 1 388 ? 18.046 52.477 15.829 1.00 23.20 403 ILE A O 1
ATOM 3137 N N . SER A 1 389 ? 18.793 53.747 14.075 1.00 23.40 404 SER A N 1
ATOM 3138 C CA . SER A 1 389 ? 20.173 53.200 14.030 1.00 22.62 404 SER A CA 1
ATOM 3139 C C . SER A 1 389 ? 20.970 53.740 15.211 1.00 22.85 404 SER A C 1
ATOM 3140 O O . SER A 1 389 ? 20.739 54.849 15.722 1.00 22.10 404 SER A O 1
ATOM 3143 N N . PRO A 1 390 ? 22.008 53.009 15.646 1.00 22.37 405 PRO A N 1
ATOM 3144 C CA . PRO A 1 390 ? 22.850 53.501 16.732 1.00 21.18 405 PRO A CA 1
ATOM 3145 C C . PRO A 1 390 ? 23.495 54.829 16.331 1.00 22.17 405 PRO A C 1
ATOM 3146 O O . PRO A 1 390 ? 23.971 54.979 15.198 1.00 23.91 405 PRO A O 1
ATOM 3150 N N . GLY A 1 391 ? 23.529 55.736 17.309 1.00 21.66 406 GLY A N 1
ATOM 3151 C CA . GLY A 1 391 ? 24.096 57.083 17.160 1.00 21.28 406 GLY A CA 1
ATOM 3152 C C . GLY A 1 391 ? 23.248 57.975 16.299 1.00 22.82 406 GLY A C 1
ATOM 3153 O O . GLY A 1 391 ? 23.757 59.037 15.895 1.00 25.95 406 GLY A O 1
ATOM 3154 N N . GLU A 1 392 ? 22.017 57.571 15.987 1.00 21.98 407 GLU A N 1
ATOM 3155 C CA . GLU A 1 392 ? 21.126 58.420 15.176 1.00 21.65 407 GLU A CA 1
ATOM 3156 C C . GLU A 1 392 ? 19.904 58.815 16.001 1.00 20.93 407 GLU A C 1
ATOM 3157 O O . GLU A 1 392 ? 19.688 58.304 17.111 1.00 20.81 407 GLU A O 1
ATOM 3163 N N . SER A 1 393 ? 19.158 59.748 15.446 1.00 23.41 408 SER A N 1
ATOM 3164 C CA . SER A 1 393 ? 17.961 60.298 16.094 1.00 24.14 408 SER A CA 1
ATOM 3165 C C . SER A 1 393 ? 16.756 60.180 15.163 1.00 23.48 408 SER A C 1
ATOM 3166 O O . SER A 1 393 ? 16.924 60.072 13.918 1.00 23.71 408 SER A O 1
ATOM 3169 N N . TYR A 1 394 ? 15.569 60.240 15.767 1.00 23.03 409 TYR A N 1
ATOM 3170 C CA . TYR A 1 394 ? 14.318 60.511 15.025 1.00 23.11 409 TYR A CA 1
ATOM 3171 C C . TYR A 1 394 ? 13.567 61.650 15.688 1.00 22.91 409 TYR A C 1
ATOM 3172 O O . TYR A 1 394 ? 13.261 61.605 16.873 1.00 22.57 409 TYR A O 1
ATOM 3181 N N . PRO A 1 395 ? 13.233 62.721 14.954 1.00 22.93 410 PRO A N 1
ATOM 3182 C CA . PRO A 1 395 ? 13.738 63.015 13.620 1.00 24.91 410 PRO A CA 1
ATOM 3183 C C . PRO A 1 395 ? 15.271 63.084 13.573 1.00 25.30 410 PRO A C 1
ATOM 3184 O O . PRO A 1 395 ? 15.937 63.297 14.585 1.00 23.73 410 PRO A O 1
ATOM 3188 N N . LYS A 1 396 ? 15.794 62.863 12.380 1.00 26.12 411 LYS A N 1
ATOM 3189 C CA . LYS A 1 396 ? 17.252 62.865 12.147 1.00 29.03 411 LYS A CA 1
ATOM 3190 C C . LYS A 1 396 ? 17.828 64.254 12.473 1.00 26.89 411 LYS A C 1
ATOM 3191 O O . LYS A 1 396 ? 17.164 65.291 12.297 1.00 27.80 411 LYS A O 1
ATOM 3197 N N . LYS A 1 397 ? 19.053 64.289 12.938 1.00 27.54 412 LYS A N 1
ATOM 3198 C CA . LYS A 1 397 ? 19.821 65.533 13.159 1.00 30.74 412 LYS A CA 1
ATOM 3199 C C . LYS A 1 397 ? 19.758 66.372 11.876 1.00 33.19 412 LYS A C 1
ATOM 3200 O O . LYS A 1 397 ? 19.912 65.809 10.771 1.00 35.48 412 LYS A O 1
ATOM 3206 N N . GLY A 1 398 ? 19.495 67.669 12.026 1.00 34.58 413 GLY A N 1
ATOM 3207 C CA . GLY A 1 398 ? 19.344 68.603 10.901 1.00 35.71 413 GLY A CA 1
ATOM 3208 C C . GLY A 1 398 ? 17.892 68.804 10.532 1.00 32.90 413 GLY A C 1
ATOM 3209 O O . GLY A 1 398 ? 17.617 69.763 9.833 1.00 39.19 413 GLY A O 1
ATOM 3210 N N . GLN A 1 399 ? 16.998 67.939 11.014 1.00 30.42 414 GLN A N 1
ATOM 3211 C CA . GLN A 1 399 ? 15.529 68.088 10.913 1.00 31.52 414 GLN A CA 1
ATOM 3212 C C . GLN A 1 399 ? 15.008 68.609 12.261 1.00 28.79 414 GLN A C 1
ATOM 3213 O O . GLN A 1 399 ? 15.573 68.299 13.310 1.00 27.95 414 GLN A O 1
ATOM 3219 N N A ASN A 1 400 ? 13.923 69.378 12.226 0.50 30.29 415 ASN A N 1
ATOM 3220 N N B ASN A 1 400 ? 13.943 69.417 12.239 0.50 30.78 415 ASN A N 1
ATOM 3221 C CA A ASN A 1 400 ? 13.268 69.857 13.464 0.50 30.56 415 ASN A CA 1
ATOM 3222 C CA B ASN A 1 400 ? 13.298 69.885 13.491 0.50 31.68 415 ASN A CA 1
ATOM 3223 C C A ASN A 1 400 ? 12.781 68.645 14.264 0.50 25.90 415 ASN A C 1
ATOM 3224 C C B ASN A 1 400 ? 12.782 68.666 14.263 0.50 26.53 415 ASN A C 1
ATOM 3225 O O A ASN A 1 400 ? 12.356 67.634 13.655 0.50 29.26 415 ASN A O 1
ATOM 3226 O O B ASN A 1 400 ? 12.325 67.680 13.634 0.50 29.39 415 ASN A O 1
ATOM 3235 N N . GLY A 1 401 ? 12.816 68.759 15.588 1.00 25.70 416 GLY A N 1
ATOM 3236 C CA . GLY A 1 401 ? 12.142 67.806 16.466 1.00 23.25 416 GLY A CA 1
ATOM 3237 C C . GLY A 1 401 ? 10.626 67.889 16.323 1.00 24.73 416 GLY A C 1
ATOM 3238 O O . GLY A 1 401 ? 10.088 68.694 15.547 1.00 26.98 416 GLY A O 1
ATOM 3239 N N . ILE A 1 402 ? 9.948 67.015 17.037 1.00 23.02 417 ILE A N 1
ATOM 3240 C CA . ILE A 1 402 ? 8.476 66.861 16.970 1.00 24.24 417 ILE A CA 1
ATOM 3241 C C . ILE A 1 402 ? 7.865 67.799 18.009 1.00 23.12 417 ILE A C 1
ATOM 3242 O O . ILE A 1 402 ? 8.149 67.630 19.189 1.00 23.19 417 ILE A O 1
ATOM 3247 N N . ALA A 1 403 ? 6.981 68.706 17.610 1.00 24.46 418 ALA A N 1
ATOM 3248 C CA . ALA A 1 403 ? 6.321 69.572 18.606 1.00 27.03 418 ALA A CA 1
ATOM 3249 C C . ALA A 1 403 ? 5.452 68.710 19.528 1.00 24.59 418 ALA A C 1
ATOM 3250 O O . ALA A 1 403 ? 4.652 67.926 18.997 1.00 26.37 418 ALA A O 1
ATOM 3252 N N . ILE A 1 404 ? 5.567 68.883 20.845 1.00 25.75 419 ILE A N 1
ATOM 3253 C CA . ILE A 1 404 ? 4.704 68.183 21.841 1.00 25.49 419 ILE A CA 1
ATOM 3254 C C . ILE A 1 404 ? 3.235 68.434 21.466 1.00 25.94 419 ILE A C 1
ATOM 3255 O O . ILE A 1 404 ? 2.434 67.470 21.467 1.00 25.53 419 ILE A O 1
ATOM 3260 N N . THR A 1 405 ? 2.889 69.660 21.070 1.00 27.26 420 THR A N 1
ATOM 3261 C CA . THR A 1 405 ? 1.467 69.971 20.773 1.00 28.44 420 THR A CA 1
ATOM 3262 C C . THR A 1 405 ? 0.959 69.186 19.552 1.00 29.84 420 THR A C 1
ATOM 3263 O O . THR A 1 405 ? -0.281 69.097 19.371 1.00 37.16 420 THR A O 1
ATOM 3267 N N . SER A 1 406 ? 1.823 68.581 18.752 1.00 29.37 421 SER A N 1
ATOM 3268 C CA . SER A 1 406 ? 1.428 67.837 17.524 1.00 29.64 421 SER A CA 1
ATOM 3269 C C . SER A 1 406 ? 1.253 66.353 17.844 1.00 29.19 421 SER A C 1
ATOM 3270 O O . SER A 1 406 ? 0.765 65.637 16.974 1.00 34.99 421 SER A O 1
ATOM 3273 N N . MET A 1 407 ? 1.690 65.892 19.011 1.00 29.27 422 MET A N 1
ATOM 3274 C CA . MET A 1 407 ? 1.706 64.439 19.321 1.00 28.12 422 MET A CA 1
ATOM 3275 C C . MET A 1 407 ? 0.383 64.022 19.926 1.00 29.38 422 MET A C 1
ATOM 3276 O O . MET A 1 407 ? -0.198 64.788 20.683 1.00 28.79 422 MET A O 1
ATOM 3281 N N . ASP A 1 408 ? -0.081 62.842 19.544 1.00 28.25 423 ASP A N 1
ATOM 3282 C CA . ASP A 1 408 ? -1.490 62.426 19.816 1.00 29.68 423 ASP A CA 1
ATOM 3283 C C . ASP A 1 408 ? -1.780 62.368 21.327 1.00 29.53 423 ASP A C 1
ATOM 3284 O O . ASP A 1 408 ? -2.936 62.668 21.718 1.00 34.58 423 ASP A O 1
ATOM 3289 N N . ASP A 1 409 ? -0.794 62.094 22.177 1.00 27.85 424 ASP A N 1
ATOM 3290 C CA . ASP A 1 409 ? -1.010 62.031 23.647 1.00 29.20 424 ASP A CA 1
ATOM 3291 C C . ASP A 1 409 ? -1.417 63.401 24.195 1.00 31.64 424 ASP A C 1
ATOM 3292 O O . ASP A 1 409 ? -2.062 63.464 25.237 1.00 35.50 424 ASP A O 1
ATOM 3297 N N . PHE A 1 410 ? -1.061 64.480 23.522 1.00 32.18 425 PHE A N 1
ATOM 3298 C CA . PHE A 1 410 ? -1.226 65.831 24.107 1.00 30.51 425 PHE A CA 1
ATOM 3299 C C . PHE A 1 410 ? -2.516 66.527 23.646 1.00 32.52 425 PHE A C 1
ATOM 3300 O O . PHE A 1 410 ? -2.818 67.615 24.190 1.00 33.28 425 PHE A O 1
ATOM 3308 N N . ASN A 1 411 ? -3.219 66.004 22.643 1.00 35.45 426 ASN A N 1
ATOM 3309 C CA . ASN A 1 411 ? -4.564 66.510 22.246 1.00 39.59 426 ASN A CA 1
ATOM 3310 C C . ASN A 1 411 ? -4.462 67.999 21.870 1.00 33.09 426 ASN A C 1
ATOM 3311 O O . ASN A 1 411 ? -5.381 68.764 22.184 1.00 35.56 426 ASN A O 1
ATOM 3316 N N . SER A 1 412 ? -3.370 68.393 21.206 1.00 31.95 427 SER A N 1
ATOM 3317 C CA . SER A 1 412 ? -3.119 69.747 20.635 1.00 31.85 427 SER A CA 1
ATOM 3318 C C . SER A 1 412 ? -2.867 70.779 21.735 1.00 29.77 427 SER A C 1
ATOM 3319 O O . SER A 1 412 ? -2.887 71.968 21.429 1.00 33.34 427 SER A O 1
ATOM 3322 N N . HIS A 1 413 ? -2.613 70.349 22.962 1.00 28.79 428 HIS A N 1
ATOM 3323 C CA . HIS A 1 413 ? -2.407 71.249 24.116 1.00 27.33 428 HIS A CA 1
ATOM 3324 C C . HIS A 1 413 ? -0.989 71.139 24.637 1.00 24.69 428 HIS A C 1
ATOM 3325 O O . HIS A 1 413 ? -0.352 70.087 24.557 1.00 25.83 428 HIS A O 1
ATOM 3332 N N . PRO A 1 414 ? -0.478 72.259 25.182 1.00 25.86 429 PRO A N 1
ATOM 3333 C CA . PRO A 1 414 ? 0.797 72.258 25.870 1.00 22.85 429 PRO A CA 1
ATOM 3334 C C . PRO A 1 414 ? 0.704 71.556 27.231 1.00 22.85 429 PRO A C 1
ATOM 3335 O O . PRO A 1 414 ? -0.341 71.004 27.579 1.00 25.61 429 PRO A O 1
ATOM 3339 N N . ILE A 1 415 ? 1.827 71.524 27.943 1.00 21.38 430 ILE A N 1
ATOM 3340 C CA . ILE A 1 415 ? 1.924 70.896 29.285 1.00 22.25 430 ILE A CA 1
ATOM 3341 C C . ILE A 1 415 ? 1.567 71.969 30.311 1.00 21.30 430 ILE A C 1
ATOM 3342 O O . ILE A 1 415 ? 2.254 73.010 30.362 1.00 22.62 430 ILE A O 1
ATOM 3347 N N . THR A 1 416 ? 0.520 71.764 31.082 1.00 22.28 431 THR A N 1
ATOM 3348 C CA . THR A 1 416 ? 0.153 72.682 32.175 1.00 22.21 431 THR A CA 1
ATOM 3349 C C . THR A 1 416 ? 1.086 72.481 33.373 1.00 23.01 431 THR A C 1
ATOM 3350 O O . THR A 1 416 ? 1.315 71.284 33.815 1.00 24.73 431 THR A O 1
ATOM 3354 N N . LEU A 1 417 ? 1.583 73.612 33.901 1.00 23.19 432 LEU A N 1
ATOM 3355 C CA . LEU A 1 417 ? 2.355 73.650 35.159 1.00 23.14 432 LEU A CA 1
ATOM 3356 C C . LEU A 1 417 ? 1.600 74.483 36.185 1.00 24.30 432 LEU A C 1
ATOM 3357 O O . LEU A 1 417 ? 1.147 75.571 35.812 1.00 26.12 432 LEU A O 1
ATOM 3362 N N . ASN A 1 418 ? 1.442 73.975 37.413 1.00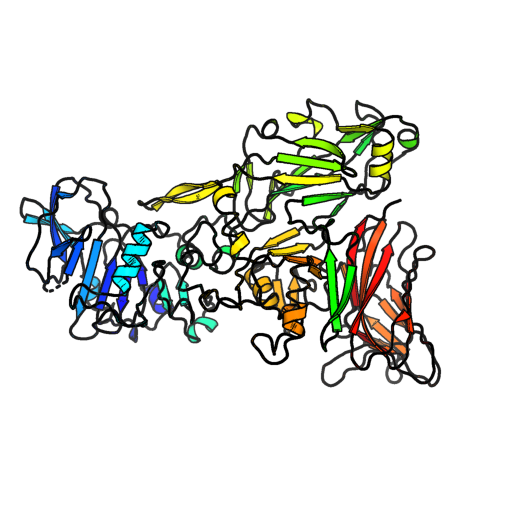 24.59 433 ASN A N 1
ATOM 3363 C CA . ASN A 1 418 ? 0.891 74.793 38.519 1.00 26.55 433 ASN A CA 1
ATOM 3364 C C . ASN A 1 418 ? 1.913 75.886 38.877 1.00 24.59 433 ASN A C 1
ATOM 3365 O O . ASN A 1 418 ? 3.072 75.908 38.366 1.00 24.67 433 ASN A O 1
ATOM 3370 N N . LYS A 1 419 ? 1.506 76.828 39.707 1.00 26.04 434 LYS A N 1
ATOM 3371 C CA . LYS A 1 419 ? 2.370 77.989 40.041 1.00 26.29 434 LYS A CA 1
ATOM 3372 C C . LYS A 1 419 ? 3.715 77.513 40.605 1.00 24.98 434 LYS A C 1
ATOM 3373 O O . LYS A 1 419 ? 4.780 78.056 40.211 1.00 24.48 434 LYS A O 1
ATOM 3379 N N . LYS A 1 420 ? 3.688 76.574 41.541 1.00 25.47 435 LYS A N 1
ATOM 3380 C CA . LYS A 1 420 ? 4.939 76.048 42.162 1.00 25.41 435 LYS A CA 1
ATOM 3381 C C . LYS A 1 420 ? 5.840 75.419 41.083 1.00 23.76 435 LYS A C 1
ATOM 3382 O O . LYS A 1 420 ? 7.054 75.631 41.071 1.00 23.76 435 LYS A O 1
ATOM 3388 N N . GLN A 1 421 ? 5.245 74.663 40.174 1.00 23.05 436 GLN A N 1
ATOM 3389 C CA . GLN A 1 421 ? 5.974 73.931 39.119 1.00 23.15 436 GLN A CA 1
ATOM 3390 C C . GLN A 1 421 ? 6.597 74.917 38.131 1.00 22.67 436 GLN A C 1
ATOM 3391 O O . GLN A 1 421 ? 7.735 74.704 37.687 1.00 21.95 436 GLN A O 1
ATOM 3397 N N . LEU A 1 422 ? 5.859 75.965 37.792 1.00 23.69 437 LEU A N 1
ATOM 3398 C CA . LEU A 1 422 ? 6.392 76.995 36.886 1.00 23.92 437 LEU A CA 1
ATOM 3399 C C . LEU A 1 422 ? 7.646 77.603 37.538 1.00 22.61 437 LEU A C 1
ATOM 3400 O O . LEU A 1 422 ? 8.706 77.722 36.881 1.00 22.90 437 LEU A O 1
ATOM 3405 N N . ASP A 1 423 ? 7.587 77.902 38.828 1.00 22.72 438 ASP A N 1
ATOM 3406 C CA . ASP A 1 423 ? 8.780 78.424 39.557 1.00 24.33 438 ASP A CA 1
ATOM 3407 C C . ASP A 1 423 ? 9.917 77.384 39.559 1.00 23.24 438 ASP A C 1
ATOM 3408 O O . ASP A 1 423 ? 11.069 77.739 39.324 1.00 24.23 438 ASP A O 1
ATOM 3413 N N . GLN A 1 424 ? 9.605 76.113 39.759 1.00 21.55 439 GLN A N 1
ATOM 3414 C CA . GLN A 1 424 ? 10.623 75.041 39.757 1.00 22.26 439 GLN A CA 1
ATOM 3415 C C . GLN A 1 424 ? 11.342 75.023 38.404 1.00 21.79 439 GLN A C 1
ATOM 3416 O O . GLN A 1 424 ? 12.582 74.907 38.386 1.00 21.77 439 GLN A O 1
ATOM 3422 N N . VAL A 1 425 ? 10.622 75.067 37.283 1.00 21.48 440 VAL A N 1
ATOM 3423 C CA . VAL A 1 425 ? 11.294 75.014 35.951 1.00 20.92 440 VAL A CA 1
ATOM 3424 C C . VAL A 1 425 ? 12.172 76.260 35.792 1.00 20.53 440 VAL A C 1
ATOM 3425 O O . VAL A 1 425 ? 13.333 76.157 35.401 1.00 21.31 440 VAL A O 1
ATOM 3429 N N . LEU A 1 426 ? 11.638 77.444 36.100 1.00 22.45 441 LEU A N 1
ATOM 3430 C CA . LEU A 1 426 ? 12.373 78.720 35.878 1.00 22.83 441 LEU A CA 1
ATOM 3431 C C . LEU A 1 426 ? 13.616 78.759 36.755 1.00 23.48 441 LEU A C 1
ATOM 3432 O O . LEU A 1 426 ? 14.534 79.551 36.378 1.00 25.95 441 LEU A O 1
ATOM 3437 N N . THR A 1 427 ? 13.649 78.011 37.867 1.00 23.01 442 THR A N 1
ATOM 3438 C CA . THR A 1 427 ? 14.809 78.009 38.802 1.00 25.15 442 THR A CA 1
ATOM 3439 C C . THR A 1 427 ? 15.728 76.812 38.565 1.00 23.40 442 THR A C 1
ATOM 3440 O O . THR A 1 427 ? 16.540 76.521 39.460 1.00 24.57 442 THR A O 1
ATOM 3444 N N . ASN A 1 428 ? 15.611 76.150 37.406 1.00 22.48 443 ASN A N 1
ATOM 3445 C CA . ASN A 1 428 ? 16.576 75.134 36.925 1.00 22.10 443 ASN A CA 1
ATOM 3446 C C . ASN A 1 428 ? 16.464 73.838 37.722 1.00 23.58 443 ASN A C 1
ATOM 3447 O O . ASN A 1 428 ? 17.420 73.008 37.726 1.00 25.40 443 ASN A O 1
ATOM 3452 N N . ASN A 1 429 ? 15.284 73.555 38.248 1.00 21.80 444 ASN A N 1
ATOM 3453 C CA . ASN A 1 429 ? 14.988 72.183 38.691 1.00 21.27 444 ASN A CA 1
ATOM 3454 C C . ASN A 1 429 ? 14.698 71.399 37.414 1.00 22.51 444 ASN A C 1
ATOM 3455 O O . ASN A 1 429 ? 13.982 71.845 36.521 1.00 21.84 444 ASN A O 1
ATOM 3460 N N . PRO A 1 430 ? 15.274 70.205 37.241 1.00 20.71 445 PRO A N 1
ATOM 3461 C CA . PRO A 1 430 ? 15.182 69.546 35.956 1.00 20.46 445 PRO A CA 1
ATOM 3462 C C . PRO A 1 430 ? 13.852 68.832 35.715 1.00 19.77 445 PRO A C 1
ATOM 3463 O O . PRO A 1 430 ? 13.223 68.368 36.676 1.00 21.72 445 PRO A O 1
ATOM 3467 N N . ILE A 1 431 ? 13.463 68.794 34.446 1.00 19.97 446 ILE A N 1
ATOM 3468 C CA . ILE A 1 431 ? 12.404 67.871 33.974 1.00 19.32 446 ILE A CA 1
ATOM 3469 C C . ILE A 1 431 ? 13.146 66.603 33.588 1.00 19.63 446 ILE A C 1
ATOM 3470 O O . ILE A 1 431 ? 13.979 66.642 32.672 1.00 20.78 446 ILE A O 1
ATOM 3475 N N . MET A 1 432 ? 12.829 65.525 34.293 1.00 19.95 447 MET A N 1
ATOM 3476 C CA . MET A 1 432 ? 13.468 64.219 34.028 1.00 20.14 447 MET A CA 1
ATOM 3477 C C . MET A 1 432 ? 12.608 63.465 33.000 1.00 19.43 447 MET A C 1
ATOM 3478 O O . MET A 1 432 ? 11.389 63.344 33.195 1.00 21.10 447 MET A O 1
ATOM 3483 N N . LEU A 1 433 ? 13.246 62.975 31.949 1.00 19.78 448 LEU A N 1
ATOM 3484 C CA . LEU A 1 433 ? 12.628 62.177 30.871 1.00 20.34 448 LEU A CA 1
ATOM 3485 C C . LEU A 1 433 ? 13.187 60.766 31.002 1.00 20.41 448 LEU A C 1
ATOM 3486 O O . LEU A 1 433 ? 14.382 60.557 30.766 1.00 20.26 448 LEU A O 1
ATOM 3491 N N . GLU A 1 434 ? 12.305 59.830 31.308 1.00 20.53 449 GLU A N 1
ATOM 3492 C CA . GLU A 1 434 ? 12.687 58.403 31.429 1.00 20.14 449 GLU A CA 1
ATOM 3493 C C . GLU A 1 434 ? 11.946 57.643 30.332 1.00 20.20 449 GLU A C 1
ATOM 3494 O O . GLU A 1 434 ? 10.695 57.627 30.365 1.00 22.06 449 GLU A O 1
ATOM 3500 N N . THR A 1 435 ? 12.682 56.982 29.443 1.00 19.74 450 THR A N 1
ATOM 3501 C CA . THR A 1 435 ? 12.126 56.302 28.254 1.00 21.66 450 THR A CA 1
ATOM 3502 C C . THR A 1 435 ? 12.327 54.794 28.369 1.00 22.42 450 THR A C 1
ATOM 3503 O O . THR A 1 435 ? 13.399 54.336 28.785 1.00 23.86 450 THR A O 1
ATOM 3507 N N . ASP A 1 436 ? 11.319 54.061 27.947 1.00 23.64 451 ASP A N 1
ATOM 3508 C CA . ASP A 1 436 ? 11.344 52.571 27.940 1.00 24.96 451 ASP A CA 1
ATOM 3509 C C . ASP A 1 436 ? 11.107 52.095 26.494 1.00 28.34 451 ASP A C 1
ATOM 3510 O O . ASP A 1 436 ? 10.232 52.717 25.879 1.00 32.46 451 ASP A O 1
ATOM 3515 N N . GLN A 1 437 ? 11.722 50.981 26.032 1.00 35.15 452 GLN A N 1
ATOM 3516 C CA . GLN A 1 437 ? 11.812 50.525 24.594 1.00 34.39 452 GLN A CA 1
ATOM 3517 C C . GLN A 1 437 ? 11.380 49.050 24.432 1.00 40.79 452 GLN A C 1
ATOM 3518 O O . GLN A 1 437 ? 11.995 48.384 23.482 1.00 35.35 452 GLN A O 1
ATOM 3524 N N . THR A 1 438 ? 10.327 48.574 25.165 1.00 44.69 453 THR A N 1
ATOM 3525 C CA . THR A 1 438 ? 9.954 47.124 25.363 1.00 53.66 453 THR A CA 1
ATOM 3526 C C . THR A 1 438 ? 9.255 46.408 24.182 1.00 41.27 453 THR A C 1
ATOM 3527 O O . THR A 1 438 ? 9.093 45.163 24.294 1.00 48.68 453 THR A O 1
ATOM 3531 N N . ASP A 1 439 ? 8.891 47.072 23.082 1.00 39.76 454 ASP A N 1
ATOM 3532 C CA . ASP A 1 439 ? 8.402 46.359 21.876 1.00 35.81 454 ASP A CA 1
ATOM 3533 C C . ASP A 1 439 ? 9.428 46.354 20.737 1.00 28.53 454 ASP A C 1
ATOM 3534 O O . ASP A 1 439 ? 9.161 45.705 19.711 1.00 30.99 454 ASP A O 1
ATOM 3539 N N . GLY A 1 440 ? 10.550 47.045 20.885 1.00 24.45 455 GLY A N 1
ATOM 3540 C CA . GLY A 1 440 ? 11.523 47.161 19.791 1.00 24.23 455 GLY A CA 1
ATOM 3541 C C . GLY A 1 440 ? 12.174 45.818 19.528 1.00 24.92 455 GLY A C 1
ATOM 3542 O O . GLY A 1 440 ? 12.372 45.052 20.489 1.00 24.53 455 GLY A O 1
ATOM 3543 N N . ILE A 1 441 ? 12.472 45.540 18.269 1.00 24.31 456 ILE A N 1
ATOM 3544 C CA . ILE A 1 441 ? 13.040 44.228 17.851 1.00 24.87 456 ILE A CA 1
ATOM 3545 C C . ILE A 1 441 ? 14.438 44.385 17.242 1.00 24.05 456 ILE A C 1
ATOM 3546 O O . ILE A 1 441 ? 14.855 45.498 16.888 1.00 23.99 456 ILE A O 1
ATOM 3551 N N . TYR A 1 442 ? 15.139 43.260 17.165 1.00 24.68 457 TYR A N 1
ATOM 3552 C CA . TYR A 1 442 ? 16.404 43.097 16.407 1.00 24.59 457 TYR A CA 1
ATOM 3553 C C . TYR A 1 442 ? 16.143 42.072 15.292 1.00 26.21 457 TYR A C 1
ATOM 3554 O O . TYR A 1 442 ? 15.161 41.304 15.336 1.00 28.53 457 TYR A O 1
ATOM 3563 N N . LYS A 1 443 ? 17.036 42.054 14.315 1.00 29.29 458 LYS A N 1
ATOM 3564 C CA . LYS A 1 443 ? 16.987 41.101 13.181 1.00 30.70 458 LYS A CA 1
ATOM 3565 C C . LYS A 1 443 ? 18.076 40.041 13.309 1.00 31.58 458 LYS A C 1
ATOM 3566 O O . LYS A 1 443 ? 19.159 40.372 13.838 1.00 32.20 458 LYS A O 1
ATOM 3572 N N . ILE A 1 444 ? 17.749 38.815 12.868 1.00 31.44 459 ILE A N 1
ATOM 3573 C CA . ILE A 1 444 ? 18.634 37.621 12.876 1.00 31.29 459 ILE A CA 1
ATOM 3574 C C . ILE A 1 444 ? 18.523 36.926 11.505 1.00 36.86 459 ILE A C 1
ATOM 3575 O O . ILE A 1 444 ? 17.887 37.485 10.581 1.00 39.44 459 ILE A O 1
ATOM 3580 N N . LYS A 1 445 ? 19.123 35.739 11.374 1.00 37.90 460 LYS A N 1
ATOM 3581 C CA . LYS A 1 445 ? 19.002 34.843 10.179 1.00 37.86 460 LYS A CA 1
ATOM 3582 C C . LYS A 1 445 ? 18.262 33.574 10.589 1.00 40.95 460 LYS A C 1
ATOM 3583 O O . LYS A 1 445 ? 18.467 33.120 11.741 1.00 48.05 460 LYS A O 1
ATOM 3589 N N . ASP A 1 446 ? 17.366 33.090 9.716 1.00 38.20 461 ASP A N 1
ATOM 3590 C CA . ASP A 1 446 ? 16.624 31.822 9.947 1.00 34.38 461 ASP A CA 1
ATOM 3591 C C . ASP A 1 446 ? 17.423 30.691 9.293 1.00 35.84 461 ASP A C 1
ATOM 3592 O O . ASP A 1 446 ? 18.487 30.967 8.686 1.00 36.67 461 ASP A O 1
ATOM 3597 N N . THR A 1 447 ? 16.893 29.469 9.364 1.00 39.36 462 THR A N 1
ATOM 3598 C CA . THR A 1 447 ? 17.669 28.249 9.042 1.00 39.80 462 THR A CA 1
ATOM 3599 C C . THR A 1 447 ? 18.134 28.263 7.568 1.00 39.15 462 THR A C 1
ATOM 3600 O O . THR A 1 447 ? 19.166 27.612 7.303 1.00 39.52 462 THR A O 1
ATOM 3604 N N . HIS A 1 448 ? 17.383 28.870 6.629 1.00 39.28 463 HIS A N 1
ATOM 3605 C CA . HIS A 1 448 ? 17.765 29.018 5.176 1.00 40.70 463 HIS A CA 1
ATOM 3606 C C . HIS A 1 448 ? 18.633 30.311 4.954 1.00 39.03 463 HIS A C 1
ATOM 3607 O O . HIS A 1 448 ? 18.994 30.612 3.815 1.00 47.77 463 HIS A O 1
ATOM 3614 N N . GLY A 1 449 ? 18.965 31.065 5.989 1.00 37.32 464 GLY A N 1
ATOM 3615 C CA . GLY A 1 449 ? 19.771 32.328 5.917 1.00 41.01 464 GLY A CA 1
ATOM 3616 C C . GLY A 1 449 ? 18.934 33.598 5.668 1.00 42.46 464 GLY A C 1
ATOM 3617 O O . GLY A 1 449 ? 19.540 34.743 5.387 1.00 43.97 464 GLY A O 1
ATOM 3618 N N . ASN A 1 450 ? 17.613 33.505 5.840 1.00 39.21 465 ASN A N 1
ATOM 3619 C CA . ASN A 1 450 ? 16.678 34.619 5.522 1.00 41.87 465 ASN A CA 1
ATOM 3620 C C . ASN A 1 450 ? 16.775 35.607 6.669 1.00 37.93 465 ASN A C 1
ATOM 3621 O O . ASN A 1 450 ? 16.954 35.130 7.788 1.00 38.00 465 ASN A O 1
ATOM 3626 N N . ILE A 1 451 ? 16.674 36.916 6.406 1.00 42.95 466 ILE A N 1
ATOM 3627 C CA . ILE A 1 451 ? 16.518 37.888 7.517 1.00 36.19 466 ILE A CA 1
ATOM 3628 C C . ILE A 1 451 ? 15.077 37.868 8.010 1.00 38.73 466 ILE A C 1
ATOM 3629 O O . ILE A 1 451 ? 14.153 37.989 7.204 1.00 42.35 466 ILE A O 1
ATOM 3634 N N . VAL A 1 452 ? 14.963 37.632 9.309 1.00 36.42 467 VAL A N 1
ATOM 3635 C CA . VAL A 1 452 ? 13.692 37.610 10.058 1.00 37.32 467 VAL A CA 1
ATOM 3636 C C . VAL A 1 452 ? 13.920 38.480 11.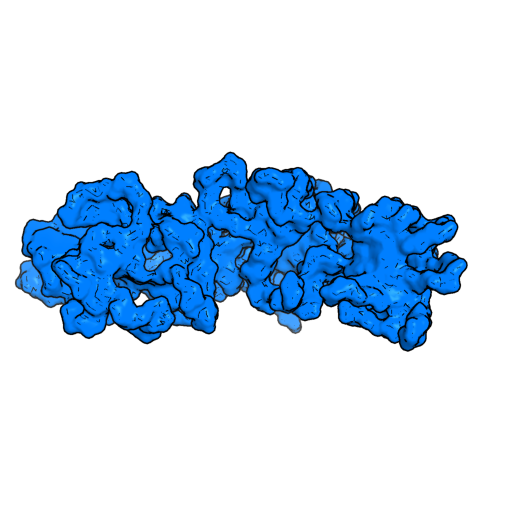295 1.00 40.31 467 VAL A C 1
ATOM 3637 O O . VAL A 1 452 ? 15.102 38.900 11.581 1.00 39.94 467 VAL A O 1
ATOM 3641 N N . THR A 1 453 ? 12.809 38.794 11.935 1.00 39.20 468 THR A N 1
ATOM 3642 C CA . THR A 1 453 ? 12.752 39.353 13.285 1.00 36.41 468 THR A CA 1
ATOM 3643 C C . THR A 1 453 ? 13.199 38.243 14.227 1.00 36.14 468 THR A C 1
ATOM 3644 O O . THR A 1 453 ? 12.655 37.118 14.117 1.00 40.30 468 THR A O 1
ATOM 3648 N N . GLY A 1 454 ? 14.125 38.545 15.122 1.00 32.96 469 GLY A N 1
ATOM 3649 C CA . GLY A 1 454 ? 14.687 37.504 15.999 1.00 36.08 469 GLY A CA 1
ATOM 3650 C C . GLY A 1 454 ? 13.933 37.452 17.296 1.00 35.75 469 GLY A C 1
ATOM 3651 O O . GLY A 1 454 ? 13.721 36.328 17.834 1.00 48.98 469 GLY A O 1
ATOM 3652 N N . GLY A 1 455 ? 13.530 38.639 17.756 1.00 30.64 470 GLY A N 1
ATOM 3653 C CA . GLY A 1 455 ? 12.835 38.822 19.029 1.00 31.89 470 GLY A CA 1
ATOM 3654 C C . GLY A 1 455 ? 12.896 40.264 19.489 1.00 29.31 470 GLY A C 1
ATOM 3655 O O . GLY A 1 455 ? 13.419 41.149 18.752 1.00 27.57 470 GLY A O 1
ATOM 3656 N N . THR A 1 456 ? 12.378 40.486 20.685 1.00 29.61 471 THR A N 1
ATOM 3657 C CA . THR A 1 456 ? 12.362 41.817 21.307 1.00 28.66 471 THR A CA 1
ATOM 3658 C C . THR A 1 456 ? 13.691 42.014 22.016 1.00 27.73 471 THR A C 1
ATOM 3659 O O . THR A 1 456 ? 14.310 41.049 22.538 1.00 31.34 471 THR A O 1
ATOM 3663 N N . TRP A 1 457 ? 14.153 43.246 21.998 1.00 25.43 472 TRP A N 1
ATOM 3664 C CA . TRP A 1 457 ? 15.319 43.617 22.837 1.00 26.12 472 TRP A CA 1
ATOM 3665 C C . TRP A 1 457 ? 15.076 43.248 24.317 1.00 24.03 472 TRP A C 1
ATOM 3666 O O . TRP A 1 457 ? 16.062 42.938 25.021 1.00 26.23 472 TRP A O 1
ATOM 3677 N N . ASN A 1 458 ? 13.830 43.382 24.820 1.00 28.14 473 ASN A N 1
ATOM 3678 C CA . ASN A 1 458 ? 13.461 43.130 26.227 1.00 30.34 473 ASN A CA 1
ATOM 3679 C C . ASN A 1 458 ? 13.914 41.711 26.552 1.00 28.43 473 ASN A C 1
ATOM 3680 O O . ASN A 1 458 ? 14.396 41.503 27.651 1.00 31.89 473 ASN A O 1
ATOM 3685 N N . GLY A 1 459 ? 13.793 40.789 25.602 1.00 30.14 474 GLY A N 1
ATOM 3686 C CA . GLY A 1 459 ? 14.071 39.360 25.833 1.00 34.89 474 GLY A CA 1
ATOM 3687 C C . GLY A 1 459 ? 15.535 39.043 26.002 1.00 28.89 474 GLY A C 1
ATOM 3688 O O . GLY A 1 459 ? 15.812 37.879 26.392 1.00 32.56 474 GLY A O 1
ATOM 3689 N N . VAL A 1 460 ? 16.448 39.961 25.622 1.00 27.77 475 VAL A N 1
ATOM 3690 C CA . VAL A 1 460 ? 17.919 39.703 25.726 1.00 26.73 475 VAL A CA 1
ATOM 3691 C C . VAL A 1 460 ? 18.544 40.670 26.725 1.00 23.23 475 VAL A C 1
ATOM 3692 O O . VAL A 1 460 ? 19.708 40.487 27.078 1.00 25.45 475 VAL A O 1
ATOM 3696 N N . THR A 1 461 ? 17.798 41.638 27.213 1.00 24.56 476 THR A N 1
ATOM 3697 C CA . THR A 1 461 ? 18.381 42.703 28.056 1.00 25.52 476 THR A CA 1
ATOM 3698 C C . THR A 1 461 ? 18.969 42.139 29.363 1.00 23.87 476 THR A C 1
ATOM 3699 O O . THR A 1 461 ? 20.093 42.558 29.761 1.00 25.36 476 THR A O 1
ATOM 3703 N N A GLN A 1 462 ? 18.306 41.156 29.991 0.50 25.54 477 GLN A N 1
ATOM 3704 N N B GLN A 1 462 ? 18.224 41.309 30.084 0.50 26.94 477 GLN A N 1
ATOM 3705 C CA A GLN A 1 462 ? 18.796 40.504 31.247 0.50 24.63 477 GLN A CA 1
ATOM 3706 C CA B GLN A 1 462 ? 18.684 40.832 31.413 0.50 27.54 477 GLN A CA 1
ATOM 3707 C C A GLN A 1 462 ? 20.184 39.894 31.005 0.50 23.90 477 GLN A C 1
ATOM 3708 C C B GLN A 1 462 ? 19.955 39.981 31.208 0.50 27.05 477 GLN A C 1
ATOM 3709 O O A GLN A 1 462 ? 21.099 40.204 31.775 0.50 23.58 477 GLN A O 1
ATOM 3710 O O B GLN A 1 462 ? 20.851 40.052 32.077 0.50 26.20 477 GLN A O 1
ATOM 3721 N N A GLN A 1 463 ? 20.315 39.017 30.011 0.50 25.07 478 GLN A N 1
ATOM 3722 N N B GLN A 1 463 ? 20.079 39.273 30.077 0.50 25.89 478 GLN A N 1
ATOM 3723 C CA A GLN A 1 463 ? 21.589 38.305 29.732 0.50 24.03 478 GLN A CA 1
ATOM 3724 C CA B GLN A 1 463 ? 21.280 38.449 29.748 0.50 26.12 478 GLN A CA 1
ATOM 3725 C C A GLN A 1 463 ? 22.664 39.322 29.356 0.50 22.37 478 GLN A C 1
ATOM 3726 C C B GLN A 1 463 ? 22.490 39.367 29.490 0.50 22.75 478 GLN A C 1
ATOM 3727 O O A GLN A 1 463 ? 23.823 39.079 29.677 0.50 22.65 478 GLN A O 1
ATOM 3728 O O B GLN A 1 463 ? 23.554 39.099 30.045 0.50 23.48 478 GLN A O 1
ATOM 3739 N N . ILE A 1 464 ? 22.323 40.424 28.690 1.00 22.73 479 ILE A N 1
ATOM 3740 C CA . ILE A 1 464 ? 23.405 41.369 28.338 1.00 20.78 479 ILE A CA 1
ATOM 3741 C C . ILE A 1 464 ? 23.874 42.000 29.652 1.00 20.17 479 ILE A C 1
ATOM 3742 O O . ILE A 1 464 ? 25.085 42.053 29.889 1.00 20.53 479 ILE A O 1
ATOM 3747 N N . LYS A 1 465 ? 22.933 42.484 30.480 1.00 21.30 480 LYS A N 1
ATOM 3748 C CA . LYS A 1 465 ? 23.336 43.160 31.725 1.00 21.94 480 LYS A CA 1
ATOM 3749 C C . LYS A 1 465 ? 24.153 42.195 32.609 1.00 21.95 480 LYS A C 1
ATOM 3750 O O . LYS A 1 465 ? 25.077 42.688 33.309 1.00 24.18 480 LYS A O 1
ATOM 3756 N N . ALA A 1 466 ? 23.821 40.903 32.652 1.00 22.16 481 ALA A N 1
ATOM 3757 C CA . ALA A 1 466 ? 24.487 39.982 33.596 1.00 22.99 481 ALA A CA 1
ATOM 3758 C C . ALA A 1 466 ? 25.942 39.715 33.186 1.00 21.57 481 ALA A C 1
ATOM 3759 O O . ALA A 1 466 ? 26.693 39.271 34.025 1.00 23.63 481 ALA A O 1
ATOM 3761 N N . LYS A 1 467 ? 26.286 39.980 31.938 1.00 20.45 482 LYS A N 1
ATOM 3762 C CA . LYS A 1 467 ? 27.568 39.595 31.347 1.00 20.87 482 LYS A CA 1
ATOM 3763 C C . LYS A 1 467 ? 28.433 40.808 31.031 1.00 20.35 482 LYS A C 1
ATOM 3764 O O . LYS A 1 467 ? 29.541 40.567 30.514 1.00 20.16 482 LYS A O 1
ATOM 3770 N N . THR A 1 468 ? 27.981 42.042 31.336 1.00 18.50 483 THR A N 1
ATOM 3771 C CA . THR A 1 468 ? 28.710 43.230 30.865 1.00 18.07 483 THR A CA 1
ATOM 3772 C C . THR A 1 468 ? 28.802 44.278 31.974 1.00 18.69 483 THR A C 1
ATOM 3773 O O . THR A 1 468 ? 28.080 44.217 32.955 1.00 20.11 483 THR A O 1
ATOM 3777 N N . ALA A 1 469 ? 29.749 45.178 31.787 1.00 18.32 484 ALA A N 1
ATOM 3778 C CA . ALA A 1 469 ? 29.810 46.457 32.505 1.00 18.51 484 ALA A CA 1
ATOM 3779 C C . ALA A 1 469 ? 29.275 47.534 31.565 1.00 18.25 484 ALA A C 1
ATOM 3780 O O . ALA A 1 469 ? 29.396 47.370 30.344 1.00 19.29 484 ALA A O 1
ATOM 3782 N N . SER A 1 470 ? 28.766 48.624 32.151 1.00 17.55 485 SER A N 1
ATOM 3783 C CA . SER A 1 470 ? 28.255 49.807 31.405 1.00 17.38 485 SER A CA 1
ATOM 3784 C C . SER A 1 470 ? 29.238 50.966 31.487 1.00 16.44 485 SER A C 1
ATOM 3785 O O . SER A 1 470 ? 29.705 51.280 32.566 1.00 18.54 485 SER A O 1
ATOM 3788 N N . ILE A 1 471 ? 29.526 51.528 30.332 1.00 16.96 486 ILE A N 1
ATOM 3789 C CA . ILE A 1 471 ? 30.340 52.753 30.248 1.00 17.54 486 ILE A CA 1
ATOM 3790 C C . ILE A 1 471 ? 29.506 53.809 29.532 1.00 18.39 486 ILE A C 1
ATOM 3791 O O . ILE A 1 471 ? 29.083 53.577 28.396 1.00 18.16 486 ILE A O 1
ATOM 3796 N N . ILE A 1 472 ? 29.290 54.931 30.208 1.00 18.80 487 ILE A N 1
ATOM 3797 C CA . ILE A 1 472 ? 28.606 56.084 29.568 1.00 17.40 487 ILE A CA 1
ATOM 3798 C C . ILE A 1 472 ? 29.654 57.191 29.403 1.00 17.30 487 ILE A C 1
ATOM 3799 O O . ILE A 1 472 ? 30.303 57.527 30.409 1.00 19.62 487 ILE A O 1
ATOM 3804 N N . VAL A 1 473 ? 29.785 57.717 28.196 1.00 17.41 488 VAL A N 1
ATOM 3805 C CA . VAL A 1 473 ? 30.650 58.892 27.966 1.00 17.12 488 VAL A CA 1
ATOM 3806 C C . VAL A 1 473 ? 29.727 60.074 27.651 1.00 18.84 488 VAL A C 1
ATOM 3807 O O . VAL A 1 473 ? 28.979 60.003 26.668 1.00 18.18 488 VAL A O 1
ATOM 3811 N N . ASP A 1 474 ? 29.839 61.135 28.454 1.00 19.36 489 ASP A N 1
ATOM 3812 C CA . ASP A 1 474 ? 28.990 62.336 28.299 1.00 19.93 489 ASP A CA 1
ATOM 3813 C C . ASP A 1 474 ? 29.937 63.519 28.043 1.00 20.08 489 ASP A C 1
ATOM 3814 O O . ASP A 1 474 ? 30.614 63.911 28.968 1.00 22.13 489 ASP A O 1
ATOM 3819 N N . ASP A 1 475 ? 29.960 64.071 26.841 1.00 22.59 490 ASP A N 1
ATOM 3820 C CA . ASP A 1 475 ? 30.746 65.297 26.536 1.00 24.15 490 ASP A CA 1
ATOM 3821 C C . ASP A 1 475 ? 29.900 66.585 26.650 1.00 26.42 490 ASP A C 1
ATOM 3822 O O . ASP A 1 475 ? 30.458 67.668 26.387 1.00 31.51 490 ASP A O 1
ATOM 3827 N N . GLY A 1 476 ? 28.662 66.499 27.118 1.00 25.14 491 GLY A N 1
ATOM 3828 C CA . GLY A 1 476 ? 27.772 67.656 27.308 1.00 27.79 491 GLY A CA 1
ATOM 3829 C C . GLY A 1 476 ? 27.091 68.104 26.027 1.00 32.51 491 GLY A C 1
ATOM 3830 O O . GLY A 1 476 ? 26.370 69.127 26.095 1.00 34.54 491 GLY A O 1
ATOM 3831 N N . LYS A 1 477 ? 27.374 67.465 24.893 1.00 29.61 492 LYS A N 1
ATOM 3832 C CA . LYS A 1 477 ? 26.714 67.660 23.581 1.00 29.61 492 LYS A CA 1
ATOM 3833 C C . LYS A 1 477 ? 25.915 66.401 23.252 1.00 29.19 492 LYS A C 1
ATOM 3834 O O . LYS A 1 477 ? 24.707 66.474 22.957 1.00 28.55 492 LYS A O 1
ATOM 3840 N N A GLN A 1 478 ? 26.578 65.250 23.290 0.50 26.88 493 GLN A N 1
ATOM 3841 N N B GLN A 1 478 ? 26.585 65.252 23.321 0.50 26.66 493 GLN A N 1
ATOM 3842 C CA A GLN A 1 478 ? 25.887 63.958 23.142 0.50 27.38 493 GLN A CA 1
ATOM 3843 C CA B GLN A 1 478 ? 25.979 63.936 23.038 0.50 28.24 493 GLN A CA 1
ATOM 3844 C C A GLN A 1 478 ? 26.402 62.987 24.191 0.50 25.15 493 GLN A C 1
ATOM 3845 C C B GLN A 1 478 ? 26.449 62.952 24.112 0.50 26.05 493 GLN A C 1
ATOM 3846 O O A GLN A 1 478 ? 27.376 63.279 24.931 0.50 24.48 493 GLN A O 1
ATOM 3847 O O B GLN A 1 478 ? 27.452 63.219 24.817 0.50 25.38 493 GLN A O 1
ATOM 3858 N N . VAL A 1 479 ? 25.667 61.904 24.294 1.00 22.34 494 VAL A N 1
ATOM 3859 C CA . VAL A 1 479 ? 25.993 60.810 25.240 1.00 20.11 494 VAL A CA 1
ATOM 3860 C C . VAL A 1 479 ? 26.061 59.539 24.416 1.00 20.32 494 VAL A C 1
ATOM 3861 O O . VAL A 1 479 ? 25.407 59.445 23.379 1.00 21.39 494 VAL A O 1
ATOM 3865 N N . ALA A 1 480 ? 26.893 58.621 24.874 1.00 18.94 495 ALA A N 1
ATOM 3866 C CA . ALA A 1 480 ? 26.955 57.277 24.279 1.00 18.63 495 ALA A CA 1
ATOM 3867 C C . ALA A 1 480 ? 27.107 56.265 25.401 1.00 18.32 495 ALA A C 1
ATOM 3868 O O . ALA A 1 480 ? 27.889 56.507 26.318 1.00 19.75 495 ALA A O 1
ATOM 3870 N N . GLU A 1 481 ? 26.370 55.170 25.315 1.00 18.74 496 GLU A N 1
ATOM 3871 C CA . GLU A 1 481 ? 26.486 54.101 26.331 1.00 18.42 496 GLU A CA 1
ATOM 3872 C C . GLU A 1 481 ? 26.946 52.817 25.638 1.00 18.44 496 GLU A C 1
ATOM 3873 O O . GLU A 1 481 ? 26.416 52.481 24.589 1.00 19.16 496 GLU A O 1
ATOM 3879 N N . LYS A 1 482 ? 27.903 52.150 26.262 1.00 18.37 497 LYS A N 1
ATOM 3880 C CA . LYS A 1 482 ? 28.457 50.877 25.779 1.00 17.30 497 LYS A CA 1
ATOM 3881 C C . LYS A 1 482 ? 28.297 49.818 26.869 1.00 18.34 497 LYS A C 1
ATOM 3882 O O . LYS A 1 482 ? 28.438 50.147 28.051 1.00 19.17 497 LYS A O 1
ATOM 3888 N N . ARG A 1 483 ? 28.110 48.563 26.438 1.00 18.81 498 ARG A N 1
ATOM 3889 C CA . ARG A 1 483 ? 28.118 47.425 27.376 1.00 18.34 498 ARG A CA 1
ATOM 3890 C C . ARG A 1 483 ? 29.205 46.475 26.883 1.00 18.51 498 ARG A C 1
ATOM 3891 O O . ARG A 1 483 ? 29.167 46.033 25.728 1.00 19.63 498 ARG A O 1
ATOM 3899 N N A VAL A 1 484 ? 30.182 46.211 27.742 0.50 18.96 499 VAL A N 1
ATOM 3900 N N B VAL A 1 484 ? 30.178 46.216 27.742 0.50 18.89 499 VAL A N 1
ATOM 3901 C CA A VAL A 1 484 ? 31.421 45.485 27.340 0.50 18.22 499 VAL A CA 1
ATOM 3902 C CA B VAL A 1 484 ? 31.397 45.464 27.337 0.50 17.97 499 VAL A CA 1
ATOM 3903 C C A VAL A 1 484 ? 31.623 44.295 28.272 0.50 18.40 499 VAL A C 1
ATOM 3904 C C B VAL A 1 484 ? 31.575 44.269 28.260 0.50 18.21 499 VAL A C 1
ATOM 3905 O O A VAL A 1 484 ? 31.201 44.363 29.455 0.50 19.89 499 VAL A O 1
ATOM 3906 O O B VAL A 1 484 ? 31.122 44.323 29.430 0.50 19.69 499 VAL A O 1
ATOM 3913 N N . ALA A 1 485 ? 32.208 43.236 27.727 1.00 18.03 500 ALA A N 1
ATOM 3914 C CA . ALA A 1 485 ? 32.374 41.957 28.452 1.00 18.56 500 ALA A CA 1
ATOM 3915 C C . ALA A 1 485 ? 32.997 42.165 29.838 1.00 19.21 500 ALA A C 1
ATOM 3916 O O . ALA A 1 485 ? 34.055 42.859 29.953 1.00 19.57 500 ALA A O 1
ATOM 3918 N N . ALA A 1 486 ? 32.387 41.561 30.855 1.00 18.86 501 ALA A N 1
ATOM 3919 C CA . ALA A 1 486 ? 32.874 41.643 32.249 1.00 18.88 501 ALA A CA 1
ATOM 3920 C C . ALA A 1 486 ? 33.009 40.234 32.813 1.00 19.71 501 ALA A C 1
ATOM 3921 O O . ALA A 1 486 ? 32.331 39.335 32.337 1.00 22.64 501 ALA A O 1
ATOM 3923 N N . LYS A 1 487 ? 33.867 40.083 33.799 1.00 20.89 502 LYS A N 1
ATOM 3924 C CA . LYS A 1 487 ? 34.284 38.764 34.333 1.00 22.17 502 LYS A CA 1
ATOM 3925 C C . LYS A 1 487 ? 34.110 38.779 35.844 1.00 22.79 502 LYS A C 1
ATOM 3926 O O . LYS A 1 487 ? 34.529 39.764 36.506 1.00 22.74 502 LYS A O 1
ATOM 3932 N N . ASP A 1 488 ? 33.569 37.697 36.379 1.00 24.55 503 ASP A N 1
ATOM 3933 C CA . ASP A 1 488 ? 33.543 37.490 37.835 1.00 26.86 503 ASP A CA 1
ATOM 3934 C C . ASP A 1 488 ? 34.834 36.751 38.219 1.00 26.77 503 ASP A C 1
ATOM 3935 O O . ASP A 1 488 ? 34.944 35.542 37.936 1.00 28.45 503 ASP A O 1
ATOM 3940 N N . TYR A 1 489 ? 35.827 37.475 38.750 1.00 26.75 504 TYR A N 1
ATOM 3941 C CA . TYR A 1 489 ? 37.161 36.905 39.097 1.00 26.29 504 TYR A CA 1
ATOM 3942 C C . TYR A 1 489 ? 37.007 35.926 40.254 1.00 29.08 504 TYR A C 1
ATOM 3943 O O . TYR A 1 489 ? 37.957 35.136 40.488 1.00 34.23 504 TYR A O 1
ATOM 3952 N N . ALA A 1 490 ? 35.870 35.929 40.952 1.00 30.87 505 ALA A N 1
ATOM 3953 C CA . ALA A 1 490 ? 35.641 34.960 42.063 1.00 35.08 505 ALA A CA 1
ATOM 3954 C C . ALA A 1 490 ? 35.198 33.588 41.549 1.00 36.93 505 ALA A C 1
ATOM 3955 O O . ALA A 1 490 ? 35.078 32.623 42.394 1.00 38.61 505 ALA A O 1
ATOM 3957 N N . TYR A 1 491 ? 34.868 33.492 40.259 1.00 33.74 506 TYR A N 1
ATOM 3958 C CA . TYR A 1 491 ? 34.291 32.259 39.674 1.00 34.63 506 TYR A CA 1
ATOM 3959 C C . TYR A 1 491 ? 35.217 31.797 38.556 1.00 36.11 506 TYR A C 1
ATOM 3960 O O . TYR A 1 491 ? 34.987 32.111 37.393 1.00 37.92 506 TYR A O 1
ATOM 3969 N N . PRO A 1 492 ? 36.299 31.062 38.893 1.00 42.34 507 PRO A N 1
ATOM 3970 C CA . PRO A 1 492 ? 37.245 30.544 37.903 1.00 47.14 507 PRO A CA 1
ATOM 3971 C C . PRO A 1 492 ? 36.652 29.881 36.650 1.00 42.98 507 PRO A C 1
ATOM 3972 O O . PRO A 1 492 ? 37.312 29.958 35.629 1.00 46.58 507 PRO A O 1
ATOM 3976 N N . GLU A 1 493 ? 35.464 29.255 36.710 1.00 42.42 508 GLU A N 1
ATOM 3977 C CA . GLU A 1 493 ? 34.838 28.690 35.481 1.00 44.91 508 GLU A CA 1
ATOM 3978 C C . GLU A 1 493 ? 34.145 29.764 34.619 1.00 37.52 508 GLU A C 1
ATOM 3979 O O . GLU A 1 493 ? 33.612 29.404 33.547 1.00 42.74 508 GLU A O 1
ATOM 3985 N N . ASP A 1 494 ? 34.123 31.031 35.022 1.00 35.15 509 ASP A N 1
ATOM 3986 C CA . ASP A 1 494 ? 33.791 32.166 34.115 1.00 32.73 509 ASP A CA 1
ATOM 3987 C C . ASP A 1 494 ? 35.055 32.434 33.263 1.00 33.17 509 ASP A C 1
ATOM 3988 O O . ASP A 1 494 ? 36.033 32.978 33.809 1.00 36.29 509 ASP A O 1
ATOM 3993 N N . LYS A 1 495 ? 35.089 32.010 31.992 1.00 30.90 510 LYS A N 1
ATOM 3994 C CA . LYS A 1 495 ? 36.295 32.084 31.105 1.00 29.33 510 LYS A CA 1
ATOM 3995 C C . LYS A 1 495 ? 36.103 33.252 30.119 1.00 26.62 510 LYS A C 1
ATOM 3996 O O . LYS A 1 495 ? 36.760 33.285 29.051 1.00 25.16 510 LYS A O 1
ATOM 4002 N N . THR A 1 496 ? 35.265 34.222 30.474 1.00 25.69 511 THR A N 1
ATOM 4003 C CA . THR A 1 496 ? 35.222 35.516 29.770 1.00 25.37 511 THR A CA 1
ATOM 4004 C C . THR A 1 496 ? 36.648 36.094 29.765 1.00 24.75 511 THR A C 1
ATOM 4005 O O . THR A 1 496 ? 37.300 36.131 30.810 1.00 24.89 511 THR A O 1
ATOM 4009 N N . PRO A 1 497 ? 37.165 36.592 28.617 1.00 22.39 512 PRO A N 1
ATOM 4010 C CA . PRO A 1 497 ? 38.441 37.302 28.586 1.00 22.00 512 PRO A CA 1
ATOM 4011 C C . PRO A 1 497 ? 38.421 38.538 29.500 1.00 20.03 512 PRO A C 1
ATOM 4012 O O . PRO A 1 497 ? 37.477 39.306 29.479 1.00 21.71 512 PRO A O 1
ATOM 4016 N N . SER A 1 498 ? 39.520 38.747 30.242 1.00 22.83 513 SER A N 1
ATOM 4017 C CA . SER A 1 498 ? 39.740 39.938 31.093 1.00 21.60 513 SER A CA 1
ATOM 4018 C C . SER A 1 498 ? 39.832 41.194 30.213 1.00 21.44 513 SER A C 1
ATOM 4019 O O . SER A 1 498 ? 40.442 41.142 29.139 1.00 25.11 513 SER A O 1
ATOM 4022 N N . LEU A 1 499 ? 39.159 42.264 30.623 1.00 19.86 514 LEU A N 1
ATOM 4023 C CA . LEU A 1 499 ? 39.197 43.576 29.935 1.00 22.40 514 LEU A CA 1
ATOM 4024 C C . LEU A 1 499 ? 39.302 44.670 30.996 1.00 22.38 514 LEU A C 1
ATOM 4025 O O . LEU A 1 499 ? 38.606 44.610 32.007 1.00 22.87 514 LEU A O 1
ATOM 4030 N N . THR A 1 500 ? 40.185 45.638 30.774 1.00 21.00 515 THR A N 1
ATOM 4031 C CA . THR A 1 500 ? 40.263 46.843 31.637 1.00 20.07 515 THR A CA 1
ATOM 4032 C C . THR A 1 500 ? 39.302 47.911 31.146 1.00 17.99 515 THR A C 1
ATOM 4033 O O . THR A 1 500 ? 38.888 47.864 29.990 1.00 19.86 515 THR A O 1
ATOM 4037 N N . LEU A 1 501 ? 39.052 48.888 31.994 1.00 18.73 516 LEU A N 1
ATOM 4038 C CA . LEU A 1 501 ? 38.239 50.054 31.564 1.00 18.05 516 LEU A CA 1
ATOM 4039 C C . LEU A 1 501 ? 38.894 50.702 30.331 1.00 18.03 516 LEU A C 1
ATOM 4040 O O . LEU A 1 501 ? 38.184 50.996 29.364 1.00 19.09 516 LEU A O 1
ATOM 4045 N N . LYS A 1 502 ? 40.217 50.918 30.337 1.00 17.31 517 LYS A N 1
ATOM 4046 C CA . LYS A 1 502 ? 40.876 51.550 29.160 1.00 20.15 517 LYS A CA 1
ATOM 4047 C C . LYS A 1 502 ? 40.696 50.693 27.905 1.00 18.79 517 LYS A C 1
ATOM 4048 O O . LYS A 1 502 ? 40.419 51.242 26.819 1.00 20.12 517 LYS A O 1
ATOM 4054 N N . ASP A 1 503 ? 40.930 49.364 28.022 1.00 19.67 518 ASP A N 1
ATOM 4055 C CA . ASP A 1 503 ? 40.804 48.438 26.876 1.00 20.21 518 ASP A CA 1
ATOM 4056 C C . ASP A 1 503 ? 39.352 48.551 26.345 1.00 18.53 518 ASP A C 1
ATOM 4057 O O . ASP A 1 503 ? 39.129 48.530 25.131 1.00 20.31 518 ASP A O 1
ATOM 4062 N N . ALA A 1 504 ? 38.371 48.621 27.246 1.00 18.01 519 ALA A N 1
ATOM 4063 C CA . ALA A 1 504 ? 36.948 48.684 26.876 1.00 18.90 519 ALA A CA 1
ATOM 4064 C C . ALA A 1 504 ? 36.615 49.995 26.144 1.00 18.21 519 ALA A C 1
ATOM 4065 O O . ALA A 1 504 ? 35.909 49.962 25.146 1.00 19.00 519 ALA A O 1
ATOM 4067 N N . LEU A 1 505 ? 37.209 51.110 26.566 1.00 18.23 520 LEU A N 1
ATOM 4068 C CA . LEU A 1 505 ? 36.999 52.416 25.873 1.00 18.14 520 LEU A CA 1
ATOM 4069 C C . LEU A 1 505 ? 37.549 52.309 24.456 1.00 18.93 520 LEU A C 1
ATOM 4070 O O . LEU A 1 505 ? 36.872 52.736 23.503 1.00 19.51 520 LEU A O 1
ATOM 4075 N N . LYS A 1 506 ? 38.726 51.686 24.293 1.00 19.03 521 LYS A N 1
ATOM 4076 C CA . LYS A 1 506 ? 39.305 51.598 22.947 1.00 19.97 521 LYS A CA 1
ATOM 4077 C C . LYS A 1 506 ? 38.425 50.703 22.056 1.00 20.74 521 LYS A C 1
ATOM 4078 O O . LYS A 1 506 ? 38.243 51.016 20.861 1.00 23.04 521 LYS A O 1
ATOM 4084 N N . LEU A 1 507 ? 37.992 49.554 22.575 1.00 20.65 522 LEU A N 1
ATOM 4085 C CA . LEU A 1 507 ? 37.211 48.579 21.750 1.00 21.63 522 LEU A CA 1
ATOM 4086 C C . LEU A 1 507 ? 35.825 49.130 21.373 1.00 20.35 522 LEU A C 1
ATOM 4087 O O . LEU A 1 507 ? 35.337 48.838 20.264 1.00 21.71 522 LEU A O 1
ATOM 4092 N N . SER A 1 508 ? 35.231 49.913 22.258 1.00 19.36 523 SER A N 1
ATOM 4093 C CA . SER A 1 508 ? 33.804 50.262 22.125 1.00 19.03 523 SER A CA 1
ATOM 4094 C C . SER A 1 508 ? 33.632 51.621 21.412 1.00 20.60 523 SER A C 1
ATOM 4095 O O . SER A 1 508 ? 32.545 51.872 20.917 1.00 20.52 523 SER A O 1
ATOM 4098 N N . PHE A 1 509 ? 34.705 52.401 21.255 1.00 20.40 524 PHE A N 1
ATOM 4099 C CA . PHE A 1 509 ? 34.688 53.688 20.515 1.00 19.98 524 PHE A CA 1
ATOM 4100 C C . PHE A 1 509 ? 35.755 53.654 19.423 1.00 22.81 524 PHE A C 1
ATOM 4101 O O . PHE A 1 509 ? 36.647 54.506 19.398 1.00 23.43 524 PHE A O 1
ATOM 4109 N N . PRO A 1 510 ? 35.664 52.756 18.427 1.00 23.75 525 PRO A N 1
ATOM 4110 C CA . PRO A 1 510 ? 36.677 52.673 17.372 1.00 29.00 525 PRO A CA 1
ATOM 4111 C C . PRO A 1 510 ? 36.821 53.953 16.532 1.00 30.78 525 PRO A C 1
ATOM 4112 O O . PRO A 1 510 ? 37.887 54.214 16.036 1.00 38.26 525 PRO A O 1
ATOM 4116 N N . GLU A 1 511 ? 35.768 54.755 16.393 1.00 30.67 526 GLU A N 1
ATOM 4117 C CA . GLU A 1 511 ? 35.859 55.976 15.531 1.00 36.85 526 GLU A CA 1
ATOM 4118 C C . GLU A 1 511 ? 36.276 57.178 16.381 1.00 35.30 526 GLU A C 1
ATOM 4119 O O . GLU A 1 511 ? 37.123 57.980 15.927 1.00 43.01 526 GLU A O 1
ATOM 4125 N N . GLU A 1 512 ? 35.703 57.320 17.568 1.00 26.97 527 GLU A N 1
ATOM 4126 C CA . GLU A 1 512 ? 35.842 58.560 18.360 1.00 26.75 527 GLU A CA 1
ATOM 4127 C C . GLU A 1 512 ? 37.091 58.502 19.234 1.00 25.90 527 GLU A C 1
ATOM 4128 O O . GLU A 1 512 ? 37.571 59.583 19.576 1.00 26.91 527 GLU A O 1
ATOM 4134 N N . ILE A 1 513 ? 37.542 57.326 19.675 1.00 23.02 528 ILE A N 1
ATOM 4135 C CA . ILE A 1 513 ? 38.710 57.257 20.603 1.00 22.72 528 ILE A CA 1
ATOM 4136 C C . ILE A 1 513 ? 39.950 56.794 19.851 1.00 23.36 528 ILE A C 1
ATOM 4137 O O . ILE A 1 513 ? 39.887 55.786 19.126 1.00 24.30 528 ILE A O 1
ATOM 4142 N N . LYS A 1 514 ? 41.025 57.574 20.005 1.00 24.51 529 LYS A N 1
ATOM 4143 C CA . LYS A 1 514 ? 42.366 57.210 19.507 1.00 26.20 529 LYS A CA 1
ATOM 4144 C C . LYS A 1 514 ? 43.337 57.330 20.672 1.00 25.29 529 LYS A C 1
ATOM 4145 O O . LYS A 1 514 ? 43.095 58.127 21.610 1.00 27.86 529 LYS A O 1
ATOM 4151 N N . GLU A 1 515 ? 44.424 56.589 20.580 1.00 26.67 530 GLU A N 1
ATOM 4152 C CA . GLU A 1 515 ? 45.479 56.613 21.601 1.00 26.19 530 GLU A CA 1
ATOM 4153 C C . GLU A 1 515 ? 46.698 57.274 20.961 1.00 28.05 530 GLU A C 1
ATOM 4154 O O . GLU A 1 515 ? 47.150 56.798 19.901 1.00 30.75 530 GLU A O 1
ATOM 4160 N N . THR A 1 516 ? 47.183 58.355 21.561 1.00 29.02 531 THR A N 1
ATOM 4161 C CA . THR A 1 516 ? 48.372 59.108 21.088 1.00 31.38 531 THR A CA 1
ATOM 4162 C C . THR A 1 516 ? 49.332 59.231 22.276 1.00 31.73 531 THR A C 1
ATOM 4163 O O . THR A 1 516 ? 48.903 59.759 23.315 1.00 31.57 531 THR A O 1
ATOM 4167 N N . ASP A 1 517 ? 50.544 58.682 22.152 1.00 33.38 532 ASP A N 1
ATOM 4168 C CA . ASP A 1 517 ? 51.591 58.748 23.205 1.00 36.33 532 ASP A CA 1
ATOM 4169 C C . ASP A 1 517 ? 51.039 58.180 24.513 1.00 32.00 532 ASP A C 1
ATOM 4170 O O . ASP A 1 517 ? 51.264 58.790 25.576 1.00 33.62 532 ASP A O 1
ATOM 4175 N N . GLY A 1 518 ? 50.286 57.085 24.425 1.00 29.88 533 GLY A N 1
ATOM 4176 C CA . GLY A 1 518 ? 49.821 56.313 25.590 1.00 31.91 533 GLY A CA 1
ATOM 4177 C C . GLY A 1 518 ? 48.587 56.888 26.263 1.00 27.70 533 GLY A C 1
ATOM 4178 O O . GLY A 1 518 ? 48.247 56.400 27.337 1.00 29.72 533 GLY A O 1
ATOM 4179 N N . LEU A 1 519 ? 47.968 57.911 25.694 1.00 26.18 534 LEU A N 1
ATOM 4180 C CA . LEU A 1 519 ? 46.788 58.586 26.302 1.00 24.70 534 LEU A CA 1
ATOM 4181 C C . LEU A 1 519 ? 45.616 58.592 25.325 1.00 24.05 534 LEU A C 1
ATOM 4182 O O . LEU A 1 519 ? 45.830 58.788 24.100 1.00 26.36 534 LEU A O 1
ATOM 4187 N N . LEU A 1 520 ? 44.414 58.376 25.854 1.00 23.18 535 LEU A N 1
ATOM 4188 C CA . LEU A 1 520 ? 43.188 58.355 25.017 1.00 21.80 535 LEU A CA 1
ATOM 4189 C C . LEU A 1 520 ? 42.656 59.771 24.763 1.00 21.05 535 LEU A C 1
ATOM 4190 O O . LEU A 1 520 ? 42.606 60.614 25.683 1.00 21.60 535 LEU A O 1
ATOM 4195 N N . TYR A 1 521 ? 42.236 59.986 23.529 1.00 21.62 536 TYR A N 1
ATOM 4196 C CA . TYR A 1 521 ? 41.504 61.190 23.104 1.00 22.10 536 TYR A CA 1
ATOM 4197 C C . TYR A 1 521 ? 40.165 60.783 22.480 1.00 22.57 536 TYR A C 1
ATOM 4198 O O . TYR A 1 521 ? 40.118 59.837 21.686 1.00 22.83 536 TYR A O 1
ATOM 4207 N N . TYR A 1 522 ? 39.142 61.577 22.778 1.00 22.50 537 TYR A N 1
ATOM 4208 C CA . TYR A 1 522 ? 37.750 61.429 22.295 1.00 23.07 537 TYR A CA 1
ATOM 4209 C C . TYR A 1 522 ? 37.429 62.597 21.374 1.00 24.97 537 TYR A C 1
ATOM 4210 O O . TYR A 1 522 ? 37.359 63.739 21.889 1.00 28.69 537 TYR A O 1
ATOM 4219 N N . ASN A 1 523 ? 37.291 62.333 20.077 1.00 25.11 538 ASN A N 1
ATOM 4220 C CA . ASN A 1 523 ? 37.115 63.413 19.068 1.00 29.48 538 ASN A CA 1
ATOM 4221 C C . ASN A 1 523 ? 38.187 64.496 19.304 1.00 31.47 538 ASN A C 1
ATOM 4222 O O . ASN A 1 523 ? 37.815 65.699 19.364 1.00 32.01 538 ASN A O 1
ATOM 4227 N N . ASN A 1 524 ? 39.457 64.100 19.483 1.00 30.45 539 ASN A N 1
ATOM 4228 C CA . ASN A 1 524 ? 40.638 65.007 19.612 1.00 34.68 539 ASN A CA 1
ATOM 4229 C C . ASN A 1 524 ? 40.663 65.766 20.951 1.00 34.78 539 ASN A C 1
ATOM 4230 O O . ASN A 1 524 ? 41.535 66.626 21.114 1.00 41.82 539 ASN A O 1
ATOM 4235 N N . LYS A 1 525 ? 39.749 65.490 21.875 1.00 31.42 540 LYS A N 1
ATOM 4236 C CA . LYS A 1 525 ? 39.746 66.085 23.236 1.00 29.18 540 LYS A CA 1
ATOM 4237 C C . LYS A 1 525 ? 40.255 65.036 24.217 1.00 27.45 540 LYS A C 1
ATOM 4238 O O . LYS A 1 525 ? 40.052 63.837 24.009 1.00 25.55 540 LYS A O 1
ATOM 4244 N N . PRO A 1 526 ? 40.885 65.426 25.340 1.00 24.58 541 PRO A N 1
ATOM 4245 C CA . PRO A 1 526 ? 41.304 64.446 26.330 1.00 24.09 541 PRO A CA 1
ATOM 4246 C C . PRO A 1 526 ? 40.182 63.575 26.869 1.00 23.20 541 PRO A C 1
ATOM 4247 O O . PRO A 1 526 ? 39.152 64.059 27.197 1.00 22.38 541 PRO A O 1
ATOM 4251 N N . ILE A 1 527 ? 40.456 62.269 26.933 1.00 19.60 542 ILE A N 1
ATOM 4252 C CA . ILE A 1 527 ? 39.599 61.332 27.687 1.00 19.44 542 ILE A CA 1
ATOM 4253 C C . ILE A 1 527 ? 40.475 60.396 28.507 1.00 18.75 542 ILE A C 1
ATOM 4254 O O . ILE A 1 527 ? 39.997 59.344 28.951 1.00 20.14 542 ILE A O 1
ATOM 4259 N N . TYR A 1 528 ? 41.697 60.820 28.814 1.00 18.84 543 TYR A N 1
ATOM 4260 C CA . TYR A 1 528 ? 42.582 60.071 29.725 1.00 19.08 543 TYR A CA 1
ATOM 4261 C C . TYR A 1 528 ? 42.179 60.345 31.180 1.00 19.17 543 TYR A C 1
ATOM 4262 O O . TYR A 1 528 ? 41.547 61.368 31.514 1.00 20.07 543 TYR A O 1
ATOM 4271 N N . GLU A 1 529 ? 42.514 59.412 32.075 1.00 19.84 544 GLU A N 1
ATOM 4272 C CA . GLU A 1 529 ? 41.935 59.387 33.431 1.00 19.69 544 GLU A CA 1
ATOM 4273 C C . GLU A 1 529 ? 42.189 60.705 34.180 1.00 19.45 544 GLU A C 1
ATOM 4274 O O . GLU A 1 529 ? 41.286 61.165 34.897 1.00 21.16 544 GLU A O 1
ATOM 4280 N N . SER A 1 530 ? 43.366 61.299 34.046 1.00 21.54 545 SER A N 1
ATOM 4281 C CA . SER A 1 530 ? 43.711 62.508 34.830 1.00 22.00 545 SER A CA 1
ATOM 4282 C C . SER A 1 530 ? 42.968 63.746 34.308 1.00 22.20 545 SER A C 1
ATOM 4283 O O . SER A 1 530 ? 43.037 64.803 34.983 1.00 27.50 545 SER A O 1
ATOM 4286 N N A SER A 1 531 ? 42.304 63.652 33.134 0.50 20.23 546 SER A N 1
ATOM 4287 N N B SER A 1 531 ? 42.260 63.658 33.186 0.50 20.48 546 SER A N 1
ATOM 4288 C CA A SER A 1 531 ? 41.615 64.783 32.443 0.50 19.91 546 SER A CA 1
ATOM 4289 C CA B SER A 1 531 ? 41.621 64.866 32.623 0.50 20.88 546 SER A CA 1
ATOM 4290 C C A SER A 1 531 ? 40.107 64.770 32.689 0.50 21.13 546 SER A C 1
ATOM 4291 C C B SER A 1 531 ? 40.103 64.725 32.512 0.50 22.59 546 SER A C 1
ATOM 4292 O O A SER A 1 531 ? 39.454 65.820 32.542 0.50 24.66 546 SER A O 1
ATOM 4293 O O B SER A 1 531 ? 39.454 65.674 32.002 0.50 22.55 546 SER A O 1
ATOM 4298 N N . VAL A 1 532 ? 39.558 63.596 32.962 1.00 19.89 547 VAL A N 1
ATOM 4299 C CA . VAL A 1 532 ? 38.089 63.407 33.019 1.00 19.21 547 VAL A CA 1
ATOM 4300 C C . VAL A 1 532 ? 37.667 63.397 34.452 1.00 18.54 547 VAL A C 1
ATOM 4301 O O . VAL A 1 532 ? 38.512 63.264 35.362 1.00 20.42 547 VAL A O 1
ATOM 4305 N N A MET A 1 533 ? 36.354 63.457 34.657 0.50 17.56 548 MET A N 1
ATOM 4306 N N B MET A 1 533 ? 36.359 63.483 34.673 0.50 17.85 548 MET A N 1
ATOM 4307 C CA A MET A 1 533 ? 35.770 63.172 35.989 0.50 17.74 548 MET A CA 1
ATOM 4308 C CA B MET A 1 533 ? 35.827 63.131 36.009 0.50 17.53 548 MET A CA 1
ATOM 4309 C C A MET A 1 533 ? 34.939 61.912 35.801 0.50 17.37 548 MET A C 1
ATOM 4310 C C B MET A 1 533 ? 34.948 61.912 35.809 0.50 17.37 548 MET A C 1
ATOM 4311 O O A MET A 1 533 ? 34.070 61.899 34.904 0.50 17.88 548 MET A O 1
ATOM 4312 O O B MET A 1 533 ? 34.041 61.942 34.953 0.50 17.95 548 MET A O 1
ATOM 4321 N N . THR A 1 534 ? 35.213 60.881 36.597 1.00 17.37 549 THR A N 1
ATOM 4322 C CA . THR A 1 534 ? 34.493 59.602 36.478 1.00 17.46 549 THR A CA 1
ATOM 4323 C C . THR A 1 534 ? 33.545 59.448 37.658 1.00 17.90 549 THR A C 1
ATOM 4324 O O . THR A 1 534 ? 33.935 59.722 38.815 1.00 18.80 549 THR A O 1
ATOM 4328 N N . TYR A 1 535 ? 32.326 59.025 37.354 1.00 17.02 550 TYR A N 1
ATOM 4329 C CA . TYR A 1 535 ? 31.270 58.809 38.356 1.00 17.65 550 TYR A CA 1
ATOM 4330 C C . TYR A 1 535 ? 30.846 57.341 38.341 1.00 18.24 550 TYR A C 1
ATOM 4331 O O . TYR A 1 535 ? 30.695 56.757 37.265 1.00 19.21 550 TYR A O 1
ATOM 4340 N N . LEU A 1 536 ? 30.720 56.805 39.539 1.00 18.75 551 LEU A N 1
ATOM 4341 C CA . LEU A 1 536 ? 30.440 55.381 39.790 1.00 18.19 551 LEU A CA 1
ATOM 4342 C C . LEU A 1 536 ? 29.159 55.268 40.609 1.00 20.42 551 LEU A C 1
ATOM 4343 O O . LEU A 1 536 ? 28.716 56.255 41.241 1.00 21.71 551 LEU A O 1
ATOM 4348 N N . ASP A 1 537 ? 28.585 54.074 40.632 1.00 19.47 552 ASP A N 1
ATOM 4349 C CA . ASP A 1 537 ? 27.609 53.721 41.684 1.00 20.19 552 ASP A CA 1
ATOM 4350 C C . ASP A 1 537 ? 28.337 53.143 42.905 1.00 20.61 552 ASP A C 1
ATOM 4351 O O . ASP A 1 537 ? 29.573 52.932 42.851 1.00 20.70 552 ASP A O 1
ATOM 4356 N N . GLY A 1 538 ? 27.607 52.894 43.987 1.00 22.29 553 GLY A N 1
ATOM 4357 C CA . GLY A 1 538 ? 28.207 52.385 45.229 1.00 22.52 553 GLY A CA 1
ATOM 4358 C C . GLY A 1 538 ? 28.909 51.050 45.026 1.00 22.79 553 GLY A C 1
ATOM 4359 O O . GLY A 1 538 ? 30.000 50.853 45.563 1.00 22.96 553 GLY A O 1
ATOM 4360 N N A ASN A 1 539 ? 28.248 50.132 44.321 0.50 22.56 554 ASN A N 1
ATOM 4361 N N B ASN A 1 539 ? 28.305 50.121 44.289 0.50 22.82 554 ASN A N 1
ATOM 4362 C CA A ASN A 1 539 ? 28.812 48.790 44.051 0.50 22.05 554 ASN A CA 1
ATOM 4363 C CA B ASN A 1 539 ? 28.900 48.769 44.157 0.50 23.11 554 ASN A CA 1
ATOM 4364 C C A ASN A 1 539 ? 30.163 48.953 43.363 0.50 20.57 554 ASN A C 1
ATOM 4365 C C B ASN A 1 539 ? 30.165 48.861 43.292 0.50 20.79 554 ASN A C 1
ATOM 4366 O O A ASN A 1 539 ? 31.152 48.337 43.794 0.50 22.29 554 ASN A O 1
ATOM 4367 O O B ASN A 1 539 ? 31.122 48.104 43.528 0.50 22.52 554 ASN A O 1
ATOM 4376 N N . THR A 1 540 ? 30.179 49.722 42.277 1.00 20.23 555 THR A N 1
ATOM 4377 C CA . THR A 1 540 ? 31.384 49.899 41.428 1.00 18.59 555 THR A CA 1
ATOM 4378 C C . THR A 1 540 ? 32.484 50.567 42.270 1.00 19.04 555 THR A C 1
ATOM 4379 O O . THR A 1 540 ? 33.644 50.146 42.198 1.00 20.46 555 THR A O 1
ATOM 4383 N N . ALA A 1 541 ? 32.151 51.538 43.095 1.00 18.72 556 ALA A N 1
ATOM 4384 C CA . ALA A 1 541 ? 33.175 52.168 43.964 1.00 20.27 556 ALA A CA 1
ATOM 4385 C C . ALA A 1 541 ? 33.824 51.098 44.853 1.00 21.34 556 ALA A C 1
ATOM 4386 O O . ALA A 1 541 ? 35.088 51.079 45.033 1.00 21.10 556 ALA A O 1
ATOM 4388 N N . LYS A 1 542 ? 33.012 50.234 45.432 1.00 21.17 557 LYS A N 1
ATOM 4389 C CA . LYS A 1 542 ? 33.562 49.219 46.368 1.00 21.35 557 LYS A CA 1
ATOM 4390 C C . LYS A 1 542 ? 34.502 48.262 45.607 1.00 22.06 557 LYS A C 1
ATOM 4391 O O . LYS A 1 542 ? 35.586 47.913 46.137 1.00 22.65 557 LYS A O 1
ATOM 4397 N N A GLU A 1 543 ? 34.089 47.841 44.408 0.50 20.77 558 GLU A N 1
ATOM 4398 N N B GLU A 1 543 ? 34.111 47.793 44.427 0.50 20.87 558 GLU A N 1
ATOM 4399 C CA A GLU A 1 543 ? 34.839 46.926 43.500 0.50 21.15 558 GLU A CA 1
ATOM 4400 C CA B GLU A 1 543 ? 34.967 46.857 43.652 0.50 20.75 558 GLU A CA 1
ATOM 4401 C C A GLU A 1 543 ? 36.166 47.563 43.064 0.50 20.07 558 GLU A C 1
ATOM 4402 C C B GLU A 1 543 ? 36.243 47.599 43.218 0.50 20.62 558 GLU A C 1
ATOM 4403 O O A GLU A 1 543 ? 37.164 46.868 42.936 0.50 21.68 558 GLU A O 1
ATOM 4404 O O B GLU A 1 543 ? 37.327 47.038 43.375 0.50 21.97 558 GLU A O 1
ATOM 4415 N N . VAL A 1 544 ? 36.152 48.852 42.768 1.00 20.31 559 VAL A N 1
ATOM 4416 C CA . VAL A 1 544 ? 37.377 49.585 42.364 1.00 19.24 559 VAL A CA 1
ATOM 4417 C C . VAL A 1 544 ? 38.328 49.631 43.551 1.00 20.72 559 VAL A C 1
ATOM 4418 O O . VAL A 1 544 ? 39.514 49.331 43.375 1.00 21.20 559 VAL A O 1
ATOM 4422 N N . LYS A 1 545 ? 37.840 49.999 44.724 1.00 21.37 560 LYS A N 1
ATOM 4423 C CA . LYS A 1 545 ? 38.730 50.133 45.892 1.00 22.21 560 LYS A CA 1
ATOM 4424 C C . LYS A 1 545 ? 39.330 48.764 46.219 1.00 22.83 560 LYS A C 1
ATOM 4425 O O . LYS A 1 545 ? 40.513 48.713 46.573 1.00 24.23 560 LYS A O 1
ATOM 4431 N N . LYS A 1 546 ? 38.559 47.691 46.106 1.00 22.16 561 LYS A N 1
ATOM 4432 C CA . LYS A 1 546 ? 39.088 46.349 46.406 1.00 23.59 561 LYS A CA 1
ATOM 4433 C C . LYS A 1 546 ? 40.266 46.076 45.458 1.00 20.87 561 LYS A C 1
ATOM 4434 O O . LYS A 1 546 ? 41.287 45.508 45.938 1.00 23.21 561 LYS A O 1
ATOM 4440 N N . GLN A 1 547 ? 40.107 46.340 44.160 1.00 19.78 562 GLN A N 1
ATOM 4441 C CA . GLN A 1 547 ? 41.193 46.057 43.180 1.00 19.81 562 GLN A CA 1
ATOM 4442 C C . GLN A 1 547 ? 42.405 46.935 43.459 1.00 20.30 562 GLN A C 1
ATOM 4443 O O . GLN A 1 547 ? 43.543 46.411 43.451 1.00 21.40 562 GLN A O 1
ATOM 4449 N N . ILE A 1 548 ? 42.201 48.231 43.726 1.00 21.88 563 ILE A N 1
ATOM 4450 C CA . ILE A 1 548 ? 43.364 49.112 43.999 1.00 22.56 563 ILE A CA 1
ATOM 4451 C C . ILE A 1 548 ? 44.115 48.590 45.227 1.00 23.53 563 ILE A C 1
ATOM 4452 O O . ILE A 1 548 ? 45.370 48.491 45.190 1.00 26.10 563 ILE A O 1
ATOM 4457 N N . ASN A 1 549 ? 43.385 48.292 46.290 1.00 23.05 564 ASN A N 1
ATOM 4458 C CA . ASN A 1 549 ? 43.956 47.957 47.611 1.00 25.57 564 ASN A CA 1
ATOM 4459 C C . ASN A 1 549 ? 44.644 46.585 47.554 1.00 26.05 564 ASN A C 1
ATOM 4460 O O . ASN A 1 549 ? 45.522 46.377 48.418 1.00 28.50 564 ASN A O 1
ATOM 4465 N N . ASP A 1 550 ? 44.295 45.694 46.602 1.00 23.59 565 ASP A N 1
ATOM 4466 C CA . ASP A 1 550 ? 44.996 44.393 46.436 1.00 24.23 565 ASP A CA 1
ATOM 4467 C C . ASP A 1 550 ? 46.400 44.609 45.875 1.00 25.69 565 ASP A C 1
ATOM 4468 O O . ASP A 1 550 ? 46.518 44.998 44.675 1.00 26.10 565 ASP A O 1
ATOM 4473 N N . LYS A 1 551 ? 47.412 44.328 46.675 1.00 27.92 566 LYS A N 1
ATOM 4474 C CA . LYS A 1 551 ? 48.822 44.555 46.254 1.00 31.12 566 LYS A CA 1
ATOM 4475 C C . LYS A 1 551 ? 49.512 43.228 45.909 1.00 32.83 566 LYS A C 1
ATOM 4476 O O . LYS A 1 551 ? 50.714 43.258 45.563 1.00 36.03 566 LYS A O 1
ATOM 4482 N N . THR A 1 552 ? 48.829 42.081 46.041 1.00 30.74 567 THR A N 1
ATOM 4483 C CA . THR A 1 552 ? 49.525 40.771 45.931 1.00 32.27 567 THR A CA 1
ATOM 4484 C C . THR A 1 552 ? 48.828 39.765 45.006 1.00 32.22 567 THR A C 1
ATOM 4485 O O . THR A 1 552 ? 49.536 38.870 44.495 1.00 33.71 567 THR A O 1
ATOM 4489 N N . GLY A 1 553 ? 47.511 39.850 44.818 1.00 29.00 568 GLY A N 1
ATOM 4490 C CA . GLY A 1 553 ? 46.749 38.800 44.107 1.00 29.44 568 GLY A CA 1
ATOM 4491 C C . GLY A 1 553 ? 46.435 39.221 42.671 1.00 28.80 568 GLY A C 1
ATOM 4492 O O . GLY A 1 553 ? 47.287 39.861 42.027 1.00 30.06 568 GLY A O 1
ATOM 4493 N N . GLU A 1 554 ? 45.239 38.886 42.196 1.00 26.37 569 GLU A N 1
ATOM 4494 C CA . GLU A 1 554 ? 44.732 39.067 40.819 1.00 26.64 569 GLU A CA 1
ATOM 4495 C C . GLU A 1 554 ? 44.893 40.529 40.390 1.00 25.36 569 GLU A C 1
ATOM 4496 O O . GLU A 1 554 ? 45.046 40.803 39.186 1.00 27.07 569 GLU A O 1
ATOM 4502 N N . PHE A 1 555 ? 44.827 41.452 41.335 1.00 22.94 570 PHE A N 1
ATOM 4503 C CA . PHE A 1 555 ? 44.751 42.895 41.007 1.00 21.21 570 PHE A CA 1
ATOM 4504 C C . PHE A 1 555 ? 46.017 43.592 41.475 1.00 21.76 570 PHE A C 1
ATOM 4505 O O . PHE A 1 555 ? 45.956 44.830 41.596 1.00 22.40 570 PHE A O 1
ATOM 4513 N N . LYS A 1 556 ? 47.105 42.870 41.662 1.00 23.84 571 LYS A N 1
ATOM 4514 C CA . LYS A 1 556 ? 48.330 43.507 42.225 1.00 27.47 571 LYS A CA 1
ATOM 4515 C C . LYS A 1 556 ? 48.842 44.627 41.330 1.00 27.99 571 LYS A C 1
ATOM 4516 O O . LYS A 1 556 ? 49.569 45.469 41.871 1.00 35.94 571 LYS A O 1
ATOM 4522 N N . ASP A 1 557 ? 48.582 44.592 40.031 1.00 28.16 572 ASP A N 1
ATOM 4523 C CA . ASP A 1 557 ? 49.108 45.658 39.138 1.00 30.71 572 ASP A CA 1
ATOM 4524 C C . ASP A 1 557 ? 47.997 46.661 38.785 1.00 32.30 572 ASP A C 1
ATOM 4525 O O . ASP A 1 557 ? 48.303 47.538 37.952 1.00 33.87 572 ASP A O 1
ATOM 4530 N N . VAL A 1 558 ? 46.826 46.618 39.445 1.00 26.33 573 VAL A N 1
ATOM 4531 C CA . VAL A 1 558 ? 45.761 47.647 39.276 1.00 23.46 573 VAL A CA 1
ATOM 4532 C C . VAL A 1 558 ? 45.982 48.773 40.293 1.00 25.16 573 VAL A C 1
ATOM 4533 O O . VAL A 1 558 ? 45.752 48.558 41.515 1.00 24.30 573 VAL A O 1
ATOM 4537 N N . GLN A 1 559 ? 46.401 49.949 39.813 1.00 26.19 574 GLN A N 1
ATOM 4538 C CA . GLN A 1 559 ? 46.737 51.097 40.688 1.00 27.01 574 GLN A CA 1
ATOM 4539 C C . GLN A 1 559 ? 46.024 52.367 40.215 1.00 24.93 574 GLN A C 1
ATOM 4540 O O . GLN A 1 559 ? 46.221 53.404 40.840 1.00 29.61 574 GLN A O 1
ATOM 4546 N N . HIS A 1 560 ? 45.309 52.292 39.101 1.00 24.29 575 HIS A N 1
ATOM 4547 C CA . HIS A 1 560 ? 44.630 53.422 38.423 1.00 26.34 575 HIS A CA 1
ATOM 4548 C C . HIS A 1 560 ? 43.224 52.990 38.031 1.00 23.45 575 HIS A C 1
ATOM 4549 O O . HIS A 1 560 ? 43.002 51.808 37.794 1.00 22.23 575 HIS A O 1
ATOM 4556 N N . LEU A 1 561 ? 42.304 53.932 37.970 1.00 22.35 576 LEU A N 1
ATOM 4557 C CA . LEU A 1 561 ? 40.929 53.648 37.552 1.00 21.44 576 LEU A CA 1
ATOM 4558 C C . LEU A 1 561 ? 40.861 52.978 36.177 1.00 19.92 576 LEU A C 1
ATOM 4559 O O . LEU A 1 561 ? 40.128 51.954 36.035 1.00 21.27 576 LEU A O 1
ATOM 4564 N N . TYR A 1 562 ? 41.642 53.403 35.209 1.00 19.91 577 TYR A N 1
ATOM 4565 C CA . TYR A 1 562 ? 41.545 52.879 33.827 1.00 19.24 577 TYR A CA 1
ATOM 4566 C C . TYR A 1 562 ? 42.152 51.462 33.752 1.00 19.51 577 TYR A C 1
ATOM 4567 O O . TYR A 1 562 ? 41.960 50.810 32.722 1.00 20.79 577 TYR A O 1
ATOM 4576 N N . ALA A 1 563 ? 42.865 51.020 34.785 1.00 19.07 578 ALA A N 1
ATOM 4577 C CA . ALA A 1 563 ? 43.450 49.649 34.833 1.00 19.86 578 ALA A CA 1
ATOM 4578 C C . ALA A 1 563 ? 42.515 48.656 35.505 1.00 19.57 578 ALA A C 1
ATOM 4579 O O . ALA A 1 563 ? 42.838 47.469 35.522 1.00 21.18 578 ALA A O 1
ATOM 4581 N N . VAL A 1 564 ? 41.404 49.109 36.048 1.00 18.29 579 VAL A N 1
ATOM 4582 C CA . VAL A 1 564 ? 40.429 48.238 36.745 1.00 18.94 579 VAL A CA 1
ATOM 4583 C C . VAL A 1 564 ? 39.906 47.176 35.768 1.00 19.01 579 VAL A C 1
ATOM 4584 O O . VAL A 1 564 ? 39.610 47.446 34.590 1.00 19.70 579 VAL A O 1
ATOM 4588 N N . LYS A 1 565 ? 39.894 45.947 36.248 1.00 19.55 580 LYS A N 1
ATOM 4589 C CA . LYS A 1 565 ? 39.362 44.789 35.464 1.00 20.27 580 LYS A CA 1
ATOM 4590 C C . LYS A 1 565 ? 37.828 44.777 35.597 1.00 18.92 580 LYS A C 1
ATOM 4591 O O . LYS A 1 565 ? 37.310 44.820 36.714 1.00 20.93 580 LYS A O 1
ATOM 4597 N N . LEU A 1 566 ? 37.123 44.828 34.474 1.00 17.80 581 LEU A N 1
ATOM 4598 C CA . LEU A 1 566 ? 35.650 44.964 34.527 1.00 17.15 581 LEU A CA 1
ATOM 4599 C C . LEU A 1 566 ? 34.980 43.718 35.104 1.00 19.10 581 LEU A C 1
ATOM 4600 O O . LEU A 1 566 ? 35.273 42.592 34.671 1.00 19.97 581 LEU A O 1
ATOM 4605 N N . THR A 1 567 ? 34.068 43.959 36.021 1.00 19.07 582 THR A N 1
ATOM 4606 C CA . THR A 1 567 ? 33.240 42.913 36.658 1.00 19.47 582 THR A CA 1
ATOM 4607 C C . THR A 1 567 ? 31.782 43.196 36.337 1.00 20.21 582 THR A C 1
ATOM 4608 O O . THR A 1 567 ? 31.402 44.321 36.047 1.00 19.65 582 THR A O 1
ATOM 4612 N N . PRO A 1 568 ? 30.915 42.162 36.358 1.00 21.08 583 PRO A N 1
ATOM 4613 C CA . PRO A 1 568 ? 29.544 42.335 35.888 1.00 21.72 583 PRO A CA 1
ATOM 4614 C C . PRO A 1 568 ? 28.763 43.384 36.685 1.00 21.69 583 PRO A C 1
ATOM 4615 O O . PRO A 1 568 ? 28.826 43.455 37.908 1.00 22.57 583 PRO A O 1
ATOM 4619 N N . LYS A 1 569 ? 28.016 44.156 35.912 1.00 22.52 584 LYS A N 1
ATOM 4620 C CA . LYS A 1 569 ? 27.139 45.240 36.386 1.00 24.25 584 LYS A CA 1
ATOM 4621 C C . LYS A 1 569 ? 27.945 46.425 36.924 1.00 22.38 584 LYS A C 1
ATOM 4622 O O . LYS A 1 569 ? 27.287 47.335 37.428 1.00 24.75 584 LYS A O 1
ATOM 4628 N N . MET A 1 570 ? 29.273 46.469 36.782 1.00 20.89 585 MET A N 1
ATOM 4629 C CA . MET A 1 570 ? 29.989 47.754 37.008 1.00 18.87 585 MET A CA 1
ATOM 4630 C C . MET A 1 570 ? 29.337 48.858 36.150 1.00 17.82 585 MET A C 1
ATOM 4631 O O . MET A 1 570 ? 28.921 48.607 34.997 1.00 20.09 585 MET A O 1
ATOM 4636 N N . ASN A 1 571 ? 29.346 50.068 36.688 1.00 18.13 586 ASN A N 1
ATOM 4637 C CA . ASN A 1 571 ? 28.806 51.270 36.010 1.00 19.21 586 ASN A CA 1
ATOM 4638 C C . ASN A 1 571 ? 29.801 52.433 36.109 1.00 17.80 586 ASN A C 1
ATOM 4639 O O . ASN A 1 571 ? 30.205 52.758 37.229 1.00 19.56 586 ASN A O 1
ATOM 4644 N N . PHE A 1 572 ? 30.141 53.019 34.966 1.00 17.16 587 PHE A N 1
ATOM 4645 C CA . PHE A 1 572 ? 31.013 54.204 34.887 1.00 17.57 587 PHE A CA 1
ATOM 4646 C C . PHE A 1 572 ? 30.344 55.265 34.021 1.00 17.98 587 PHE A C 1
ATOM 4647 O O . PHE A 1 572 ? 29.884 54.925 32.934 1.00 18.16 587 PHE A O 1
ATOM 4655 N N . THR A 1 573 ? 30.348 56.511 34.485 1.00 17.79 588 THR A N 1
ATOM 4656 C CA . THR A 1 573 ? 29.984 57.692 33.668 1.00 16.85 588 THR A CA 1
ATOM 4657 C C . THR A 1 573 ? 31.243 58.571 33.601 1.00 16.57 588 THR A C 1
ATOM 4658 O O . THR A 1 573 ? 31.744 58.977 34.673 1.00 19.32 588 THR A O 1
ATOM 4662 N N . ILE A 1 574 ? 31.720 58.832 32.403 1.00 18.66 589 ILE A N 1
ATOM 4663 C CA . ILE A 1 574 ? 32.932 59.654 32.186 1.00 18.95 589 ILE A CA 1
ATOM 4664 C C . ILE A 1 574 ? 32.496 61.005 31.656 1.00 17.95 589 ILE A C 1
ATOM 4665 O O . ILE A 1 574 ? 31.864 61.041 30.587 1.00 19.53 589 ILE A O 1
ATOM 4670 N N . LYS A 1 575 ? 32.804 62.077 32.403 1.00 19.07 590 LYS A N 1
ATOM 4671 C CA . LYS A 1 575 ? 32.561 63.462 31.912 1.00 19.80 590 LYS A CA 1
ATOM 4672 C C . LYS A 1 575 ? 33.850 63.962 31.239 1.00 19.15 590 LYS A C 1
ATOM 4673 O O . LYS A 1 575 ? 34.879 64.076 31.921 1.00 20.81 590 LYS A O 1
ATOM 4679 N N . VAL A 1 576 ? 33.773 64.264 29.943 1.00 19.33 591 VAL A N 1
ATOM 4680 C CA . VAL A 1 576 ? 34.926 64.722 29.117 1.00 20.25 591 VAL A CA 1
ATOM 4681 C C . VAL A 1 576 ? 35.141 66.194 29.453 1.00 19.72 591 VAL A C 1
ATOM 4682 O O . VAL A 1 576 ? 34.157 66.930 29.574 1.00 21.62 591 VAL A O 1
ATOM 4686 N N . PRO A 1 577 ? 36.393 66.674 29.633 1.00 20.44 592 PRO A N 1
ATOM 4687 C CA . PRO A 1 577 ? 36.603 68.046 30.088 1.00 21.58 592 PRO A CA 1
ATOM 4688 C C . PRO A 1 577 ? 36.138 69.047 29.021 1.00 21.55 592 PRO A C 1
ATOM 4689 O O . PRO A 1 577 ? 36.232 68.797 27.840 1.00 23.26 592 PRO A O 1
ATOM 4693 N N . VAL A 1 578 ? 35.643 70.175 29.480 1.00 20.72 593 VAL A N 1
ATOM 4694 C CA . VAL A 1 578 ? 35.262 71.306 28.575 1.00 21.99 593 VAL A CA 1
ATOM 4695 C C . VAL A 1 578 ? 36.415 72.302 28.494 1.00 22.87 593 VAL A C 1
ATOM 4696 O O . VAL A 1 578 ? 36.390 73.162 27.613 1.00 26.55 593 VAL A O 1
ATOM 4700 N N . ALA A 1 579 ? 37.399 72.169 29.366 1.00 21.17 594 ALA A N 1
ATOM 4701 C CA . ALA A 1 579 ? 38.641 72.978 29.328 1.00 21.54 594 ALA A CA 1
ATOM 4702 C C . ALA A 1 579 ? 39.724 72.195 30.059 1.00 21.67 594 ALA A C 1
ATOM 4703 O O . ALA A 1 579 ? 39.412 71.467 31.036 1.00 22.16 594 ALA A O 1
ATOM 4705 N N . TYR A 1 580 ? 40.971 72.344 29.648 1.00 22.63 595 TYR A N 1
ATOM 4706 C CA . TYR A 1 580 ? 42.063 71.609 30.322 1.00 21.85 595 TYR A CA 1
ATOM 4707 C C . TYR A 1 580 ? 43.364 72.367 30.126 1.00 22.29 595 TYR A C 1
ATOM 4708 O O . TYR A 1 580 ? 43.501 73.156 29.163 1.00 22.77 595 TYR A O 1
ATOM 4717 N N . ASP A 1 581 ? 44.293 72.078 31.026 1.00 22.43 596 ASP A N 1
ATOM 4718 C CA . ASP A 1 581 ? 45.642 72.659 31.003 1.00 23.03 596 ASP A CA 1
ATOM 4719 C C . ASP A 1 581 ? 46.639 71.571 31.360 1.00 24.31 596 ASP A C 1
ATOM 4720 O O . ASP A 1 581 ? 46.541 70.995 32.465 1.00 25.74 596 ASP A O 1
ATOM 4725 N N . THR A 1 582 ? 47.553 71.296 30.441 1.00 25.98 597 THR A N 1
ATOM 4726 C CA . THR A 1 582 ? 48.656 70.352 30.680 1.00 26.97 597 THR A CA 1
ATOM 4727 C C . THR A 1 582 ? 49.986 71.119 30.640 1.00 26.43 597 THR A C 1
ATOM 4728 O O . THR A 1 582 ? 50.234 71.933 29.720 1.00 25.86 597 THR A O 1
ATOM 4732 N N . ALA A 1 583 ? 50.855 70.817 31.587 1.00 25.99 598 ALA A N 1
ATOM 4733 C CA . ALA A 1 583 ? 52.197 71.417 31.648 1.00 29.13 598 ALA A CA 1
ATOM 4734 C C . ALA A 1 583 ? 53.012 71.039 30.394 1.00 29.68 598 ALA A C 1
ATOM 4735 O O . ALA A 1 583 ? 53.930 71.790 30.056 1.00 33.23 598 ALA A O 1
ATOM 4737 N N . LYS A 1 584 ? 52.662 69.956 29.694 1.00 27.32 599 LYS A N 1
ATOM 4738 C CA . LYS A 1 584 ? 53.315 69.541 28.418 1.00 31.04 599 LYS A CA 1
ATOM 4739 C C . LYS A 1 584 ? 53.104 70.605 27.323 1.00 30.64 599 LYS A C 1
ATOM 4740 O O . LYS A 1 584 ? 53.913 70.613 26.404 1.00 35.81 599 LYS A O 1
ATOM 4746 N N . GLN A 1 585 ? 52.076 71.466 27.401 1.00 30.25 600 GLN A N 1
ATOM 4747 C CA . GLN A 1 585 ? 51.829 72.521 26.376 1.00 31.61 600 GLN A CA 1
ATOM 4748 C C . GLN A 1 585 ? 51.893 73.893 27.041 1.00 34.13 600 GLN A C 1
ATOM 4749 O O . GLN A 1 585 ? 51.041 74.742 26.780 1.00 45.71 600 GLN A O 1
ATOM 4755 N N . ALA A 1 586 ? 52.857 74.100 27.903 1.00 29.97 601 ALA A N 1
ATOM 4756 C CA . ALA A 1 586 ? 53.082 75.415 28.534 1.00 29.36 601 ALA A CA 1
ATOM 4757 C C . ALA A 1 586 ? 54.510 75.864 28.254 1.00 29.89 601 ALA A C 1
ATOM 4758 O O . ALA A 1 586 ? 55.405 75.003 28.033 1.00 31.94 601 ALA A O 1
ATOM 4760 N N . VAL A 1 587 ? 54.712 77.174 28.269 1.00 29.35 602 VAL A N 1
ATOM 4761 C CA . VAL A 1 587 ? 56.054 77.785 28.043 1.00 30.04 602 VAL A CA 1
ATOM 4762 C C . VAL A 1 587 ? 56.319 78.821 29.118 1.00 28.27 602 VAL A C 1
ATOM 4763 O O . VAL A 1 587 ? 55.421 79.573 29.497 1.00 31.82 602 VAL A O 1
ATOM 4767 N N . ASN A 1 588 ? 57.560 78.886 29.526 1.00 27.64 603 ASN A N 1
ATOM 4768 C CA . ASN A 1 588 ? 57.974 79.813 30.600 1.00 27.89 603 ASN A CA 1
ATOM 4769 C C . ASN A 1 588 ? 58.129 81.211 30.042 1.00 29.16 603 ASN A C 1
ATOM 4770 O O . ASN A 1 588 ? 58.541 81.382 28.873 1.00 32.99 603 ASN A O 1
ATOM 4775 N N . LEU A 1 589 ? 57.788 82.145 30.912 1.00 26.15 604 LEU A N 1
ATOM 4776 C CA . LEU A 1 589 ? 57.971 83.588 30.653 1.00 28.83 604 LEU A CA 1
ATOM 4777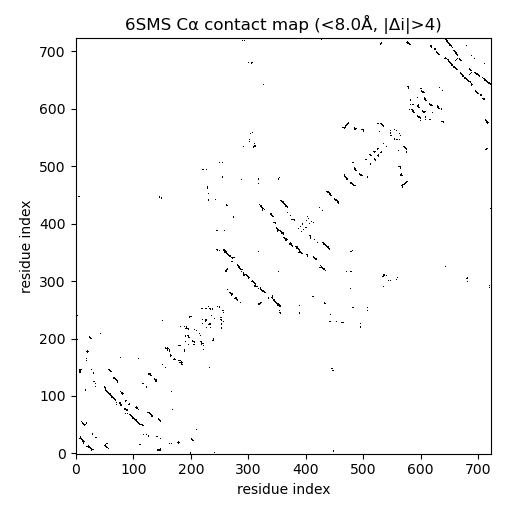 C C . LEU A 1 589 ? 59.109 84.040 31.545 1.00 29.32 604 LEU A C 1
ATOM 4778 O O . LEU A 1 589 ? 59.081 83.710 32.731 1.00 28.60 604 LEU A O 1
ATOM 4783 N N . GLY A 1 590 ? 60.085 84.728 30.963 1.00 31.42 605 GLY A N 1
ATOM 4784 C CA . GLY A 1 590 ? 61.179 85.308 31.748 1.00 32.98 605 GLY A CA 1
ATOM 4785 C C . GLY A 1 590 ? 62.508 84.647 31.475 1.00 36.87 605 GLY A C 1
ATOM 4786 O O . GLY A 1 590 ? 63.438 84.961 32.209 1.00 42.63 605 GLY A O 1
ATOM 4787 N N . GLY A 1 591 ? 62.619 83.774 30.465 1.00 37.35 606 GLY A N 1
ATOM 4788 C CA . GLY A 1 591 ? 63.923 83.178 30.090 1.00 42.86 606 GLY A CA 1
ATOM 4789 C C . GLY A 1 591 ? 64.573 82.429 31.248 1.00 46.83 606 GLY A C 1
ATOM 4790 O O . GLY A 1 591 ? 63.933 81.501 31.769 1.00 46.65 606 GLY A O 1
ATOM 4791 N N . ASP A 1 592 ? 65.794 82.835 31.638 1.00 54.32 607 ASP A N 1
ATOM 4792 C CA . ASP A 1 592 ? 66.695 82.177 32.634 1.00 55.61 607 ASP A CA 1
ATOM 4793 C C . ASP A 1 592 ? 66.069 82.143 34.026 1.00 53.94 607 ASP A C 1
ATOM 4794 O O . ASP A 1 592 ? 66.345 81.178 34.753 1.00 59.56 607 ASP A O 1
ATOM 4799 N N . ASN A 1 593 ? 65.278 83.162 34.383 1.00 52.14 608 ASN A N 1
ATOM 4800 C CA . ASN A 1 593 ? 64.672 83.337 35.732 1.00 47.52 608 ASN A CA 1
ATOM 4801 C C . ASN A 1 593 ? 63.149 83.391 35.564 1.00 37.19 608 ASN A C 1
ATOM 4802 O O . ASN A 1 593 ? 62.555 84.455 35.654 1.00 36.44 608 ASN A O 1
ATOM 4807 N N . PRO A 1 594 ? 62.444 82.284 35.238 1.00 32.75 609 PRO A N 1
ATOM 4808 C CA . PRO A 1 594 ? 61.028 82.389 34.898 1.00 28.57 609 PRO A CA 1
ATOM 4809 C C . PRO A 1 594 ? 60.175 82.998 36.015 1.00 27.57 609 PRO A C 1
ATOM 4810 O O . PRO A 1 594 ? 60.393 82.707 37.155 1.00 27.97 609 PRO A O 1
ATOM 4814 N N . TRP A 1 595 ? 59.181 83.805 35.649 1.00 26.44 610 TRP A N 1
ATOM 4815 C CA . TRP A 1 595 ? 58.253 84.421 36.634 1.00 25.71 610 TRP A CA 1
ATOM 4816 C C . TRP A 1 595 ? 56.817 83.914 36.433 1.00 25.11 610 TRP A C 1
ATOM 4817 O O . TRP A 1 595 ? 55.968 84.217 37.260 1.00 24.26 610 TRP A O 1
ATOM 4828 N N . GLY A 1 596 ? 56.549 83.289 35.299 1.00 24.30 611 GLY A N 1
ATOM 4829 C CA . GLY A 1 596 ? 55.208 82.807 34.939 1.00 24.98 611 GLY A CA 1
ATOM 4830 C C . GLY A 1 596 ? 55.293 81.787 33.839 1.00 23.57 611 GLY A C 1
ATOM 4831 O O . GLY A 1 596 ? 56.399 81.557 33.300 1.00 26.06 611 GLY A O 1
ATOM 4832 N N . ALA A 1 597 ? 54.152 81.153 33.536 1.00 26.23 612 ALA A N 1
ATOM 4833 C CA . ALA A 1 597 ? 54.085 80.120 32.489 1.00 28.93 612 ALA A CA 1
ATOM 4834 C C . ALA A 1 597 ? 52.754 80.295 31.760 1.00 27.41 612 ALA A C 1
ATOM 4835 O O . ALA A 1 597 ? 51.691 80.326 32.411 1.00 30.10 612 ALA A O 1
ATOM 4837 N N . LYS A 1 598 ? 52.835 80.375 30.447 1.00 27.86 613 LYS A N 1
ATOM 4838 C CA . LYS A 1 598 ? 51.670 80.501 29.552 1.00 30.70 613 LYS A CA 1
ATOM 4839 C C . LYS A 1 598 ? 51.279 79.101 29.101 1.00 30.11 613 LYS A C 1
ATOM 4840 O O . LYS A 1 598 ? 52.113 78.422 28.482 1.00 29.74 613 LYS A O 1
ATOM 4846 N N . GLY A 1 599 ? 50.052 78.690 29.418 1.00 28.58 614 GLY A N 1
ATOM 4847 C CA . GLY A 1 599 ? 49.502 77.401 28.969 1.00 27.47 614 GLY A CA 1
ATOM 4848 C C . GLY A 1 599 ? 48.230 77.600 28.168 1.00 27.24 614 GLY A C 1
ATOM 4849 O O . GLY A 1 599 ? 47.909 78.735 27.785 1.00 32.21 614 GLY A O 1
ATOM 4850 N N . LEU A 1 600 ? 47.488 76.524 27.968 1.00 27.38 615 LEU A N 1
ATOM 4851 C CA . LEU A 1 600 ? 46.306 76.507 27.072 1.00 27.54 615 LEU A CA 1
ATOM 4852 C C . LEU A 1 600 ? 45.206 77.417 27.619 1.00 27.71 615 LEU A C 1
ATOM 4853 O O . LEU A 1 600 ? 44.370 77.850 26.801 1.00 31.00 615 LEU A O 1
ATOM 4858 N N . LEU A 1 601 ? 45.145 77.640 28.929 1.00 25.58 616 LEU A N 1
ATOM 4859 C CA . LEU A 1 601 ? 44.009 78.398 29.534 1.00 27.73 616 LEU A CA 1
ATOM 4860 C C . LEU A 1 601 ? 44.399 79.829 29.871 1.00 25.73 616 LEU A C 1
ATOM 4861 O O . LEU A 1 601 ? 43.505 80.595 30.252 1.00 27.94 616 LEU A O 1
ATOM 4866 N N . GLY A 1 602 ? 45.682 80.133 29.845 1.00 23.74 617 GLY A N 1
ATOM 4867 C CA . GLY A 1 602 ? 46.118 81.448 30.304 1.00 25.57 617 GLY A CA 1
ATOM 4868 C C . GLY A 1 602 ? 47.479 81.427 30.933 1.00 25.03 617 GLY A C 1
ATOM 4869 O O . GLY A 1 602 ? 48.203 80.444 30.795 1.00 28.34 617 GLY A O 1
ATOM 4870 N N . THR A 1 603 ? 47.839 82.524 31.580 1.00 24.04 618 THR A N 1
ATOM 4871 C CA . THR A 1 603 ? 49.169 82.642 32.217 1.00 25.50 618 THR A CA 1
ATOM 4872 C C . THR A 1 603 ? 49.067 82.321 33.694 1.00 23.96 618 THR A C 1
ATOM 4873 O O . THR A 1 603 ? 48.273 82.977 34.403 1.00 24.30 618 THR A O 1
ATOM 4877 N N . TRP A 1 604 ? 49.852 81.341 34.139 1.00 23.40 619 TRP A N 1
ATOM 4878 C CA . TRP A 1 604 ? 50.084 81.078 35.574 1.00 22.97 619 TRP A CA 1
ATOM 4879 C C . TRP A 1 604 ? 51.148 82.049 36.058 1.00 23.90 619 TRP A C 1
ATOM 4880 O O . TRP A 1 604 ? 52.357 81.816 35.805 1.00 25.50 619 TRP A O 1
ATOM 4891 N N . VAL A 1 605 ? 50.707 83.090 36.741 1.00 20.75 620 VAL A N 1
ATOM 4892 C CA . VAL A 1 605 ? 51.640 84.069 37.334 1.00 21.95 620 VAL A CA 1
ATOM 4893 C C . VAL A 1 605 ? 52.251 83.421 38.588 1.00 22.80 620 VAL A C 1
ATOM 4894 O O . VAL A 1 605 ? 51.504 82.824 39.356 1.00 22.65 620 VAL A O 1
ATOM 4898 N N . ASN A 1 606 ? 53.574 83.551 38.786 1.00 22.32 621 ASN A N 1
ATOM 4899 C CA . ASN A 1 606 ? 54.294 83.019 39.968 1.00 22.95 621 ASN A CA 1
ATOM 4900 C C . ASN A 1 606 ? 54.400 81.482 39.880 1.00 22.40 621 ASN A C 1
ATOM 4901 O O . ASN A 1 606 ? 54.514 80.832 40.926 1.00 23.43 621 ASN A O 1
ATOM 4906 N N . ALA A 1 607 ? 54.385 80.952 38.668 1.00 23.00 622 ALA A N 1
ATOM 4907 C CA . ALA A 1 607 ? 54.629 79.521 38.371 1.00 23.17 622 ALA A CA 1
ATOM 4908 C C . ALA A 1 607 ? 55.571 79.375 37.182 1.00 24.70 622 ALA A C 1
ATOM 4909 O O . ALA A 1 607 ? 55.715 80.289 36.388 1.00 25.60 622 ALA A O 1
ATOM 4911 N N . MET A 1 608 ? 56.173 78.207 37.069 1.00 24.32 623 MET A N 1
ATOM 4912 C CA . MET A 1 608 ? 57.016 77.868 35.914 1.00 24.10 623 MET A CA 1
ATOM 4913 C C . MET A 1 608 ? 56.835 76.386 35.640 1.00 23.73 623 MET A C 1
ATOM 4914 O O . MET A 1 608 ? 56.419 75.605 36.564 1.00 24.96 623 MET A O 1
ATOM 4919 N N A VAL A 1 609 ? 57.090 75.994 34.404 0.50 24.22 624 VAL A N 1
ATOM 4920 N N B VAL A 1 609 ? 57.073 76.026 34.384 0.50 23.77 624 VAL A N 1
ATOM 4921 C CA A VAL A 1 609 ? 57.036 74.557 34.028 0.50 23.35 624 VAL A CA 1
ATOM 4922 C CA B VAL A 1 609 ? 57.147 74.617 33.903 0.50 23.26 624 VAL A CA 1
ATOM 4923 C C A VAL A 1 609 ? 58.456 73.994 34.086 0.50 25.31 624 VAL A C 1
ATOM 4924 C C B VAL A 1 609 ? 58.525 74.069 34.259 0.50 24.44 624 VAL A C 1
ATOM 4925 O O A VAL A 1 609 ? 59.384 74.617 33.544 0.50 27.07 624 VAL A O 1
ATOM 4926 O O B VAL A 1 609 ? 59.513 74.786 34.110 0.50 26.19 624 VAL A O 1
ATOM 4933 N N . VAL A 1 610 ? 58.574 72.816 34.710 1.00 25.01 625 VAL A N 1
ATOM 4934 C CA . VAL A 1 610 ? 59.843 72.112 35.006 1.00 27.23 625 VAL A CA 1
ATOM 4935 C C . VAL A 1 610 ? 59.767 70.779 34.290 1.00 28.96 625 VAL A C 1
ATOM 4936 O O . VAL A 1 610 ? 58.714 70.128 34.367 1.00 28.02 625 VAL A O 1
ATOM 4940 N N . ASP A 1 611 ? 60.841 70.434 33.580 1.00 35.20 626 ASP A N 1
ATOM 4941 C CA . ASP A 1 611 ? 60.969 69.149 32.845 1.00 40.60 626 ASP A CA 1
ATOM 4942 C C . ASP A 1 611 ? 61.873 68.269 33.704 1.00 48.67 626 ASP A C 1
ATOM 4943 O O . ASP A 1 611 ? 62.970 68.756 34.012 1.00 46.96 626 ASP A O 1
ATOM 4948 N N . ASN A 1 612 ? 61.408 67.092 34.145 1.00 52.83 627 ASN A N 1
ATOM 4949 C CA . ASN A 1 612 ? 62.219 66.111 34.928 1.00 57.37 627 ASN A CA 1
ATOM 4950 C C . ASN A 1 612 ? 62.292 64.812 34.116 1.00 62.71 627 ASN A C 1
ATOM 4951 O O . ASN A 1 612 ? 61.462 63.887 34.350 1.00 66.47 627 ASN A O 1
ATOM 4956 N N . SER A 1 613 ? 63.218 64.787 33.150 1.00 69.13 628 SER A N 1
ATOM 4957 C CA . SER A 1 613 ? 63.538 63.635 32.270 1.00 77.74 628 SER A CA 1
ATOM 4958 C C . SER A 1 613 ? 62.328 63.306 31.379 1.00 71.80 628 SER A C 1
ATOM 4959 O O . SER A 1 613 ? 62.065 62.115 31.176 1.00 79.46 628 SER A O 1
ATOM 4962 N N . GLY A 1 614 ? 61.626 64.329 30.866 1.00 66.98 629 GLY A N 1
ATOM 4963 C CA . GLY A 1 614 ? 60.438 64.177 29.995 1.00 66.70 629 GLY A CA 1
ATOM 4964 C C . GLY A 1 614 ? 59.120 64.439 30.721 1.00 58.22 629 GLY A C 1
ATOM 4965 O O . GLY A 1 614 ? 58.141 64.828 30.040 1.00 63.69 629 GLY A O 1
ATOM 4966 N N . ASP A 1 615 ? 59.080 64.220 32.044 1.00 52.19 630 ASP A N 1
ATOM 4967 C CA . ASP A 1 615 ? 57.894 64.440 32.921 1.00 49.79 630 ASP A CA 1
ATOM 4968 C C . ASP A 1 615 ? 57.762 65.943 33.217 1.00 43.41 630 ASP A C 1
ATOM 4969 O O . ASP A 1 615 ? 58.690 66.517 33.858 1.00 43.81 630 ASP A O 1
ATOM 4974 N N . LYS A 1 616 ? 56.700 66.589 32.747 1.00 36.31 631 LYS A N 1
ATOM 4975 C CA . LYS A 1 616 ? 56.540 68.053 32.968 1.00 29.27 631 LYS A CA 1
ATOM 4976 C C . LYS A 1 616 ? 55.504 68.303 34.061 1.00 26.37 631 LYS A C 1
ATOM 4977 O O . LYS A 1 616 ? 54.513 67.555 34.178 1.00 30.21 631 LYS A O 1
ATOM 4983 N N . ALA A 1 617 ? 55.734 69.352 34.839 1.00 24.71 632 ALA A N 1
ATOM 4984 C CA . ALA A 1 617 ? 54.778 69.804 35.856 1.00 23.08 632 ALA A CA 1
ATOM 4985 C C . ALA A 1 617 ? 54.954 71.304 36.048 1.00 22.83 632 ALA A C 1
ATOM 4986 O O . ALA A 1 617 ? 56.023 71.852 35.706 1.00 24.78 632 ALA A O 1
ATOM 4988 N N . TYR A 1 618 ? 53.962 71.921 36.654 1.00 21.38 633 TYR A N 1
ATOM 4989 C CA . TYR A 1 618 ? 54.087 73.301 37.148 1.00 20.64 633 TYR A CA 1
ATOM 4990 C C . TYR A 1 618 ? 54.621 73.271 38.572 1.00 22.16 633 TYR A C 1
ATOM 4991 O O . TYR A 1 618 ? 54.346 72.354 39.350 1.00 22.28 633 TYR A O 1
ATOM 5000 N N . LYS A 1 619 ? 55.465 74.250 38.877 1.00 22.45 634 LYS A N 1
ATOM 5001 C CA . LYS A 1 619 ? 56.034 74.470 40.217 1.00 22.41 634 LYS A CA 1
ATOM 5002 C C . LYS A 1 619 ? 55.826 75.943 40.567 1.00 21.87 634 LYS A C 1
ATOM 5003 O O . LYS A 1 619 ? 55.976 76.809 39.659 1.00 23.26 634 LYS A O 1
ATOM 5009 N N . ARG A 1 620 ? 55.568 76.235 41.825 1.00 20.78 635 ARG A N 1
ATOM 5010 C CA . ARG A 1 620 ? 55.550 77.648 42.274 1.00 21.56 635 ARG A CA 1
ATOM 5011 C C . ARG A 1 620 ? 56.966 78.220 42.154 1.00 22.55 635 ARG A C 1
ATOM 5012 O O . ARG A 1 620 ? 57.943 77.550 42.514 1.00 23.55 635 ARG A O 1
ATOM 5020 N N . VAL A 1 621 ? 57.081 79.447 41.665 1.00 22.27 636 VAL A N 1
ATOM 5021 C CA . VAL A 1 621 ? 58.361 80.204 41.626 1.00 23.86 636 VAL A CA 1
ATOM 5022 C C . VAL A 1 621 ? 58.858 80.412 43.062 1.00 24.81 636 VAL A C 1
ATOM 5023 O O . VAL A 1 621 ? 58.023 80.637 43.964 1.00 26.65 636 VAL A O 1
ATOM 5027 N N . GLU A 1 622 ? 60.181 80.321 43.277 1.00 26.29 637 GLU A N 1
ATOM 5028 C CA . GLU A 1 622 ? 60.796 80.404 44.627 1.00 24.53 637 GLU A CA 1
ATOM 5029 C C . GLU A 1 622 ? 61.890 81.476 44.617 1.00 25.68 637 GLU A C 1
ATOM 5030 O O . GLU A 1 622 ? 63.103 81.171 44.539 1.00 27.60 637 GLU A O 1
ATOM 5036 N N . PRO A 1 623 ? 61.491 82.770 44.698 1.00 25.48 638 PRO A N 1
ATOM 5037 C CA . PRO A 1 623 ? 62.447 83.878 44.681 1.00 26.40 638 PRO A CA 1
ATOM 5038 C C . PRO A 1 623 ? 63.065 84.197 46.049 1.00 27.53 638 PRO A C 1
ATOM 5039 O O . PRO A 1 623 ? 63.772 85.217 46.139 1.00 30.06 638 PRO A O 1
ATOM 5043 N N . GLY A 1 624 ? 62.726 83.420 47.087 1.00 27.22 639 GLY A N 1
ATOM 5044 C CA . GLY A 1 624 ? 63.212 83.667 48.465 1.00 30.95 639 GLY A CA 1
ATOM 5045 C C . GLY A 1 624 ? 62.121 84.144 49.423 1.00 32.22 639 GLY A C 1
ATOM 5046 O O . GLY A 1 624 ? 62.458 84.463 50.587 1.00 35.26 639 GLY A O 1
ATOM 5047 N N . TYR A 1 625 ? 60.869 84.218 48.951 1.00 30.24 640 TYR A N 1
ATOM 5048 C CA . TYR A 1 625 ? 59.673 84.671 49.712 1.00 31.09 640 TYR A CA 1
ATOM 5049 C C . TYR A 1 625 ? 58.437 84.057 49.051 1.00 30.30 640 TYR A C 1
ATOM 5050 O O . TYR A 1 625 ? 58.510 83.603 47.880 1.00 29.18 640 TYR A O 1
ATOM 5059 N N . LEU A 1 626 ? 57.336 84.048 49.801 1.00 28.57 641 LEU A N 1
ATOM 5060 C CA . LEU A 1 626 ? 56.087 83.370 49.413 1.00 27.86 641 LEU A CA 1
ATOM 5061 C C . LEU A 1 626 ? 55.373 84.170 48.342 1.00 27.81 641 LEU A C 1
ATOM 5062 O O . LEU A 1 626 ? 55.106 85.377 48.602 1.00 30.25 641 LEU A O 1
ATOM 5067 N N . LEU A 1 627 ? 54.984 83.497 47.261 1.00 26.79 642 LEU A N 1
ATOM 5068 C CA . LEU A 1 627 ? 54.079 84.010 46.200 1.00 27.66 642 LEU A CA 1
ATOM 5069 C C . LEU A 1 627 ? 52.916 83.019 46.053 1.00 26.00 642 LEU A C 1
ATOM 5070 O O . LEU A 1 627 ? 53.045 81.844 46.433 1.00 26.05 642 LEU A O 1
ATOM 5075 N N . SER A 1 628 ? 51.805 83.465 45.493 1.00 26.36 643 SER A N 1
ATOM 5076 C CA . SER A 1 628 ? 50.664 82.575 45.190 1.00 24.08 643 SER A CA 1
ATOM 5077 C C . SER A 1 628 ? 50.558 82.392 43.686 1.00 24.25 643 SER A C 1
ATOM 5078 O O . SER A 1 628 ? 50.221 83.315 42.963 1.00 24.18 643 SER A O 1
ATOM 5081 N N . PRO A 1 629 ? 50.784 81.174 43.152 1.00 22.54 644 PRO A N 1
ATOM 5082 C CA . PRO A 1 629 ? 50.496 80.911 41.752 1.00 21.10 644 PRO A CA 1
ATOM 5083 C C . PRO A 1 629 ? 49.042 81.275 41.422 1.00 21.03 644 PRO A C 1
ATOM 5084 O O . PRO A 1 629 ? 48.117 80.903 42.147 1.00 21.85 644 PRO A O 1
ATOM 5088 N N . THR A 1 630 ? 48.854 81.993 40.329 1.00 21.54 645 THR A N 1
ATOM 5089 C CA . THR A 1 630 ? 47.542 82.547 39.943 1.00 20.50 645 THR A CA 1
ATOM 5090 C C . THR A 1 630 ? 47.351 82.345 38.446 1.00 21.32 645 THR A C 1
ATOM 5091 O O . THR A 1 630 ? 48.090 82.941 37.637 1.00 21.92 645 THR A O 1
ATOM 5095 N N . LEU A 1 631 ? 46.355 81.558 38.073 1.00 21.44 646 LEU A N 1
ATOM 5096 C CA . LEU A 1 631 ? 46.043 81.381 36.646 1.00 20.08 646 LEU A CA 1
ATOM 5097 C C . LEU A 1 631 ? 45.130 82.520 36.229 1.00 22.47 646 LEU A C 1
ATOM 5098 O O . LEU A 1 631 ? 43.984 82.609 36.733 1.00 23.90 646 LEU A O 1
ATOM 5103 N N . GLU A 1 632 ? 45.660 83.387 35.385 1.00 23.08 647 GLU A N 1
ATOM 5104 C CA . GLU A 1 632 ? 44.889 84.487 34.775 1.00 24.73 647 GLU A CA 1
ATOM 5105 C C . GLU A 1 632 ? 44.319 83.921 33.479 1.00 23.58 647 GLU A C 1
ATOM 5106 O O . GLU A 1 632 ? 45.054 83.851 32.473 1.00 27.05 647 GLU A O 1
ATOM 5112 N N . PHE A 1 633 ? 43.063 83.488 33.519 1.00 25.88 648 PHE A N 1
ATOM 5113 C CA . PHE A 1 633 ? 42.376 82.934 32.327 1.00 28.20 648 PHE A CA 1
ATOM 5114 C C . PHE A 1 633 ? 42.468 83.949 31.185 1.00 28.45 648 PHE A C 1
ATOM 5115 O O . PHE A 1 633 ? 42.117 85.144 31.381 1.00 31.11 648 PHE A O 1
ATOM 5123 N N . SER A 1 634 ? 42.941 83.498 30.021 1.00 29.09 649 SER A N 1
ATOM 5124 C CA . SER A 1 634 ? 43.059 84.305 28.781 1.00 35.11 649 SER A CA 1
ATOM 5125 C C . SER A 1 634 ? 41.660 84.565 28.226 1.00 36.57 649 SER A C 1
ATOM 5126 O O . SER A 1 634 ? 40.710 83.844 28.622 1.00 36.79 649 SER A O 1
ATOM 5129 N N . GLU A 1 635 ? 41.514 85.587 27.378 1.00 44.00 650 GLU A N 1
ATOM 5130 C CA . GLU A 1 635 ? 40.215 85.878 26.721 1.00 50.08 650 GLU A CA 1
ATOM 5131 C C . GLU A 1 635 ? 39.888 84.681 25.827 1.00 45.20 650 GLU A C 1
ATOM 5132 O O . GLU A 1 635 ? 40.726 84.286 25.000 1.00 47.81 650 GLU A O 1
ATOM 5138 N N . GLY A 1 636 ? 38.723 84.088 26.014 1.00 47.88 651 GLY A N 1
ATOM 5139 C CA . GLY A 1 636 ? 38.296 82.986 25.143 1.00 45.63 651 GLY A CA 1
ATOM 5140 C C . GLY A 1 636 ? 38.552 81.622 25.749 1.00 38.90 651 GLY A C 1
ATOM 5141 O O . GLY A 1 636 ? 37.873 80.694 25.321 1.00 41.03 651 GLY A O 1
ATOM 5142 N N . SER A 1 637 ? 39.447 81.472 26.728 1.00 33.64 652 SER A N 1
ATOM 5143 C CA . SER A 1 637 ? 39.863 80.117 27.174 1.00 31.72 652 SER A CA 1
ATOM 5144 C C . SER A 1 637 ? 38.685 79.384 27.832 1.00 29.79 652 SER A C 1
ATOM 5145 O O . SER A 1 637 ? 38.629 78.129 27.754 1.00 31.88 652 SER A O 1
ATOM 5148 N N . LEU A 1 638 ? 37.728 80.109 28.416 1.00 29.23 653 LEU A N 1
ATOM 5149 C CA . LEU A 1 638 ? 36.549 79.490 29.064 1.00 28.02 653 LEU A CA 1
ATOM 5150 C C . LEU A 1 638 ? 35.248 79.717 28.272 1.00 31.28 653 LEU A C 1
ATOM 5151 O O . LEU A 1 638 ? 34.181 79.506 28.864 1.00 31.10 653 LEU A O 1
ATOM 5156 N N . ASP A 1 639 ? 35.320 79.983 26.962 1.00 35.85 654 ASP A N 1
ATOM 5157 C CA . ASP A 1 639 ? 34.124 80.066 26.068 1.00 38.97 654 ASP A CA 1
ATOM 5158 C C . ASP A 1 639 ? 33.338 78.745 26.040 1.00 34.13 654 ASP A C 1
ATOM 5159 O O . ASP A 1 639 ? 32.173 78.783 25.703 1.00 35.89 654 ASP A O 1
ATOM 5164 N N . ASN A 1 640 ? 33.920 77.603 26.407 1.00 34.33 655 ASN A N 1
ATOM 5165 C CA . ASN A 1 640 ? 33.209 76.300 26.340 1.00 32.61 655 ASN A CA 1
ATOM 5166 C C . ASN A 1 640 ? 32.391 76.057 27.616 1.00 32.14 655 ASN A C 1
ATOM 5167 O O . ASN A 1 640 ? 31.725 74.995 27.679 1.00 35.23 655 ASN A O 1
ATOM 5172 N N . LEU A 1 641 ? 32.476 76.956 28.605 1.00 31.38 656 LEU A N 1
ATOM 5173 C CA . LEU A 1 641 ? 31.758 76.792 29.880 1.00 26.85 656 LEU A CA 1
ATOM 5174 C C . LEU A 1 641 ? 30.344 77.315 29.686 1.00 26.34 656 LEU A C 1
ATOM 5175 O O . LEU A 1 641 ? 30.144 78.513 29.326 1.00 29.23 656 LEU A O 1
ATOM 5180 N N . LYS A 1 642 ? 29.387 76.427 29.922 1.00 24.96 657 LYS A N 1
ATOM 5181 C CA . LYS A 1 642 ? 27.962 76.792 29.894 1.00 25.26 657 LYS A CA 1
ATOM 5182 C C . LYS A 1 642 ? 27.679 77.826 30.979 1.00 25.71 657 LYS A C 1
ATOM 5183 O O . LYS A 1 642 ? 28.186 77.698 32.109 1.00 25.96 657 LYS A O 1
ATOM 5189 N N . LYS A 1 643 ? 26.819 78.787 30.662 1.00 27.07 658 LYS A N 1
ATOM 5190 C CA . LYS A 1 643 ? 26.334 79.744 31.686 1.00 30.02 658 LYS A CA 1
ATOM 5191 C C . LYS A 1 643 ? 25.407 79.052 32.702 1.00 26.39 658 LYS A C 1
ATOM 5192 O O . LYS A 1 643 ? 24.597 78.174 32.297 1.00 27.57 658 LYS A O 1
ATOM 5198 N N . ASN A 1 644 ? 25.444 79.532 33.959 1.00 27.89 659 ASN A N 1
ATOM 5199 C CA . ASN A 1 644 ? 24.511 79.112 35.046 1.00 25.76 659 ASN A CA 1
ATOM 5200 C C . ASN A 1 644 ? 24.705 77.616 35.243 1.00 25.35 659 ASN A C 1
ATOM 5201 O O . ASN A 1 644 ? 23.732 76.890 35.331 1.00 26.78 659 ASN A O 1
ATOM 5206 N N . TYR A 1 645 ? 25.969 77.211 35.293 1.00 25.09 660 TYR A N 1
ATOM 5207 C CA . TYR A 1 645 ? 26.377 75.792 35.401 1.00 23.62 660 TYR A CA 1
ATOM 5208 C C . TYR A 1 645 ? 27.375 75.645 36.550 1.00 23.05 660 TYR A C 1
ATOM 5209 O O . TYR A 1 645 ? 28.114 76.580 36.893 1.00 23.65 660 TYR A O 1
ATOM 5218 N N . SER A 1 646 ? 27.374 74.455 37.133 1.00 22.40 661 SER A N 1
ATOM 5219 C CA . SER A 1 646 ? 28.361 74.019 38.131 1.00 20.71 661 SER A CA 1
ATOM 5220 C C . SER A 1 646 ? 29.325 73.049 37.439 1.00 21.62 661 SER A C 1
ATOM 5221 O O . SER A 1 646 ? 28.963 72.369 36.438 1.00 21.65 661 SER A O 1
ATOM 5224 N N . PHE A 1 647 ? 30.544 73.014 37.961 1.00 21.21 662 PHE A N 1
ATOM 5225 C CA . PHE A 1 647 ? 31.671 72.246 37.403 1.00 19.84 662 PHE A CA 1
ATOM 5226 C C . PHE A 1 647 ? 32.484 71.695 38.549 1.00 19.51 662 PHE A C 1
ATOM 5227 O O . PHE A 1 647 ? 32.317 72.110 39.709 1.00 21.11 662 PHE A O 1
ATOM 5235 N N . TYR A 1 648 ? 33.400 70.797 38.186 1.00 19.92 663 TYR A N 1
ATOM 5236 C CA . TYR A 1 648 ? 34.575 70.529 39.031 1.00 19.53 663 TYR A CA 1
ATOM 5237 C C . TYR A 1 648 ? 35.791 71.064 38.302 1.00 19.09 663 TYR A C 1
ATOM 5238 O O . TYR A 1 648 ? 35.936 70.856 37.084 1.00 19.14 663 TYR A O 1
ATOM 5247 N N . VAL A 1 649 ? 36.640 71.721 39.082 1.00 20.21 664 VAL A N 1
ATOM 5248 C CA . VAL A 1 649 ? 38.031 72.016 38.660 1.00 20.49 664 VAL A CA 1
ATOM 5249 C C . VAL A 1 649 ? 38.886 70.997 39.386 1.00 19.76 664 VAL A C 1
ATOM 5250 O O . VAL A 1 649 ? 38.835 70.920 40.623 1.00 20.69 664 VAL A O 1
ATOM 5254 N N . SER A 1 650 ? 39.612 70.216 38.617 1.00 20.11 665 SER A N 1
ATOM 5255 C CA . SER A 1 650 ? 40.424 69.119 39.163 1.00 19.91 665 SER A CA 1
ATOM 5256 C C . SER A 1 650 ? 41.879 69.336 38.777 1.00 19.75 665 SER A C 1
ATOM 5257 O O . SER A 1 650 ? 42.153 69.864 37.703 1.00 21.00 665 SER A O 1
ATOM 5260 N N . MET A 1 651 ? 42.789 68.872 39.623 1.00 20.00 666 MET A N 1
ATOM 5261 C CA . MET A 1 651 ? 44.237 68.936 39.296 1.00 18.17 666 MET A CA 1
ATOM 5262 C C . MET A 1 651 ? 44.953 67.934 40.203 1.00 18.65 666 MET A C 1
ATOM 5263 O O . MET A 1 651 ? 44.390 67.573 41.258 1.00 20.75 666 MET A O 1
ATOM 5268 N N . TYR A 1 652 ? 46.151 67.536 39.821 1.00 18.97 667 TYR A N 1
ATOM 5269 C CA . TYR A 1 652 ? 47.030 66.714 40.675 1.00 19.65 667 TYR A CA 1
ATOM 5270 C C . TYR A 1 652 ? 48.025 67.647 41.328 1.00 19.98 667 TYR A C 1
ATOM 5271 O O . TYR A 1 652 ? 48.613 68.444 40.578 1.00 21.98 667 TYR A O 1
ATOM 5280 N N . VAL A 1 653 ? 48.153 67.577 42.642 1.00 19.78 668 VAL A N 1
ATOM 5281 C CA . VAL A 1 653 ? 48.951 68.547 43.438 1.00 20.10 668 VAL A CA 1
ATOM 5282 C C . VAL A 1 653 ? 49.815 67.809 44.439 1.00 20.14 668 VAL A C 1
ATOM 5283 O O . VAL A 1 653 ? 49.435 66.756 44.902 1.00 22.64 668 VAL A O 1
ATOM 5287 N N . LYS A 1 654 ? 50.937 68.415 44.776 1.00 22.94 669 LYS A N 1
ATOM 5288 C CA . LYS A 1 654 ? 51.837 67.929 45.834 1.00 23.28 669 LYS A CA 1
ATOM 5289 C C . LYS A 1 654 ? 52.381 69.153 46.554 1.00 22.17 669 LYS A C 1
ATOM 5290 O O . LYS A 1 654 ? 52.864 70.074 45.862 1.00 24.28 669 LYS A O 1
ATOM 5296 N N . SER A 1 655 ? 52.292 69.190 47.873 1.00 23.94 670 SER A N 1
ATOM 5297 C CA . SER A 1 655 ? 52.959 70.233 48.683 1.00 23.01 670 SER A CA 1
ATOM 5298 C C . SER A 1 655 ? 53.377 69.649 50.017 1.00 25.10 670 SER A C 1
ATOM 5299 O O . SER A 1 655 ? 52.692 68.748 50.503 1.00 25.63 670 SER A O 1
ATOM 5302 N N . ASP A 1 656 ? 54.478 70.149 50.581 1.00 24.09 671 ASP A N 1
ATOM 5303 C CA . ASP A 1 656 ? 54.926 69.686 51.913 1.00 26.27 671 ASP A CA 1
ATOM 5304 C C . ASP A 1 656 ? 54.175 70.420 53.026 1.00 25.99 671 ASP A C 1
ATOM 5305 O O . ASP A 1 656 ? 54.337 70.054 54.184 1.00 27.73 671 ASP A O 1
ATOM 5310 N N . LYS A 1 657 ? 53.401 71.445 52.688 1.00 25.49 672 LYS A N 1
ATOM 5311 C CA . LYS A 1 657 ? 52.563 72.160 53.668 1.00 25.88 672 LYS A CA 1
ATOM 5312 C C . LYS A 1 657 ? 51.166 72.332 53.089 1.00 24.96 672 LYS A C 1
ATOM 5313 O O . LYS A 1 657 ? 50.940 72.232 51.879 1.00 25.07 672 LYS A O 1
ATOM 5319 N N . PRO A 1 658 ? 50.169 72.597 53.946 1.00 26.21 673 PRO A N 1
ATOM 5320 C CA . PRO A 1 658 ? 48.813 72.813 53.459 1.00 25.48 673 PRO A CA 1
ATOM 5321 C C . PRO A 1 658 ? 48.776 74.091 52.621 1.00 23.63 673 PRO A C 1
ATOM 5322 O O . PRO A 1 658 ? 49.642 74.947 52.795 1.00 25.26 673 PRO A O 1
ATOM 5326 N N . PHE A 1 659 ? 47.781 74.195 51.760 1.00 22.39 674 PHE A N 1
ATOM 5327 C CA . PHE A 1 659 ? 47.498 75.449 51.029 1.00 22.92 674 PHE A CA 1
ATOM 5328 C C . PHE A 1 659 ? 46.008 75.551 50.754 1.00 23.77 674 PHE A C 1
ATOM 5329 O O . PHE A 1 659 ? 45.244 74.570 50.902 1.00 24.29 674 PHE A O 1
ATOM 5337 N N . THR A 1 660 ? 45.586 76.738 50.344 1.00 22.48 675 THR A N 1
ATOM 5338 C CA . THR A 1 660 ? 44.176 76.988 49.993 1.00 22.25 675 THR A CA 1
ATOM 5339 C C . THR A 1 660 ? 44.078 77.050 48.476 1.00 21.04 675 THR A C 1
ATOM 5340 O O . THR A 1 660 ? 44.768 77.869 47.848 1.00 24.29 675 THR A O 1
ATOM 5344 N N . LEU A 1 661 ? 43.215 76.230 47.888 1.00 22.04 676 LEU A N 1
ATOM 5345 C CA . LEU A 1 661 ? 42.915 76.286 46.447 1.00 21.41 676 LEU A CA 1
ATOM 5346 C C . LEU A 1 661 ? 41.655 77.140 46.290 1.00 21.88 676 LEU A C 1
ATOM 5347 O O . LEU A 1 661 ? 40.672 76.872 46.967 1.00 21.29 676 LEU A O 1
ATOM 5352 N N . ARG A 1 662 ? 41.749 78.188 45.491 1.00 21.33 677 ARG A N 1
ATOM 5353 C CA . ARG A 1 662 ? 40.673 79.179 45.317 1.00 20.35 677 ARG A CA 1
ATOM 5354 C C . ARG A 1 662 ? 40.283 79.271 43.850 1.00 21.75 677 ARG A C 1
ATOM 5355 O O . ARG A 1 662 ? 41.158 79.440 42.972 1.00 23.04 677 ARG A O 1
ATOM 5363 N N . ILE A 1 663 ? 38.987 79.237 43.621 1.00 22.13 678 ILE A N 1
ATOM 5364 C CA . ILE A 1 663 ? 38.389 79.576 42.314 1.00 21.05 678 ILE A CA 1
ATOM 5365 C C . ILE A 1 663 ? 37.681 80.931 42.520 1.00 21.61 678 ILE A C 1
ATOM 5366 O O . ILE A 1 663 ? 36.749 81.008 43.323 1.00 22.45 678 ILE A O 1
ATOM 5371 N N A ASN A 1 664 ? 38.203 82.013 41.907 0.50 22.10 679 ASN A N 1
ATOM 5372 N N B ASN A 1 664 ? 38.151 81.967 41.832 0.50 22.61 679 ASN A N 1
ATOM 5373 C CA A ASN A 1 664 ? 37.635 83.389 42.022 0.50 23.28 679 ASN A CA 1
ATOM 5374 C CA B ASN A 1 664 ? 37.651 83.341 42.056 0.50 24.49 679 ASN A CA 1
ATOM 5375 C C A ASN A 1 664 ? 36.583 83.560 40.917 0.50 23.84 679 ASN A C 1
ATOM 5376 C C B ASN A 1 664 ? 36.612 83.608 40.943 0.50 24.46 679 ASN A C 1
ATOM 5377 O O A ASN A 1 664 ? 36.908 83.563 39.701 0.50 25.49 679 ASN A O 1
ATOM 5378 O O B ASN A 1 664 ? 36.955 83.618 39.733 0.50 26.60 679 ASN A O 1
ATOM 5387 N N . ALA A 1 665 ? 35.339 83.746 41.393 1.00 24.26 680 ALA A N 1
ATOM 5388 C CA . ALA A 1 665 ? 34.191 84.074 40.528 1.00 25.49 680 ALA A CA 1
ATOM 5389 C C . ALA A 1 665 ? 33.323 85.065 41.306 1.00 24.33 680 ALA A C 1
ATOM 5390 O O . ALA A 1 665 ? 32.109 84.865 41.387 1.00 26.58 680 ALA A O 1
ATOM 5392 N N . GLY A 1 666 ? 33.954 86.023 41.965 1.00 26.18 681 GLY A N 1
ATOM 5393 C CA . GLY A 1 666 ? 33.211 87.055 42.701 1.00 27.03 681 GLY A CA 1
ATOM 5394 C C . GLY A 1 666 ? 32.404 86.422 43.825 1.00 26.60 681 GLY A C 1
ATOM 5395 O O . GLY A 1 666 ? 32.936 85.632 44.605 1.00 27.40 681 GLY A O 1
ATOM 5396 N N . PRO A 1 667 ? 31.082 86.694 43.914 1.00 26.13 682 PRO A N 1
ATOM 5397 C CA . PRO A 1 667 ? 30.265 86.158 44.991 1.00 27.71 682 PRO A CA 1
ATOM 5398 C C . PRO A 1 667 ? 30.083 84.647 44.866 1.00 26.56 682 PRO A C 1
ATOM 5399 O O . PRO A 1 667 ? 29.588 84.078 45.792 1.00 29.00 682 PRO A O 1
ATOM 5403 N N . TYR A 1 668 ? 30.488 84.057 43.747 1.00 25.11 683 TYR A N 1
ATOM 5404 C CA . TYR A 1 668 ? 30.334 82.599 43.532 1.00 23.53 683 TYR A CA 1
ATOM 5405 C C . TYR A 1 668 ? 31.681 81.890 43.640 1.00 23.39 683 TYR A C 1
ATOM 5406 O O . TYR A 1 668 ? 31.749 80.688 43.279 1.00 25.26 683 TYR A O 1
ATOM 5415 N N . SER A 1 669 ? 32.647 82.539 44.246 1.00 23.34 684 SER A N 1
ATOM 5416 C CA . SER A 1 669 ? 33.988 81.982 44.496 1.00 23.14 684 SER A CA 1
ATOM 5417 C C . SER A 1 669 ? 33.887 80.752 45.395 1.00 23.51 684 SER A C 1
ATOM 5418 O O . SER A 1 669 ? 33.038 80.701 46.307 1.00 23.58 684 SER A O 1
ATOM 5421 N N . THR A 1 670 ? 34.832 79.830 45.214 1.00 22.12 685 THR A N 1
ATOM 5422 C CA . THR A 1 670 ? 34.925 78.610 46.048 1.00 22.18 685 THR A CA 1
ATOM 5423 C C . THR A 1 670 ? 36.353 78.452 46.552 1.00 21.77 685 THR A C 1
ATOM 5424 O O . THR A 1 670 ? 37.314 79.017 45.952 1.00 22.23 685 THR A O 1
ATOM 5428 N N . LYS A 1 671 ? 36.506 77.758 47.672 1.00 22.18 686 LYS A N 1
ATOM 5429 C CA . LYS A 1 671 ? 37.859 77.489 48.204 1.00 21.16 686 LYS A CA 1
ATOM 5430 C C . LYS A 1 671 ? 37.851 76.164 48.952 1.00 21.29 686 LYS A C 1
ATOM 5431 O O . LYS A 1 671 ? 36.812 75.747 49.485 1.00 23.35 686 LYS A O 1
ATOM 5437 N N A ARG A 1 672 ? 39.014 75.517 48.978 0.50 20.46 687 ARG A N 1
ATOM 5438 N N B ARG A 1 672 ? 39.016 75.529 49.009 0.50 20.93 687 ARG A N 1
ATOM 5439 C CA A ARG A 1 672 ? 39.254 74.285 49.764 0.50 22.93 687 ARG A CA 1
ATOM 5440 C CA B ARG A 1 672 ? 39.220 74.301 49.808 0.50 24.16 687 ARG A CA 1
ATOM 5441 C C A ARG A 1 672 ? 40.656 74.360 50.368 0.50 23.51 687 ARG A C 1
ATOM 5442 C C B ARG A 1 672 ? 40.645 74.320 50.357 0.50 24.15 687 ARG A C 1
ATOM 5443 O O A ARG A 1 672 ? 41.594 74.825 49.669 0.50 23.79 687 ARG A O 1
ATOM 5444 O O B ARG A 1 672 ? 41.582 74.722 49.616 0.50 23.91 687 ARG A O 1
ATOM 5459 N N . THR A 1 673 ? 40.781 73.927 51.620 1.00 25.03 688 THR A N 1
ATOM 5460 C CA . THR A 1 673 ? 42.081 73.675 52.278 1.00 25.15 688 THR A CA 1
ATOM 5461 C C . THR A 1 673 ? 42.581 72.288 51.844 1.00 24.89 688 THR A C 1
ATOM 5462 O O . THR A 1 673 ? 41.852 71.279 51.985 1.00 29.03 688 THR A O 1
ATOM 5466 N N . ILE A 1 674 ? 43.763 72.263 51.255 1.00 22.10 689 ILE A N 1
ATOM 5467 C CA . ILE A 1 674 ? 44.428 71.045 50.720 1.00 22.51 689 ILE A CA 1
ATOM 5468 C C . ILE A 1 674 ? 45.538 70.668 51.694 1.00 23.63 689 ILE A C 1
ATOM 5469 O O . ILE A 1 674 ? 46.414 71.467 51.909 1.00 25.84 689 ILE A O 1
ATOM 5474 N N . GLU A 1 675 ? 45.489 69.459 52.245 1.00 25.22 690 GLU A N 1
ATOM 5475 C CA . GLU A 1 675 ? 46.529 68.945 53.149 1.00 26.49 690 GLU A CA 1
ATOM 5476 C C . GLU A 1 675 ? 47.807 68.624 52.373 1.00 25.68 690 GLU A C 1
ATOM 5477 O O . GLU A 1 675 ? 47.747 68.274 51.185 1.00 24.90 690 GLU A O 1
ATOM 5483 N N . ALA A 1 676 ? 48.934 68.741 53.064 1.00 25.50 691 ALA A N 1
ATOM 5484 C CA . ALA A 1 676 ? 50.256 68.301 52.588 1.00 25.35 691 ALA A CA 1
ATOM 5485 C C . ALA A 1 676 ? 50.182 66.849 52.108 1.00 25.58 691 ALA A C 1
ATOM 5486 O O . ALA A 1 676 ? 49.483 66.029 52.725 1.00 28.02 691 ALA A O 1
ATOM 5488 N N A SER A 1 677 ? 50.920 66.551 51.043 0.50 26.94 692 SER A N 1
ATOM 5489 N N B SER A 1 677 ? 50.917 66.513 51.054 0.50 26.23 692 SER A N 1
ATOM 5490 C CA A SER A 1 677 ? 51.072 65.190 50.465 0.50 27.82 692 SER A CA 1
ATOM 5491 C CA B SER A 1 677 ? 51.055 65.108 50.581 0.50 26.60 692 SER A CA 1
ATOM 5492 C C A SER A 1 677 ? 52.545 64.945 50.132 0.50 29.02 692 SER A C 1
ATOM 5493 C C B SER A 1 677 ? 52.459 64.880 50.022 0.50 28.63 692 SER A C 1
ATOM 5494 O O A SER A 1 677 ? 53.214 65.896 49.703 0.50 30.18 692 SER A O 1
ATOM 5495 O O B SER A 1 677 ? 52.966 65.748 49.288 0.50 28.10 692 SER A O 1
ATOM 5500 N N . ASN A 1 678 ? 53.025 63.723 50.342 1.00 31.22 693 ASN A N 1
ATOM 5501 C CA . ASN A 1 678 ? 54.375 63.299 49.870 1.00 33.19 693 ASN A CA 1
ATOM 5502 C C . ASN A 1 678 ? 54.409 63.128 48.352 1.00 31.39 693 ASN A C 1
ATOM 5503 O O . ASN A 1 678 ? 55.448 63.360 47.781 1.00 35.78 693 ASN A O 1
ATOM 5508 N N A ASP A 1 679 ? 53.258 62.768 47.774 0.50 27.34 694 ASP A N 1
ATOM 5509 N N B ASP A 1 679 ? 53.362 62.622 47.693 0.50 29.74 694 ASP A N 1
ATOM 5510 C CA A ASP A 1 679 ? 53.110 62.381 46.346 0.50 26.20 694 ASP A CA 1
ATOM 5511 C CA B ASP A 1 679 ? 53.357 62.631 46.199 0.50 29.76 694 ASP A CA 1
ATOM 5512 C C A ASP A 1 679 ? 52.010 63.244 45.723 0.50 24.31 694 ASP A C 1
ATOM 5513 C C B ASP A 1 679 ? 52.064 63.259 45.709 0.50 25.04 694 ASP A C 1
ATOM 5514 O O A ASP A 1 679 ? 51.180 63.780 46.479 0.50 24.59 694 ASP A O 1
ATOM 5515 O O B ASP A 1 679 ? 51.195 63.625 46.522 0.50 25.57 694 ASP A O 1
ATOM 5524 N N . PHE A 1 680 ? 51.976 63.354 44.396 1.00 24.62 695 PHE A N 1
ATOM 5525 C CA . PHE A 1 680 ? 50.841 63.972 43.693 1.00 23.46 695 PHE A CA 1
ATOM 5526 C C . PHE A 1 680 ? 49.567 63.235 44.105 1.00 23.57 695 PHE A C 1
ATOM 5527 O O . PHE A 1 680 ? 49.575 61.959 44.161 1.00 25.77 695 PHE A O 1
ATOM 5535 N N . LYS A 1 681 ? 48.525 64.029 44.374 1.00 22.30 696 LYS A N 1
ATOM 5536 C CA . LYS A 1 681 ? 47.171 63.501 44.651 1.00 22.45 696 LYS A CA 1
ATOM 5537 C C . LYS A 1 681 ? 46.178 64.358 43.888 1.00 21.20 696 LYS A C 1
ATOM 5538 O O . LYS A 1 681 ? 46.419 65.587 43.716 1.00 22.27 696 LYS A O 1
ATOM 5544 N N . ARG A 1 682 ? 45.077 63.755 43.466 1.00 20.90 697 ARG A N 1
ATOM 5545 C CA . ARG A 1 682 ? 44.027 64.523 42.762 1.00 19.83 697 ARG A CA 1
ATOM 5546 C C . ARG A 1 682 ? 43.198 65.299 43.777 1.00 19.07 697 ARG A C 1
ATOM 5547 O O . ARG A 1 682 ? 42.802 64.732 44.836 1.00 22.34 697 ARG A O 1
ATOM 5555 N N . VAL A 1 683 ? 42.942 66.563 43.454 1.00 19.59 698 VAL A N 1
ATOM 5556 C CA . VAL A 1 683 ? 41.967 67.376 44.205 1.00 19.96 698 VAL A CA 1
ATOM 5557 C C . VAL A 1 683 ? 40.893 67.856 43.227 1.00 20.54 698 VAL A C 1
ATOM 5558 O O . VAL A 1 683 ? 41.186 68.102 42.081 1.00 22.08 698 VAL A O 1
ATOM 5562 N N . ASP A 1 684 ? 39.669 67.962 43.727 1.00 21.49 699 ASP A N 1
ATOM 5563 C CA . ASP A 1 684 ? 38.462 68.314 42.943 1.00 20.86 699 ASP A CA 1
ATOM 5564 C C . ASP A 1 684 ? 37.714 69.394 43.724 1.00 22.17 699 ASP A C 1
ATOM 5565 O O . ASP A 1 684 ? 37.283 69.148 44.853 1.00 26.16 699 ASP A O 1
ATOM 5570 N N . ILE A 1 685 ? 37.604 70.569 43.159 1.00 20.27 700 ILE A N 1
ATOM 5571 C CA . ILE A 1 685 ? 36.934 71.684 43.870 1.00 20.62 700 ILE A CA 1
ATOM 5572 C C . ILE A 1 685 ? 35.729 72.071 43.035 1.00 19.31 700 ILE A C 1
ATOM 5573 O O . ILE A 1 685 ? 35.843 72.282 41.845 1.00 19.86 700 ILE A O 1
ATOM 5578 N N . PRO A 1 686 ? 34.533 72.208 43.630 1.00 21.72 701 PRO A N 1
ATOM 5579 C CA . PRO A 1 686 ? 33.414 72.724 42.866 1.00 23.21 701 PRO A CA 1
ATOM 5580 C C . PRO A 1 686 ? 33.674 74.152 42.379 1.00 23.54 701 PRO A C 1
ATOM 5581 O O . PRO A 1 686 ? 34.402 74.915 43.039 1.00 23.55 701 PRO A O 1
ATOM 5585 N N . ALA A 1 687 ? 33.158 74.454 41.203 1.00 21.41 702 ALA A N 1
ATOM 5586 C CA . ALA A 1 687 ? 33.232 75.811 40.628 1.00 20.72 702 ALA A CA 1
ATOM 5587 C C . ALA A 1 687 ? 31.894 76.164 39.995 1.00 21.27 702 ALA A C 1
ATOM 5588 O O . ALA A 1 687 ? 31.170 75.260 39.488 1.00 23.07 702 ALA A O 1
ATOM 5590 N N . PHE A 1 688 ? 31.584 77.452 40.013 1.00 21.90 703 PHE A N 1
ATOM 5591 C CA . PHE A 1 688 ? 30.282 77.968 39.547 1.00 22.01 703 PHE A CA 1
ATOM 5592 C C . PHE A 1 688 ? 30.526 79.033 38.495 1.00 22.86 703 PHE A C 1
ATOM 5593 O O . PHE A 1 688 ? 31.288 79.976 38.833 1.00 24.53 703 PHE A O 1
ATOM 5601 N N . TYR A 1 689 ? 29.875 78.907 37.332 1.00 23.22 704 TYR A N 1
ATOM 5602 C CA . TYR A 1 689 ? 29.764 79.998 36.326 1.00 22.87 704 TYR A CA 1
ATOM 5603 C C . TYR A 1 689 ? 28.316 80.453 36.295 1.00 24.99 704 TYR A C 1
ATOM 5604 O O . TYR A 1 689 ? 27.522 79.874 35.585 1.00 26.09 704 TYR A O 1
ATOM 5613 N N . ILE A 1 690 ? 28.039 81.526 37.037 1.00 26.67 705 ILE A N 1
ATOM 5614 C CA . ILE A 1 690 ? 26.707 82.183 37.047 1.00 28.72 705 ILE A CA 1
ATOM 5615 C C . ILE A 1 690 ? 26.821 83.338 36.063 1.00 29.39 705 ILE A C 1
ATOM 5616 O O . ILE A 1 690 ? 27.815 84.071 36.149 1.00 29.57 705 ILE A O 1
ATOM 5621 N N . GLU A 1 691 ? 25.884 83.420 35.123 1.00 31.40 706 GLU A N 1
ATOM 5622 C CA . GLU A 1 691 ? 25.818 84.493 34.097 1.00 35.06 706 GLU A CA 1
ATOM 5623 C C . GLU A 1 691 ? 26.106 85.829 34.784 1.00 34.03 706 GLU A C 1
ATOM 5624 O O . GLU A 1 691 ? 25.496 86.073 35.841 1.00 33.98 706 GLU A O 1
ATOM 5630 N N . GLY A 1 692 ? 27.069 86.597 34.269 1.00 31.82 707 GLY A N 1
ATOM 5631 C CA . GLY A 1 692 ? 27.491 87.891 34.851 1.00 32.20 707 GLY A CA 1
ATOM 5632 C C . GLY A 1 692 ? 28.640 87.773 35.844 1.00 31.04 707 GLY A C 1
ATOM 5633 O O . GLY A 1 692 ? 29.123 88.833 36.310 1.00 33.42 707 GLY A O 1
ATOM 5634 N N . PHE A 1 693 ? 29.111 86.553 36.140 1.00 29.48 708 PHE A N 1
ATOM 5635 C CA . PHE A 1 693 ? 30.197 86.336 37.137 1.00 28.19 708 PHE A CA 1
ATOM 5636 C C . PHE A 1 693 ? 31.180 85.315 36.584 1.00 27.82 708 PHE A C 1
ATOM 5637 O O . PHE A 1 693 ? 31.263 84.172 37.044 1.00 27.51 708 PHE A O 1
ATOM 5645 N N . PRO A 1 694 ? 31.930 85.697 35.545 1.00 28.31 709 PRO A N 1
ATOM 5646 C CA . PRO A 1 694 ? 32.878 84.777 34.955 1.00 28.28 709 PRO A CA 1
ATOM 5647 C C . PRO A 1 694 ? 33.887 84.280 35.998 1.00 27.31 709 PRO A C 1
ATOM 5648 O O . PRO A 1 694 ? 34.208 84.952 37.000 1.00 28.33 709 PRO A O 1
ATOM 5652 N N . ILE A 1 695 ? 34.401 83.086 35.718 1.00 24.90 710 ILE A N 1
ATOM 5653 C CA . ILE A 1 695 ? 35.537 82.558 36.505 1.00 25.08 710 ILE A CA 1
ATOM 5654 C C . ILE A 1 695 ? 36.780 83.330 36.059 1.00 27.11 710 ILE A C 1
ATOM 5655 O O . ILE A 1 695 ? 37.115 83.281 34.869 1.00 29.04 710 ILE A O 1
ATOM 5660 N N . ASP A 1 696 ? 37.431 84.020 36.990 1.00 25.53 711 ASP A N 1
ATOM 5661 C CA . ASP A 1 696 ? 38.545 84.960 36.677 1.00 26.86 711 ASP A CA 1
ATOM 5662 C C . ASP A 1 696 ? 39.909 84.310 36.883 1.00 26.45 711 ASP A C 1
ATOM 5663 O O . ASP A 1 696 ? 40.795 84.564 36.045 1.00 27.23 711 ASP A O 1
ATOM 5668 N N . THR A 1 697 ? 40.102 83.578 37.979 1.00 24.60 712 THR A N 1
ATOM 5669 C CA . THR A 1 697 ? 41.407 82.973 38.300 1.00 23.47 712 THR A CA 1
ATOM 5670 C C . THR A 1 697 ? 41.237 81.679 39.096 1.00 22.44 712 THR A C 1
ATOM 5671 O O . THR A 1 697 ? 40.190 81.430 39.741 1.00 22.72 712 THR A O 1
ATOM 5675 N N . ILE A 1 698 ? 42.291 80.893 39.069 1.00 22.45 713 ILE A N 1
ATOM 5676 C CA . ILE A 1 698 ? 42.599 79.853 40.084 1.00 22.40 713 ILE A CA 1
ATOM 5677 C C . ILE A 1 698 ? 43.809 80.369 40.863 1.00 22.24 713 ILE A C 1
ATOM 5678 O O . ILE A 1 698 ? 44.760 80.814 40.215 1.00 23.41 713 ILE A O 1
ATOM 5683 N N . ARG A 1 699 ? 43.790 80.296 42.181 1.00 21.63 714 ARG A N 1
ATOM 5684 C CA . ARG A 1 699 ? 44.957 80.705 43.003 1.00 23.65 714 ARG A CA 1
ATOM 5685 C C . ARG A 1 699 ? 45.305 79.572 43.971 1.00 23.70 714 ARG A C 1
ATOM 5686 O O . ARG A 1 699 ? 44.379 78.914 44.521 1.00 23.85 714 ARG A O 1
ATOM 5694 N N A LEU A 1 700 ? 46.597 79.267 44.091 0.50 22.38 715 LEU A N 1
ATOM 5695 N N B LEU A 1 700 ? 46.608 79.329 44.158 0.50 22.26 715 LEU A N 1
ATOM 5696 C CA A LEU A 1 700 ? 47.123 78.352 45.131 0.50 23.00 715 LEU A CA 1
ATOM 5697 C CA B LEU A 1 700 ? 47.154 78.350 45.133 0.50 22.67 715 LEU A CA 1
ATOM 5698 C C A LEU A 1 700 ? 47.823 79.214 46.175 0.50 24.41 715 LEU A C 1
ATOM 5699 C C B LEU A 1 700 ? 47.878 79.120 46.231 0.50 23.68 715 LEU A C 1
ATOM 5700 O O A LEU A 1 700 ? 48.908 79.792 45.880 0.50 25.91 715 LEU A O 1
ATOM 5701 O O B LEU A 1 700 ? 49.068 79.493 46.051 0.50 25.38 715 LEU A O 1
ATOM 5710 N N . GLU A 1 701 ? 47.144 79.392 47.304 1.00 26.19 716 GLU A N 1
ATOM 5711 C CA . GLU A 1 701 ? 47.572 80.303 48.379 1.00 25.55 716 GLU A CA 1
ATOM 5712 C C . GLU A 1 701 ? 48.259 79.488 49.482 1.00 26.29 716 GLU A C 1
ATOM 5713 O O . GLU A 1 701 ? 47.583 78.785 50.243 1.00 27.81 716 GLU A O 1
ATOM 5719 N N . GLY A 1 702 ? 49.579 79.611 49.583 1.00 30.94 717 GLY A N 1
ATOM 5720 C CA . GLY A 1 702 ? 50.395 78.933 50.591 1.00 33.67 717 GLY A CA 1
ATOM 5721 C C . GLY A 1 702 ? 50.260 79.603 51.939 1.00 31.60 717 GLY A C 1
ATOM 5722 O O . GLY A 1 702 ? 49.650 80.648 52.034 1.00 39.08 717 GLY A O 1
ATOM 5723 N N . SER A 1 703 ? 50.818 78.956 52.939 1.00 39.77 718 SER A N 1
ATOM 5724 C CA . SER A 1 703 ? 50.494 79.048 54.375 1.00 46.89 718 SER A CA 1
ATOM 5725 C C . SER A 1 703 ? 51.747 79.443 55.158 1.00 46.26 718 SER A C 1
ATOM 5726 O O . SER A 1 703 ? 51.629 80.043 56.245 1.00 58.76 718 SER A O 1
ATOM 5729 N N . ASP A 1 704 ? 52.901 79.071 54.626 1.00 34.55 719 ASP A N 1
ATOM 5730 C CA . ASP A 1 704 ? 54.094 78.709 55.414 1.00 35.93 719 ASP A CA 1
ATOM 5731 C C . ASP A 1 704 ? 55.318 78.851 54.515 1.00 35.84 719 ASP A C 1
ATOM 5732 O O . ASP A 1 704 ? 55.265 78.473 53.329 1.00 38.51 719 ASP A O 1
ATOM 5737 N N . TYR A 1 705 ? 56.397 79.361 55.068 1.00 33.37 720 TYR A N 1
ATOM 5738 C CA . TYR A 1 705 ? 57.660 79.500 54.318 1.00 31.23 720 TYR A CA 1
ATOM 5739 C C . TYR A 1 705 ? 58.775 78.941 55.188 1.00 32.01 720 TYR A C 1
ATOM 5740 O O . TYR A 1 705 ? 58.840 79.254 56.374 1.00 35.59 720 TYR A O 1
ATOM 5749 N N . PRO A 1 706 ? 59.735 78.152 54.670 1.00 30.06 721 PRO A N 1
ATOM 5750 C CA . PRO A 1 706 ? 59.790 77.710 53.278 1.00 28.06 721 PRO A CA 1
ATOM 5751 C C . PRO A 1 706 ? 58.948 76.451 53.004 1.00 28.94 721 PRO A C 1
ATOM 5752 O O . PRO A 1 706 ? 58.578 75.758 53.921 1.00 31.27 721 PRO A O 1
ATOM 5756 N N . SER A 1 707 ? 58.645 76.204 51.738 1.00 26.92 722 SER A N 1
ATOM 5757 C CA . SER A 1 707 ? 57.778 75.081 51.299 1.00 25.34 722 SER A CA 1
ATOM 5758 C C . SER A 1 707 ? 57.888 74.992 49.782 1.00 24.52 722 SER A C 1
ATOM 5759 O O . SER A 1 707 ? 58.650 75.774 49.190 1.00 27.54 722 SER A O 1
ATOM 5762 N N . ALA A 1 708 ? 57.180 74.034 49.184 1.00 24.02 723 ALA A N 1
ATOM 5763 C CA . ALA A 1 708 ? 57.080 73.846 47.727 1.00 23.70 723 ALA A CA 1
ATOM 5764 C C . ALA A 1 708 ? 55.632 73.496 47.372 1.00 22.26 723 ALA A C 1
ATOM 5765 O O . ALA A 1 708 ? 54.961 72.813 48.164 1.00 23.75 723 ALA A O 1
ATOM 5767 N N . ILE A 1 709 ? 55.205 73.865 46.178 1.00 23.05 724 ILE A N 1
ATOM 5768 C CA . ILE A 1 709 ? 53.926 73.407 45.572 1.00 21.62 724 ILE A CA 1
ATOM 5769 C C . ILE A 1 709 ? 54.200 73.058 44.120 1.00 21.50 724 ILE A C 1
ATOM 5770 O O . ILE A 1 709 ? 54.725 73.910 43.369 1.00 22.59 724 ILE A O 1
ATOM 5775 N N . TRP A 1 710 ? 53.751 71.875 43.723 1.00 20.99 725 TRP A N 1
ATOM 5776 C CA . TRP A 1 710 ? 53.810 71.367 42.335 1.00 21.38 725 TRP A CA 1
ATOM 5777 C C . TRP A 1 710 ? 52.393 70.968 41.900 1.00 21.40 725 TRP A C 1
ATOM 5778 O O . TRP A 1 710 ? 51.611 70.494 42.767 1.00 22.44 725 TRP A O 1
ATOM 5789 N N . TRP A 1 711 ? 52.069 71.116 40.619 1.00 20.46 726 TRP A N 1
ATOM 5790 C CA . TRP A 1 711 ? 50.751 70.646 40.123 1.00 20.45 726 TRP A CA 1
ATOM 5791 C C . TRP A 1 711 ? 50.824 70.310 38.650 1.00 20.59 726 TRP A C 1
ATOM 5792 O O . TRP A 1 711 ? 51.761 70.725 37.960 1.00 21.88 726 TRP A O 1
ATOM 5803 N N . LYS A 1 712 ? 49.837 69.554 38.197 1.00 21.61 727 LYS A N 1
ATOM 5804 C CA . LYS A 1 712 ? 49.713 69.226 36.769 1.00 24.13 727 LYS A CA 1
ATOM 5805 C C . LYS A 1 712 ? 48.283 68.768 36.460 1.00 21.43 727 LYS A C 1
ATOM 5806 O O . LYS A 1 712 ? 47.467 68.558 37.412 1.00 23.18 727 LYS A O 1
ATOM 5812 N N . ASP A 1 713 ? 48.011 68.586 35.185 1.00 22.37 728 ASP A N 1
ATOM 5813 C CA . ASP A 1 713 ? 46.735 68.001 34.683 1.00 21.91 728 ASP A CA 1
ATOM 5814 C C . ASP A 1 713 ? 45.505 68.699 35.292 1.00 23.08 728 ASP A C 1
ATOM 5815 O O . ASP A 1 713 ? 44.684 68.062 36.027 1.00 22.51 728 ASP A O 1
ATOM 5820 N N . VAL A 1 714 ? 45.340 69.974 34.955 1.00 22.32 729 VAL A N 1
ATOM 5821 C CA . VAL A 1 714 ? 44.148 70.750 35.362 1.00 21.98 729 VAL A CA 1
ATOM 5822 C C . VAL A 1 714 ? 43.024 70.444 34.380 1.00 21.29 729 VAL A C 1
ATOM 5823 O O . VAL A 1 714 ? 43.219 70.410 33.138 1.00 24.43 729 VAL A O 1
ATOM 5827 N N . SER A 1 715 ? 41.858 70.187 34.913 1.00 19.60 730 SER A N 1
ATOM 5828 C CA . SER A 1 715 ? 40.699 69.886 34.036 1.00 20.90 730 SER A CA 1
ATOM 5829 C C . SER A 1 715 ? 39.463 70.577 34.600 1.00 20.13 730 SER A C 1
ATOM 5830 O O . SER A 1 715 ? 39.362 70.756 35.830 1.00 20.87 730 SER A O 1
ATOM 5833 N N . ILE A 1 716 ? 38.537 70.926 33.711 1.00 19.79 731 ILE A N 1
ATOM 5834 C CA . ILE A 1 716 ? 37.230 71.482 34.128 1.00 19.14 731 ILE A CA 1
ATOM 5835 C C . ILE A 1 716 ? 36.158 70.613 33.463 1.00 19.03 731 ILE A C 1
ATOM 5836 O O . ILE A 1 716 ? 36.176 70.456 32.256 1.00 19.75 731 ILE A O 1
ATOM 5841 N N . THR A 1 717 ? 35.301 70.030 34.279 1.00 19.26 732 THR A N 1
ATOM 5842 C CA . THR A 1 717 ? 34.230 69.113 33.823 1.00 19.08 732 THR A CA 1
ATOM 5843 C C . THR A 1 717 ? 32.873 69.650 34.283 1.00 19.41 732 THR A C 1
ATOM 5844 O O . THR A 1 717 ? 32.756 70.188 35.413 1.00 19.56 732 THR A O 1
ATOM 5848 N N . GLU A 1 718 ? 31.861 69.464 33.452 1.00 19.76 733 GLU A N 1
ATOM 5849 C CA . GLU A 1 718 ? 30.474 69.884 33.787 1.00 20.21 733 GLU A CA 1
ATOM 5850 C C . GLU A 1 718 ? 29.862 68.983 34.860 1.00 20.10 733 GLU A C 1
ATOM 5851 O O . GLU A 1 718 ? 30.093 67.747 34.837 1.00 21.01 733 GLU A O 1
ATOM 5857 N N . VAL A 1 719 ? 29.033 69.597 35.702 1.00 20.47 734 VAL A N 1
ATOM 5858 C CA . VAL A 1 719 ? 28.133 68.872 36.621 1.00 21.07 734 VAL A CA 1
ATOM 5859 C C . VAL A 1 719 ? 26.719 69.099 36.125 1.00 22.83 734 VAL A C 1
ATOM 5860 O O . VAL A 1 719 ? 26.238 68.290 35.304 1.00 25.13 734 VAL A O 1
ATOM 5864 N N . SER A 1 720 ? 26.100 70.209 36.494 1.00 21.58 735 SER A N 1
ATOM 5865 C CA . SER A 1 720 ? 24.721 70.466 36.054 1.00 22.60 735 SER A CA 1
ATOM 5866 C C . SER A 1 720 ? 24.356 71.935 36.218 1.00 21.70 735 SER A C 1
ATOM 5867 O O . SER A 1 720 ? 25.104 72.707 36.813 1.00 22.97 735 SER A O 1
ATOM 5870 N N . ALA A 1 721 ? 23.145 72.245 35.786 1.00 22.33 736 ALA A N 1
ATOM 5871 C CA . ALA A 1 721 ? 22.640 73.615 35.853 1.00 22.80 736 ALA A CA 1
ATOM 5872 C C . ALA A 1 721 ? 22.491 74.027 37.318 1.00 25.03 736 ALA A C 1
ATOM 5873 O O . ALA A 1 721 ? 22.101 73.240 38.139 1.00 27.02 736 ALA A O 1
ATOM 5875 N N . VAL A 1 722 ? 22.824 75.284 37.612 1.00 26.44 737 VAL A N 1
ATOM 5876 C CA . VAL A 1 722 ? 22.736 75.855 38.976 1.00 28.45 737 VAL A CA 1
ATOM 5877 C C . VAL A 1 722 ? 21.284 76.239 39.244 1.00 28.19 737 VAL A C 1
ATOM 5878 O O . VAL A 1 722 ? 20.654 76.936 38.419 1.00 27.66 737 VAL A O 1
ATOM 5882 N N . LYS A 1 723 ? 20.795 75.794 40.384 1.00 29.71 738 LYS A N 1
ATOM 5883 C CA . LYS A 1 723 ? 19.424 76.095 40.834 1.00 32.19 738 LYS A CA 1
ATOM 5884 C C . LYS A 1 723 ? 19.402 77.543 41.344 1.00 34.58 738 LYS A C 1
ATOM 5885 O O . LYS A 1 723 ? 20.351 77.976 41.998 1.00 35.32 738 LYS A O 1
ATOM 5891 N N . LYS A 1 724 ? 18.366 78.275 40.981 1.00 34.85 739 LYS A N 1
ATOM 5892 C CA . LYS A 1 724 ? 18.123 79.677 41.395 1.00 38.78 739 LYS A CA 1
ATOM 5893 C C . LYS A 1 724 ? 17.198 79.693 42.630 1.00 44.22 739 LYS A C 1
ATOM 5894 O O . LYS A 1 724 ? 16.450 78.746 43.027 1.00 45.37 739 LYS A O 1
#